Protein AF-A0A1I8QAA4-F1 (afdb_monomer_lite)

Radius of gyration: 36.97 Å; chains: 1; bounding box: 108×102×102 Å

pLDDT: mean 73.15, std 24.83, range [21.0, 98.56]

InterPro domains:
  IPR031934 Protein of unknown function DUF4769 [PF15992] (33-287)

Foldseek 3Di:
DVVVVVVVVVVVQLVVQCVVCVVLLNNVCSVLCVVVVNTPVNLLVDDPVNCVVRPDPVCVVSSVSSRVSSVVVSVVVVVPDDDDDDDDDDDDDDDDDDDDDDDDPDDDDDDDDDDDDDDDDDDDDDDDDDDDDDDDDDDDDDDDDDDDDDDDDDDDDDDDDDDDDDDDDDDDDDDDDDDDDDDDDPDPADADALLNLLVLFLLSVLLVVLCVVPLDDDPVNQLSSLLSVLQVCVVVLEDDDLVNQQVNLVRCCVVRVHDDSQQAWADDDVPGDIDHNNVVNNVVVQVVCVVQQLHDNVPHDHDDHDHDDDDDDDDDDDDDDDDDDDDDDDQDPVDQLLVLLVSGSLSVSLLVSCVVPLDDDLVSQLSSLVSSLRSCLVVVNDDDLVVQLVVLVSVCVSRVPDDSVQAWDDDVPDDIDHSNVCVNVVVLVVCVVSVNVVSSNDDDPPPVPVPPPPPQDPLLVVLQVVQLPDPDDPVSNVVSLVVNLVVLLSVLVPDALVVSCNSRVNCQDQCVLVSLLVSCCVVAVPQSCLLVVCVVLLLVLLVVVLVVQDDPVLVVVVVVVVVDDADPQLSVLNSLLCVCSLQPAAFWDWDADPPPRDTDTHGQDSVNLNVLAEDEDQDPVVQVVVLVVQCVVCVVVVHFFAKYKYFHHPDSRGTDWIWIDGRSHIYTDRGPSSSNSSSLSCCVSSVHQRDNNNNSVSQLCCCPRRVHDDPDDPCDPSNVVSVVSSVVVVD

Structure (mmCIF, N/CA/C/O backbone):
data_AF-A0A1I8QAA4-F1
#
_entry.id   AF-A0A1I8QAA4-F1
#
loop_
_atom_site.group_PDB
_atom_site.id
_atom_site.type_symbol
_atom_site.label_atom_id
_atom_site.label_alt_id
_atom_site.label_comp_id
_atom_site.label_asym_id
_atom_site.label_entity_id
_atom_site.label_seq_id
_atom_site.pdbx_PDB_ins_code
_atom_site.Cartn_x
_atom_site.Cartn_y
_atom_site.Cartn_z
_atom_site.occupancy
_atom_site.B_iso_or_equiv
_atom_site.auth_seq_id
_atom_site.auth_comp_id
_atom_site.auth_asym_id
_atom_site.auth_atom_id
_atom_site.pdbx_PDB_model_num
ATOM 1 N N . MET A 1 1 ? 14.615 62.624 2.596 1.00 41.81 1 MET A N 1
ATOM 2 C CA . MET A 1 1 ? 15.110 62.183 3.927 1.00 41.81 1 MET A CA 1
ATOM 3 C C . MET A 1 1 ? 14.623 60.801 4.403 1.00 41.81 1 MET A C 1
ATOM 5 O O . MET A 1 1 ? 15.292 60.231 5.253 1.00 41.81 1 MET A O 1
ATOM 9 N N . LYS A 1 2 ? 13.528 60.207 3.885 1.00 34.94 2 LYS A N 1
ATOM 10 C CA . LYS A 1 2 ? 13.093 58.848 4.300 1.00 34.94 2 LYS A CA 1
ATOM 11 C C . LYS A 1 2 ? 13.850 57.685 3.627 1.00 34.94 2 LYS A C 1
ATOM 13 O O . LYS A 1 2 ? 14.000 56.646 4.254 1.00 34.94 2 LYS A O 1
ATOM 18 N N . SER A 1 3 ? 14.398 57.876 2.422 1.00 33.72 3 SER A N 1
ATOM 19 C CA . SER A 1 3 ? 15.176 56.831 1.725 1.00 33.72 3 SER A CA 1
ATOM 20 C C . SER A 1 3 ? 16.549 56.583 2.361 1.00 33.72 3 SER A C 1
ATOM 22 O O . SER A 1 3 ? 17.017 55.455 2.411 1.00 33.72 3 SER A O 1
ATOM 24 N N . THR A 1 4 ? 17.175 57.619 2.924 1.00 34.00 4 THR A N 1
ATOM 25 C CA . THR A 1 4 ? 18.506 57.522 3.542 1.00 34.00 4 THR A CA 1
ATOM 26 C C . THR A 1 4 ? 18.458 56.794 4.894 1.00 34.00 4 THR A C 1
ATOM 28 O O . THR A 1 4 ? 19.367 56.042 5.216 1.00 34.00 4 THR A O 1
ATOM 31 N N . ARG A 1 5 ? 17.365 56.919 5.668 1.00 34.84 5 ARG A N 1
ATOM 32 C CA . ARG A 1 5 ? 17.212 56.242 6.976 1.00 34.84 5 ARG A CA 1
ATOM 33 C C . ARG A 1 5 ? 17.034 54.720 6.888 1.00 34.84 5 ARG A C 1
ATOM 35 O O . ARG A 1 5 ? 17.419 54.031 7.825 1.00 34.84 5 ARG A O 1
ATOM 42 N N . LEU A 1 6 ? 16.471 54.194 5.797 1.00 36.34 6 LEU A N 1
ATOM 43 C CA . LEU A 1 6 ? 16.327 52.743 5.586 1.00 36.34 6 LEU A CA 1
ATOM 44 C C . LEU A 1 6 ? 17.646 52.091 5.148 1.00 36.34 6 LEU A C 1
ATOM 46 O O . LEU A 1 6 ? 17.962 50.994 5.598 1.00 36.34 6 LEU A O 1
ATOM 50 N N . VAL A 1 7 ? 18.454 52.798 4.353 1.00 40.09 7 VAL A N 1
ATOM 51 C CA . VAL A 1 7 ? 19.786 52.330 3.935 1.00 40.09 7 VAL A CA 1
ATOM 52 C C . VAL A 1 7 ? 20.753 52.283 5.125 1.00 40.09 7 VAL A C 1
ATOM 54 O O . VAL A 1 7 ? 21.456 51.292 5.296 1.00 40.09 7 VAL A O 1
ATOM 57 N N . TYR A 1 8 ? 20.717 53.287 6.012 1.00 35.84 8 TYR A N 1
ATOM 58 C CA . TYR A 1 8 ? 21.541 53.293 7.229 1.00 35.84 8 TYR A CA 1
ATOM 59 C C . TYR A 1 8 ? 21.157 52.191 8.234 1.00 35.84 8 TYR A C 1
ATOM 61 O O . TYR A 1 8 ? 22.041 51.638 8.877 1.00 35.84 8 TYR A O 1
ATOM 69 N N . LYS A 1 9 ? 19.871 51.814 8.339 1.00 45.38 9 LYS A N 1
ATOM 70 C CA . LYS A 1 9 ? 19.428 50.714 9.222 1.00 45.38 9 LYS A CA 1
ATOM 71 C C . LYS A 1 9 ? 19.833 49.326 8.704 1.00 45.38 9 LYS A C 1
ATOM 73 O O . LYS A 1 9 ? 20.179 48.468 9.506 1.00 45.38 9 LYS A O 1
ATOM 78 N N . ASN A 1 10 ? 19.831 49.119 7.383 1.00 46.62 10 ASN A N 1
ATOM 79 C CA . ASN A 1 10 ? 20.278 47.859 6.771 1.00 46.62 10 ASN A CA 1
ATOM 80 C C . ASN A 1 10 ? 21.806 47.695 6.785 1.00 46.62 10 ASN A C 1
ATOM 82 O O . ASN A 1 10 ? 22.290 46.575 6.930 1.00 46.62 10 ASN A O 1
ATOM 86 N N . MET A 1 11 ? 22.577 48.784 6.678 1.00 42.66 11 MET A N 1
ATOM 87 C CA . MET A 1 11 ? 24.041 48.714 6.800 1.00 42.66 11 MET A CA 1
ATOM 88 C C . MET A 1 11 ? 24.501 48.330 8.214 1.00 42.66 11 MET A C 1
ATOM 90 O O . MET A 1 11 ? 25.479 47.599 8.354 1.00 42.66 11 MET A O 1
ATOM 94 N N . ASP A 1 12 ? 23.778 48.759 9.251 1.00 56.66 12 ASP A N 1
ATOM 95 C CA . ASP A 1 12 ? 24.133 48.484 10.649 1.00 56.66 12 ASP A CA 1
ATOM 96 C C . ASP A 1 12 ? 23.913 47.002 11.022 1.00 56.66 12 ASP A C 1
ATOM 98 O O . ASP A 1 12 ? 24.775 46.361 11.621 1.00 56.66 12 ASP A O 1
ATOM 102 N N . SER A 1 13 ? 22.809 46.393 10.564 1.00 58.88 13 SER A N 1
ATOM 103 C CA . SER A 1 13 ? 22.539 44.957 10.766 1.00 58.88 13 SER A CA 1
ATOM 104 C C . SER A 1 13 ? 23.463 44.040 9.954 1.00 58.88 13 SER A C 1
ATOM 106 O O . SER A 1 13 ? 23.877 42.990 10.447 1.00 58.88 13 SER A O 1
ATOM 108 N N . ASN A 1 14 ? 23.835 44.444 8.735 1.00 60.62 14 ASN A N 1
ATOM 109 C CA . ASN A 1 14 ? 24.753 43.682 7.885 1.00 60.62 14 ASN A CA 1
ATOM 110 C C . ASN A 1 14 ? 26.198 43.707 8.406 1.00 60.62 14 ASN A C 1
ATOM 112 O O . ASN A 1 14 ? 26.906 42.707 8.265 1.00 60.62 14 ASN A O 1
ATOM 116 N N . ASN A 1 15 ? 26.619 44.804 9.045 1.00 70.81 15 ASN A N 1
ATOM 117 C CA . ASN A 1 15 ? 27.918 44.897 9.714 1.00 70.81 15 ASN A CA 1
ATOM 118 C C . ASN A 1 15 ? 27.962 44.073 11.010 1.00 70.81 15 ASN A C 1
ATOM 120 O O . ASN A 1 15 ? 28.966 43.414 11.274 1.00 70.81 15 ASN A O 1
ATOM 124 N N . GLN A 1 16 ? 26.872 44.046 11.783 1.00 78.56 16 GLN A N 1
ATOM 125 C CA . GLN A 1 16 ? 26.769 43.214 12.990 1.00 78.56 16 GLN A CA 1
ATOM 126 C C . GLN A 1 16 ? 26.813 41.714 12.673 1.00 78.56 16 GLN A C 1
ATOM 128 O O . GLN A 1 16 ? 27.474 40.956 13.380 1.00 78.56 16 GLN A O 1
ATOM 133 N N . LEU A 1 17 ? 26.160 41.285 11.587 1.00 83.94 17 LEU A N 1
ATOM 134 C CA . LEU A 1 17 ? 26.222 39.896 11.132 1.00 83.94 17 LEU A CA 1
ATOM 135 C C . LEU A 1 17 ? 27.640 39.502 10.706 1.00 83.94 17 LEU A C 1
ATOM 137 O O . LEU A 1 17 ? 28.133 38.466 11.137 1.00 83.94 17 LEU A O 1
ATOM 141 N N . LEU A 1 18 ? 28.309 40.323 9.889 1.00 84.69 18 LEU A N 1
ATOM 142 C CA . LEU A 1 18 ? 29.665 40.019 9.425 1.00 84.69 18 LEU A CA 1
ATOM 143 C C . LEU A 1 18 ? 30.662 39.941 10.587 1.00 84.69 18 LEU A C 1
ATOM 145 O O . LEU A 1 18 ? 31.536 39.077 10.590 1.00 84.69 18 LEU A O 1
ATOM 149 N N . GLN A 1 19 ? 30.526 40.828 11.575 1.00 85.56 19 GLN A N 1
ATOM 150 C CA . GLN A 1 19 ? 31.376 40.826 12.760 1.00 85.56 19 GLN A CA 1
ATOM 151 C C . GLN A 1 19 ? 31.184 39.547 13.584 1.00 85.56 19 GLN A C 1
ATOM 153 O O . GLN A 1 19 ? 32.166 38.894 13.926 1.00 85.56 19 GLN A O 1
ATOM 158 N N . LEU A 1 20 ? 29.933 39.140 13.817 1.00 87.81 20 LEU A N 1
ATOM 159 C CA . LEU A 1 20 ? 29.636 37.899 14.531 1.00 87.81 20 LEU A CA 1
ATOM 160 C C . LEU A 1 20 ? 30.109 36.664 13.753 1.00 87.81 20 LEU A C 1
ATOM 162 O O . LEU A 1 20 ? 30.655 35.738 14.339 1.00 87.81 20 LEU A O 1
ATOM 166 N N . LEU A 1 21 ? 29.956 36.641 12.428 1.00 88.62 21 LEU A N 1
ATOM 167 C CA . LEU A 1 21 ? 30.446 35.520 11.625 1.00 88.62 21 LEU A CA 1
ATOM 168 C C . LEU A 1 21 ? 31.969 35.390 11.673 1.00 88.62 21 LEU A C 1
ATOM 170 O O . LEU A 1 21 ? 32.452 34.267 11.706 1.00 88.62 21 LEU A O 1
ATOM 174 N N . LYS A 1 22 ? 32.723 36.493 11.750 1.00 88.38 22 LYS A N 1
ATOM 175 C CA . LYS A 1 22 ? 34.179 36.430 11.974 1.00 88.38 22 LYS A CA 1
ATOM 176 C C . LYS A 1 22 ? 34.529 35.828 13.334 1.00 88.38 22 LYS A C 1
ATOM 178 O O . LYS A 1 22 ? 35.477 35.057 13.433 1.00 88.38 22 LYS A O 1
ATOM 183 N N . GLU A 1 23 ? 33.765 36.154 14.375 1.00 87.50 23 GLU A N 1
ATOM 184 C CA . GLU A 1 23 ? 33.948 35.571 15.714 1.00 87.50 23 GLU A CA 1
ATOM 185 C C . GLU A 1 23 ? 33.642 34.065 15.738 1.00 87.50 23 GLU A C 1
ATOM 187 O O . GLU A 1 23 ? 34.276 33.322 16.482 1.00 87.50 23 GLU A O 1
ATOM 192 N N . LEU A 1 24 ? 32.715 33.609 14.890 1.00 90.69 24 LEU A N 1
ATOM 193 C CA . LEU A 1 24 ? 32.315 32.204 14.758 1.00 90.69 24 LEU A CA 1
ATOM 194 C C . LEU A 1 24 ? 33.089 31.429 13.671 1.00 90.69 24 LEU A C 1
ATOM 196 O O . LEU A 1 24 ? 32.723 30.297 13.365 1.00 90.69 24 LEU A O 1
ATOM 200 N N . GLN A 1 25 ? 34.124 32.025 13.066 1.00 89.62 25 GLN A N 1
ATOM 201 C CA . GLN A 1 25 ? 34.879 31.460 11.931 1.00 89.62 25 GLN A CA 1
ATOM 202 C C . GLN A 1 25 ? 34.005 31.056 10.723 1.00 89.62 25 GLN A C 1
ATOM 204 O O . GLN A 1 25 ? 34.245 30.056 10.046 1.00 89.62 25 GLN A O 1
ATOM 209 N N . GLY A 1 26 ? 32.948 31.828 10.475 1.00 88.62 26 GLY A N 1
ATOM 210 C CA . GLY A 1 26 ? 31.957 31.629 9.420 1.00 88.62 26 GLY A CA 1
ATOM 211 C C . GLY A 1 26 ? 31.897 32.761 8.396 1.00 88.62 26 GLY A C 1
ATOM 212 O O . GLY A 1 26 ? 30.896 32.886 7.694 1.00 88.62 26 GLY A O 1
ATOM 213 N N . GLU A 1 27 ? 32.917 33.615 8.292 1.00 89.69 27 GLU A N 1
ATOM 214 C CA . GLU A 1 27 ? 32.931 34.769 7.383 1.00 89.69 27 GLU A CA 1
ATOM 215 C C . GLU A 1 27 ? 32.743 34.380 5.912 1.00 89.69 27 GLU A C 1
ATOM 217 O O . GLU A 1 27 ? 32.134 35.128 5.145 1.00 89.69 27 GLU A O 1
ATOM 222 N N . ILE A 1 28 ? 33.181 33.176 5.531 1.00 89.44 28 ILE A N 1
ATOM 223 C CA . ILE A 1 28 ? 32.988 32.637 4.182 1.00 89.44 28 ILE A CA 1
ATOM 224 C C . ILE A 1 28 ? 31.507 32.393 3.848 1.00 89.44 28 ILE A C 1
ATOM 226 O O . ILE A 1 28 ? 31.141 32.344 2.676 1.00 89.44 28 ILE A O 1
ATOM 230 N N . PHE A 1 29 ? 30.648 32.256 4.865 1.00 90.69 29 PHE A N 1
ATOM 231 C CA . PHE A 1 29 ? 29.208 32.050 4.709 1.00 90.69 29 PHE A CA 1
ATOM 232 C C . PHE A 1 29 ? 28.430 33.361 4.652 1.00 90.69 29 PHE A C 1
ATOM 234 O O . PHE A 1 29 ? 27.225 33.329 4.420 1.00 90.69 29 PHE A O 1
ATOM 241 N N . TYR A 1 30 ? 29.090 34.513 4.818 1.00 88.31 30 TYR A N 1
ATOM 242 C CA . TYR A 1 30 ? 28.411 35.804 4.888 1.00 88.31 30 TYR A CA 1
ATOM 243 C C . TYR A 1 30 ? 27.524 36.074 3.673 1.00 88.31 30 TYR A C 1
ATOM 245 O O . TYR A 1 30 ? 26.367 36.439 3.849 1.00 88.31 30 TYR A O 1
ATOM 253 N N . GLN A 1 31 ? 28.029 35.847 2.455 1.00 84.12 31 GLN A N 1
ATOM 254 C CA . GLN A 1 31 ? 27.240 36.091 1.246 1.00 84.12 31 GLN A CA 1
ATOM 255 C C . GLN A 1 31 ? 26.036 35.143 1.161 1.00 84.12 31 GLN A C 1
ATOM 257 O O . GLN A 1 31 ? 24.928 35.589 0.896 1.00 84.12 31 GLN A O 1
ATOM 262 N N . ILE A 1 32 ? 26.231 33.861 1.488 1.00 88.44 32 ILE A N 1
ATOM 263 C CA . ILE A 1 32 ? 25.166 32.844 1.496 1.00 88.44 32 ILE A CA 1
ATOM 264 C C . ILE A 1 32 ? 24.076 33.217 2.511 1.00 88.44 32 ILE A C 1
ATOM 266 O O . ILE A 1 32 ? 22.883 33.150 2.216 1.00 88.44 32 ILE A O 1
ATOM 270 N N . PHE A 1 33 ? 24.477 33.644 3.707 1.00 90.12 33 PHE A N 1
ATOM 271 C CA . PHE A 1 33 ? 23.566 34.059 4.770 1.00 90.12 33 PHE A CA 1
ATOM 272 C C . PHE A 1 33 ? 22.863 35.378 4.447 1.00 90.12 33 PHE A C 1
ATOM 274 O O . PHE A 1 33 ? 21.663 35.487 4.695 1.00 90.12 33 PHE A O 1
ATOM 281 N N . ALA A 1 34 ? 23.555 36.339 3.835 1.00 82.25 34 ALA A N 1
ATOM 282 C CA . ALA A 1 34 ? 22.960 37.589 3.374 1.00 82.25 34 ALA A CA 1
ATOM 283 C C . ALA A 1 34 ? 21.907 37.346 2.280 1.00 82.25 34 ALA A C 1
ATOM 285 O O . ALA A 1 34 ? 20.796 37.871 2.380 1.00 82.25 34 ALA A O 1
ATOM 286 N N . ASP A 1 35 ? 22.213 36.497 1.295 1.00 82.12 35 ASP A N 1
ATOM 287 C CA . ASP A 1 35 ? 21.296 36.138 0.205 1.00 82.12 35 ASP A CA 1
ATOM 288 C C . ASP A 1 35 ? 20.043 35.420 0.738 1.00 82.12 35 ASP A C 1
ATOM 290 O O . ASP A 1 35 ? 18.929 35.645 0.259 1.00 82.12 35 ASP A O 1
ATOM 294 N N . CYS A 1 36 ? 20.205 34.613 1.791 1.00 84.88 36 CYS A N 1
ATOM 295 C CA . CYS A 1 36 ? 19.115 33.901 2.463 1.00 84.88 36 CYS A CA 1
ATOM 296 C C . CYS A 1 36 ? 18.441 34.709 3.589 1.00 84.88 36 CYS A C 1
ATOM 298 O O . CYS A 1 36 ? 17.615 34.163 4.319 1.00 84.88 36 CYS A O 1
ATOM 300 N N . GLN A 1 37 ? 18.778 35.995 3.747 1.00 85.25 37 GLN A N 1
ATOM 301 C CA . GLN A 1 37 ? 18.244 36.897 4.781 1.00 85.25 37 GLN A CA 1
ATOM 302 C C . GLN A 1 37 ? 18.430 36.396 6.227 1.00 85.25 37 GLN A C 1
ATOM 304 O O . GLN A 1 37 ? 17.667 36.746 7.132 1.00 85.25 37 GLN A O 1
ATOM 309 N N . VAL A 1 38 ? 19.469 35.599 6.468 1.00 85.69 38 VAL A N 1
ATOM 310 C CA . VAL A 1 38 ? 19.862 35.152 7.805 1.00 85.69 38 VAL A CA 1
ATOM 311 C C . VAL A 1 38 ? 20.473 36.335 8.550 1.00 85.69 38 VAL A C 1
ATOM 313 O O . VAL A 1 38 ? 21.460 36.918 8.115 1.00 85.69 38 VAL A O 1
ATOM 316 N N . ASN A 1 39 ? 19.900 36.680 9.701 1.00 85.50 39 ASN A N 1
ATOM 317 C CA . ASN A 1 39 ? 20.403 37.735 10.585 1.00 85.50 39 ASN A CA 1
ATOM 318 C C . ASN A 1 39 ? 20.876 37.162 11.935 1.00 85.50 39 ASN A C 1
ATOM 320 O O . ASN A 1 39 ? 20.666 35.987 12.235 1.00 85.50 39 ASN A O 1
ATOM 324 N N . VAL A 1 40 ? 21.488 37.999 12.781 1.00 85.38 40 VAL A N 1
ATOM 325 C CA . VAL A 1 40 ? 22.014 37.598 14.105 1.00 85.38 40 VAL A CA 1
ATOM 326 C C . VAL A 1 40 ? 20.951 36.916 14.978 1.00 85.38 40 VAL A C 1
ATOM 328 O O . VAL A 1 40 ? 21.249 35.961 15.691 1.00 85.38 40 VAL A O 1
ATOM 331 N N . THR A 1 41 ? 19.693 37.357 14.906 1.00 81.62 41 THR A N 1
ATOM 332 C CA . THR A 1 41 ? 18.585 36.728 15.640 1.00 81.62 41 THR A CA 1
ATOM 333 C C . THR A 1 41 ? 18.284 35.327 15.116 1.00 81.62 41 THR A C 1
ATOM 335 O O . THR A 1 41 ? 18.035 34.422 15.905 1.00 81.62 41 THR A O 1
ATOM 338 N N . SER A 1 42 ? 18.359 35.126 13.801 1.00 85.81 42 SER A N 1
ATOM 339 C CA . SER A 1 42 ? 18.150 33.823 13.162 1.00 85.81 42 SER A CA 1
ATOM 340 C C . SER A 1 42 ? 19.235 32.822 13.569 1.00 85.81 42 SER A C 1
ATOM 342 O O . SER A 1 42 ? 18.930 31.658 13.817 1.00 85.81 42 SER A O 1
ATOM 344 N N . LEU A 1 43 ? 20.481 33.286 13.740 1.00 87.94 43 LEU A N 1
ATOM 345 C CA . LEU A 1 43 ? 21.590 32.460 14.232 1.00 87.94 43 LEU A CA 1
ATOM 346 C C . LEU A 1 43 ? 21.362 31.926 15.653 1.00 87.94 43 LEU A C 1
ATOM 348 O O . LEU A 1 43 ? 21.906 30.881 15.984 1.00 87.94 43 LEU A O 1
ATOM 352 N N . LYS A 1 44 ? 20.525 32.563 16.486 1.00 87.44 44 LYS A N 1
ATOM 353 C CA . LYS A 1 44 ? 20.199 32.053 17.836 1.00 87.44 44 LYS A CA 1
ATOM 354 C C . LYS A 1 44 ? 19.383 30.760 17.818 1.00 87.44 44 LYS A C 1
ATOM 356 O O . LYS A 1 44 ? 19.448 29.995 18.771 1.00 87.44 44 LYS A O 1
ATOM 361 N N . PHE A 1 45 ? 18.619 30.530 16.753 1.00 86.06 45 PHE A N 1
ATOM 362 C CA . PHE A 1 45 ? 17.709 29.387 16.613 1.00 86.06 45 PHE A CA 1
ATOM 363 C C . PHE A 1 45 ? 18.142 28.428 15.495 1.00 86.06 45 PHE A C 1
ATOM 365 O O . PHE A 1 45 ? 17.413 27.507 15.126 1.00 86.06 45 PHE A O 1
ATOM 372 N N . MET A 1 46 ? 19.316 28.666 14.910 1.00 86.56 46 MET A N 1
ATOM 373 C CA . MET A 1 46 ? 19.822 27.906 13.778 1.00 86.56 46 MET A CA 1
ATOM 374 C C . MET A 1 46 ? 20.406 26.567 14.247 1.00 86.56 46 MET A C 1
ATOM 376 O O . MET A 1 46 ? 21.349 26.552 15.033 1.00 86.56 46 MET A O 1
ATOM 380 N N . GLY A 1 47 ? 19.839 25.457 13.759 1.00 86.38 47 GLY A N 1
ATOM 381 C CA . GLY A 1 47 ? 20.335 24.095 13.979 1.00 86.38 47 GLY A CA 1
ATOM 382 C C . GLY A 1 47 ? 21.103 23.538 12.776 1.00 86.38 47 GLY A C 1
ATOM 383 O O . GLY A 1 47 ? 21.096 24.132 11.693 1.00 86.38 47 GLY A O 1
ATOM 384 N N . SER A 1 48 ? 21.726 22.370 12.950 1.00 83.56 48 SER A N 1
ATOM 385 C CA . SER A 1 48 ? 22.540 21.704 11.918 1.00 83.56 48 SER A CA 1
ATOM 386 C C . SER A 1 48 ? 21.753 21.412 10.637 1.00 83.56 48 SER A C 1
ATOM 388 O O . SER A 1 48 ? 22.266 21.625 9.543 1.00 83.56 48 SER A O 1
ATOM 390 N N . GLN A 1 49 ? 20.470 21.058 10.755 1.00 86.00 49 GLN A N 1
ATOM 391 C CA . GLN A 1 49 ? 19.590 20.793 9.614 1.00 86.00 49 GLN A CA 1
ATOM 392 C C . GLN A 1 49 ? 19.353 22.019 8.716 1.00 86.00 49 GLN A C 1
ATOM 394 O O . GLN A 1 49 ? 19.091 21.869 7.525 1.00 86.00 49 GLN A O 1
ATOM 399 N N . HIS A 1 50 ? 19.443 23.239 9.259 1.00 89.62 50 HIS A N 1
ATOM 400 C CA . HIS A 1 50 ? 19.342 24.460 8.454 1.00 89.62 50 HIS A CA 1
ATOM 401 C C . HIS A 1 50 ? 20.653 24.718 7.704 1.00 89.62 50 HIS A C 1
ATOM 403 O O . HIS A 1 50 ? 20.640 25.147 6.553 1.00 89.62 50 HIS A O 1
ATOM 409 N N . LEU A 1 51 ? 21.790 24.398 8.324 1.00 88.00 51 LEU A N 1
ATOM 410 C CA . LEU A 1 51 ? 23.112 24.524 7.711 1.00 88.00 51 LEU A CA 1
ATOM 411 C C . LEU A 1 51 ? 23.338 23.469 6.617 1.00 88.00 51 LEU A C 1
ATOM 413 O O . LEU A 1 51 ? 23.957 23.786 5.605 1.00 88.00 51 LEU A O 1
ATOM 417 N N . ASP A 1 52 ? 22.750 22.274 6.755 1.00 84.69 52 ASP A N 1
ATOM 418 C CA . ASP A 1 52 ? 22.662 21.250 5.697 1.00 84.69 52 ASP A CA 1
ATOM 419 C C . ASP A 1 52 ? 21.984 21.748 4.421 1.00 84.69 52 ASP A C 1
ATOM 421 O O . ASP A 1 52 ? 22.354 21.334 3.322 1.00 84.69 52 ASP A O 1
ATOM 425 N N . GLN A 1 53 ? 20.988 22.621 4.568 1.00 87.62 53 GLN A N 1
ATOM 426 C CA . GLN A 1 53 ? 20.222 23.158 3.447 1.00 87.62 53 GLN A CA 1
ATOM 427 C C . GLN A 1 53 ? 20.859 24.420 2.859 1.00 87.62 53 GLN A C 1
ATOM 429 O O . GLN A 1 53 ? 20.806 24.618 1.648 1.00 87.62 53 GLN A O 1
ATOM 434 N N . LEU A 1 54 ? 21.456 25.268 3.703 1.00 85.31 54 LEU A N 1
ATOM 435 C CA . LEU A 1 54 ? 22.011 26.558 3.291 1.00 85.31 54 LEU A CA 1
ATOM 436 C C . LEU A 1 54 ? 23.429 26.450 2.721 1.00 85.31 54 LEU A C 1
ATOM 438 O O . LEU A 1 54 ? 23.768 27.189 1.800 1.00 85.31 54 LEU A O 1
ATOM 442 N N . ILE A 1 55 ? 24.272 25.565 3.262 1.00 87.62 55 ILE A N 1
ATOM 443 C CA . ILE A 1 55 ? 25.693 25.515 2.905 1.00 87.62 55 ILE A CA 1
ATOM 444 C C . ILE A 1 55 ? 25.950 24.423 1.849 1.00 87.62 55 ILE A C 1
ATOM 446 O O . ILE A 1 55 ? 25.699 23.241 2.100 1.00 87.62 55 ILE A O 1
ATOM 450 N N . PRO A 1 56 ? 26.515 24.779 0.680 1.00 86.44 56 PRO A N 1
ATOM 451 C CA . PRO A 1 56 ? 26.879 23.829 -0.368 1.00 86.44 56 PRO A CA 1
ATOM 452 C C . PRO A 1 56 ? 27.810 22.694 0.096 1.00 86.44 56 PRO A C 1
ATOM 454 O O . PRO A 1 56 ? 28.737 22.900 0.882 1.00 86.44 56 PRO A O 1
ATOM 457 N N . LYS A 1 57 ? 27.631 21.489 -0.468 1.00 83.50 57 LYS A N 1
ATOM 458 C CA . LYS A 1 57 ? 28.380 20.267 -0.088 1.00 83.50 57 LYS A CA 1
ATOM 459 C C . LYS A 1 57 ? 29.903 20.371 -0.254 1.00 83.50 57 LYS A C 1
ATOM 461 O O . LYS A 1 57 ? 30.635 19.643 0.407 1.00 83.50 57 LYS A O 1
ATOM 466 N N . ASN A 1 58 ? 30.393 21.259 -1.115 1.00 84.38 58 ASN A N 1
ATOM 467 C CA . ASN A 1 58 ? 31.823 21.517 -1.304 1.00 84.38 58 ASN A CA 1
ATOM 468 C C . ASN A 1 58 ? 32.456 22.357 -0.174 1.00 84.38 58 ASN A C 1
ATOM 470 O O . ASN A 1 58 ? 33.677 22.457 -0.128 1.00 84.38 58 ASN A O 1
ATOM 474 N N . LEU A 1 59 ? 31.665 22.921 0.749 1.00 86.50 59 LEU A N 1
ATOM 475 C CA . LEU A 1 59 ? 32.127 23.705 1.906 1.00 86.50 59 LEU A CA 1
ATOM 476 C C . LEU A 1 59 ? 31.938 22.960 3.242 1.00 86.50 59 LEU A C 1
ATOM 478 O O . LEU A 1 59 ? 31.769 23.572 4.296 1.00 86.50 59 LEU A O 1
ATOM 482 N N . PHE A 1 60 ? 31.985 21.625 3.207 1.00 83.56 60 PHE A N 1
ATOM 483 C CA . PHE A 1 60 ? 31.692 20.770 4.362 1.00 83.56 60 PHE A CA 1
ATOM 484 C C . PHE A 1 60 ? 32.659 20.965 5.545 1.00 83.56 60 PHE A C 1
ATOM 486 O O . PHE A 1 60 ? 32.224 21.013 6.690 1.00 83.56 60 PHE A O 1
ATOM 493 N N . GLY A 1 61 ? 33.960 21.135 5.286 1.00 87.81 61 GLY A N 1
ATOM 494 C CA . GLY A 1 61 ? 34.965 21.348 6.339 1.00 87.81 61 GLY A CA 1
ATOM 495 C C . GLY A 1 61 ? 34.736 22.639 7.140 1.00 87.81 61 GLY A C 1
ATOM 496 O O . GLY A 1 61 ? 34.534 22.567 8.351 1.00 87.81 61 GLY A O 1
ATOM 497 N N . PRO A 1 62 ? 34.694 23.813 6.483 1.00 88.88 62 PRO A N 1
ATOM 498 C CA . PRO A 1 62 ? 34.383 25.075 7.152 1.00 88.88 62 PRO A CA 1
ATOM 499 C C . PRO A 1 62 ? 33.029 25.084 7.872 1.00 88.88 62 PRO A C 1
ATOM 501 O O . PRO A 1 62 ? 32.879 25.728 8.906 1.00 88.88 62 PRO A O 1
ATOM 504 N N . ARG A 1 63 ? 32.045 24.336 7.356 1.00 92.94 63 ARG A N 1
ATOM 505 C CA . ARG A 1 63 ? 30.729 24.219 7.983 1.00 92.94 63 ARG A CA 1
ATOM 506 C C . ARG A 1 63 ? 30.805 23.546 9.349 1.00 92.94 63 ARG A C 1
ATOM 508 O O . ARG A 1 63 ? 30.183 24.038 10.280 1.00 92.94 63 ARG A O 1
ATOM 515 N N . ILE A 1 64 ? 31.561 22.456 9.472 1.00 89.38 64 ILE A N 1
ATOM 516 C CA . ILE A 1 64 ? 31.725 21.744 10.750 1.00 89.38 64 ILE A CA 1
ATOM 517 C C . ILE A 1 64 ? 32.344 22.669 11.806 1.00 89.38 64 ILE A C 1
ATOM 519 O O . ILE A 1 64 ? 31.906 22.685 12.954 1.00 89.38 64 ILE A O 1
ATOM 523 N N . ILE A 1 65 ? 33.345 23.460 11.408 1.00 89.25 65 ILE A N 1
ATOM 524 C CA . ILE A 1 65 ? 34.029 24.411 12.295 1.00 89.25 65 ILE A CA 1
ATOM 525 C C . ILE A 1 65 ? 33.049 25.491 12.767 1.00 89.25 65 ILE A C 1
ATOM 527 O O . ILE A 1 65 ? 32.932 25.742 13.966 1.00 89.25 65 ILE A O 1
ATOM 531 N N . PHE A 1 66 ? 32.287 26.073 11.840 1.00 94.00 66 PHE A N 1
ATOM 532 C CA . PHE A 1 66 ? 31.260 27.056 12.169 1.00 94.00 66 PHE A CA 1
ATOM 533 C C . PHE A 1 66 ? 30.147 26.478 13.058 1.00 94.00 66 PHE A C 1
ATOM 535 O O . PHE A 1 66 ? 29.745 27.121 14.022 1.00 94.00 66 PHE A O 1
ATOM 542 N N . GLU A 1 67 ? 29.672 25.258 12.784 1.00 92.88 67 GLU A N 1
ATOM 543 C CA . GLU A 1 67 ? 28.654 24.570 13.594 1.00 92.88 67 GLU A CA 1
ATOM 544 C C . GLU A 1 67 ? 29.086 24.403 15.052 1.00 92.88 67 GLU A C 1
ATOM 546 O O . GLU A 1 67 ? 28.286 24.615 15.966 1.00 92.88 67 GLU A O 1
ATOM 551 N N . HIS A 1 68 ? 30.356 24.064 15.273 1.00 92.81 68 HIS A N 1
ATOM 552 C CA . HIS A 1 68 ? 30.922 23.940 16.609 1.00 92.81 68 HIS A CA 1
ATOM 553 C C . HIS A 1 68 ? 30.896 25.278 17.366 1.00 92.81 68 HIS A C 1
ATOM 555 O O . HIS A 1 68 ? 30.314 25.354 18.451 1.00 92.81 68 HIS A O 1
ATOM 561 N N . TYR A 1 69 ? 31.442 26.347 16.777 1.00 90.50 69 TYR A N 1
ATOM 562 C CA . TYR A 1 69 ? 31.484 27.665 17.423 1.00 90.50 69 TYR A CA 1
ATOM 563 C C . TYR A 1 69 ? 30.100 28.303 17.583 1.00 90.50 69 TYR A C 1
ATOM 565 O O . TYR A 1 69 ? 29.837 28.966 18.588 1.00 90.50 69 TYR A O 1
ATOM 573 N N . LEU A 1 70 ? 29.188 28.076 16.633 1.00 92.38 70 LEU A N 1
ATOM 574 C CA . LEU A 1 70 ? 27.806 28.540 16.724 1.00 92.38 70 LEU A CA 1
ATOM 575 C C . LEU A 1 70 ? 27.098 27.921 17.934 1.00 92.38 70 LEU A C 1
ATOM 577 O O . LEU A 1 70 ? 26.411 28.634 18.666 1.00 92.38 70 LEU A O 1
ATOM 581 N N . LYS A 1 71 ? 27.298 26.621 18.176 1.00 91.62 71 LYS A N 1
ATOM 582 C CA . LYS A 1 71 ? 26.706 25.920 19.318 1.00 91.62 71 LYS A CA 1
ATOM 583 C C . LYS A 1 71 ? 27.245 26.448 20.649 1.00 91.62 71 LYS A C 1
ATOM 585 O O . LYS A 1 71 ? 26.455 26.770 21.533 1.00 91.62 71 LYS A O 1
ATOM 590 N N . GLU A 1 72 ? 28.561 26.631 20.770 1.00 88.62 72 GLU A N 1
ATOM 591 C CA . GLU A 1 72 ? 29.158 27.227 21.975 1.00 88.62 72 GLU A CA 1
ATOM 592 C C . GLU A 1 72 ? 28.645 28.652 22.236 1.00 88.62 72 GLU A C 1
ATOM 594 O O . GLU A 1 72 ? 28.408 29.046 23.381 1.00 88.62 72 GLU A O 1
ATOM 599 N N . TRP A 1 73 ? 28.465 29.446 21.177 1.00 92.94 73 TRP A N 1
ATOM 600 C CA . TRP A 1 73 ? 27.910 30.792 21.288 1.00 92.94 73 TRP A CA 1
ATOM 601 C C . TRP A 1 73 ? 26.444 30.769 21.736 1.00 92.94 73 TRP A C 1
ATOM 603 O O . TRP A 1 73 ? 26.083 31.507 22.651 1.00 92.94 73 TRP A O 1
ATOM 613 N N . GLN A 1 74 ? 25.611 29.894 21.167 1.00 91.31 74 GLN A N 1
ATOM 614 C CA . GLN A 1 74 ? 24.209 29.722 21.572 1.00 91.31 74 GLN A CA 1
ATOM 615 C C . GLN A 1 74 ? 24.091 29.276 23.040 1.00 91.31 74 GLN A C 1
ATOM 617 O O . GLN A 1 74 ? 23.287 29.826 23.797 1.00 91.31 74 GLN A O 1
ATOM 622 N N . GLU A 1 75 ? 24.930 28.340 23.484 1.00 86.38 75 GLU A N 1
ATOM 623 C CA . GLU A 1 75 ? 24.957 27.860 24.871 1.00 86.38 75 GLU A CA 1
ATOM 624 C C . GLU A 1 75 ? 25.315 28.987 25.857 1.00 86.38 75 GLU A C 1
ATOM 626 O O . GLU A 1 75 ? 24.630 29.162 26.871 1.00 86.38 75 GLU A O 1
ATOM 631 N N . LYS A 1 76 ? 26.293 29.842 25.516 1.00 83.19 76 LYS A N 1
ATOM 632 C CA . LYS A 1 76 ? 26.656 31.035 26.310 1.00 83.19 76 LYS A CA 1
ATOM 633 C C . LYS A 1 76 ? 25.516 32.053 26.421 1.00 83.19 76 LYS A C 1
ATOM 635 O O . LYS A 1 76 ? 25.388 32.706 27.453 1.00 83.19 76 LYS A O 1
ATOM 640 N N . GLN A 1 77 ? 24.672 32.178 25.396 1.00 74.88 77 GLN A N 1
ATOM 641 C CA . GLN A 1 77 ? 23.502 33.069 25.421 1.00 74.88 77 GLN A CA 1
ATOM 642 C C . GLN A 1 77 ? 22.341 32.501 26.256 1.00 74.88 77 GLN A C 1
ATOM 644 O O . GLN A 1 77 ? 21.546 33.260 26.805 1.00 74.88 77 GLN A O 1
ATOM 649 N N . THR A 1 78 ? 22.247 31.174 26.381 1.00 61.50 78 THR A N 1
ATOM 650 C CA . THR A 1 78 ? 21.145 30.493 27.087 1.00 61.50 78 THR A CA 1
ATOM 651 C C . THR A 1 78 ? 21.389 30.405 28.600 1.00 61.50 78 THR A C 1
ATOM 653 O O . THR A 1 78 ? 20.441 30.391 29.384 1.00 61.50 78 THR A O 1
ATOM 656 N N . ALA A 1 79 ? 22.653 30.426 29.036 1.00 51.75 79 ALA A N 1
ATOM 657 C CA . ALA A 1 79 ? 23.042 30.390 30.450 1.00 51.75 79 ALA A CA 1
ATOM 658 C C . ALA A 1 79 ? 22.690 31.666 31.250 1.00 51.75 79 ALA A C 1
ATOM 660 O O . ALA A 1 79 ? 22.783 31.664 32.474 1.00 51.75 79 ALA A O 1
ATOM 661 N N . VAL A 1 80 ? 22.267 32.750 30.586 1.00 50.50 80 VAL A N 1
ATOM 662 C CA . VAL A 1 80 ? 21.972 34.044 31.231 1.00 50.50 80 VAL A CA 1
ATOM 663 C C . VAL A 1 80 ? 20.522 34.147 31.741 1.00 50.50 80 VAL A C 1
ATOM 665 O O . VAL A 1 80 ? 20.209 35.069 32.490 1.00 50.50 80 VAL A O 1
ATOM 668 N N . VAL A 1 81 ? 19.616 33.213 31.410 1.00 50.50 81 VAL A N 1
ATOM 669 C CA . VAL A 1 81 ? 18.188 33.351 31.771 1.00 50.50 81 VAL A CA 1
ATOM 670 C C . VAL A 1 81 ? 17.573 32.048 32.295 1.00 50.50 81 VAL A C 1
ATOM 672 O O . VAL A 1 81 ? 17.167 31.188 31.517 1.00 50.50 81 VAL A O 1
ATOM 675 N N . LYS A 1 82 ? 17.443 31.941 33.627 1.00 31.14 82 LYS A N 1
ATOM 676 C CA . LYS A 1 82 ? 16.437 31.145 34.374 1.00 31.14 82 LYS A CA 1
ATOM 677 C C . LYS A 1 82 ? 16.485 31.524 35.877 1.00 31.14 82 LYS A C 1
ATOM 679 O O . LYS A 1 82 ? 17.570 31.811 36.369 1.00 31.14 82 LYS A O 1
ATOM 684 N N . PRO A 1 83 ? 15.382 31.451 36.647 1.00 40.72 83 PRO A N 1
ATOM 685 C CA . PRO A 1 83 ? 14.199 32.320 36.588 1.00 40.72 83 PRO A CA 1
ATOM 686 C C . PRO A 1 83 ? 13.857 32.950 37.969 1.00 40.72 83 PRO A C 1
ATOM 688 O O . PRO A 1 83 ? 14.296 32.459 39.008 1.00 40.72 83 PRO A O 1
ATOM 691 N N . LYS A 1 84 ? 13.015 33.995 38.006 1.00 28.19 84 LYS A N 1
ATOM 692 C CA . LYS A 1 84 ? 12.257 34.387 39.211 1.00 28.19 84 LYS A CA 1
ATOM 693 C C . LYS A 1 84 ? 10.773 34.536 38.874 1.00 28.19 84 LYS A C 1
ATOM 695 O O . LYS A 1 84 ? 10.441 35.248 37.938 1.00 28.19 84 LYS A O 1
ATOM 700 N N . ASP A 1 85 ? 9.998 33.808 39.672 1.00 30.20 85 ASP A N 1
ATOM 701 C CA . ASP A 1 85 ? 8.559 33.750 39.951 1.00 30.20 85 ASP A CA 1
ATOM 702 C C . ASP A 1 85 ? 7.469 33.945 38.872 1.00 30.20 85 ASP A C 1
ATOM 704 O O . ASP A 1 85 ? 7.580 34.792 37.988 1.00 30.20 85 ASP A O 1
ATOM 708 N N . PRO A 1 86 ? 6.360 33.176 38.979 1.00 39.19 86 PRO A N 1
ATOM 709 C CA . PRO A 1 86 ? 5.278 33.133 38.010 1.00 39.19 86 PRO A CA 1
ATOM 710 C C . PRO A 1 86 ? 4.100 34.005 38.457 1.00 39.19 86 PRO A C 1
ATOM 712 O O . PRO A 1 86 ? 3.176 33.497 39.075 1.00 39.19 86 PRO A O 1
ATOM 715 N N . LEU A 1 87 ? 4.093 35.301 38.152 1.00 34.75 87 LEU A N 1
ATOM 716 C CA . LEU A 1 87 ? 2.864 36.106 38.200 1.00 34.75 87 LEU A CA 1
ATOM 717 C C . LEU A 1 87 ? 3.121 37.480 37.566 1.00 34.75 87 LEU A C 1
ATOM 719 O O . LEU A 1 87 ? 3.434 38.420 38.276 1.00 34.75 87 LEU A O 1
ATOM 723 N N . GLU A 1 88 ? 3.029 37.603 36.239 1.00 27.47 88 GLU A N 1
ATOM 724 C CA . GLU A 1 88 ? 2.742 38.881 35.567 1.00 27.47 88 GLU A CA 1
ATOM 725 C C . GLU A 1 88 ? 2.627 38.702 34.047 1.00 27.47 88 GLU A C 1
ATOM 727 O O . GLU A 1 88 ? 3.288 37.859 33.446 1.00 27.47 88 GLU A O 1
ATOM 732 N N . ALA A 1 89 ? 1.801 39.555 33.444 1.00 27.25 89 ALA A N 1
ATOM 733 C CA . ALA A 1 89 ? 1.639 39.784 32.009 1.00 27.25 89 ALA A CA 1
ATOM 734 C C . ALA A 1 89 ? 0.759 38.791 31.220 1.00 27.25 89 ALA A C 1
ATOM 736 O O . ALA A 1 89 ? 1.165 38.164 30.242 1.00 27.25 89 ALA A O 1
ATOM 737 N N . ALA A 1 90 ? -0.528 38.777 31.578 1.00 31.19 90 ALA A N 1
ATOM 738 C CA . ALA A 1 90 ? -1.561 38.962 30.559 1.00 31.19 90 ALA A CA 1
ATOM 739 C C . ALA A 1 90 ? -1.530 40.424 30.051 1.00 31.19 90 ALA A C 1
ATOM 741 O O . ALA A 1 90 ? -1.117 41.302 30.806 1.00 31.19 90 ALA A O 1
ATOM 742 N N . VAL A 1 91 ? -2.066 40.668 28.840 1.00 27.17 91 VAL A N 1
ATOM 743 C CA . VAL A 1 91 ? -2.178 41.966 28.114 1.00 27.17 91 VAL A CA 1
ATOM 744 C C . VAL A 1 91 ? -0.882 42.271 27.322 1.00 27.17 91 VAL A C 1
ATOM 746 O O . VAL A 1 91 ? 0.191 42.307 27.897 1.00 27.17 91 VAL A O 1
ATOM 749 N N . GLU A 1 92 ? -0.826 42.386 25.987 1.00 25.95 92 GLU A N 1
ATOM 750 C CA . GLU A 1 92 ? -1.642 43.216 25.096 1.00 25.95 92 GLU A CA 1
ATOM 751 C C . GLU A 1 92 ? -1.425 42.849 23.597 1.00 25.95 92 GLU A C 1
ATOM 753 O O . GLU A 1 92 ? -0.319 42.570 23.147 1.00 25.95 92 GLU A O 1
ATOM 758 N N . THR A 1 93 ? -2.541 42.859 22.869 1.00 27.25 93 THR A N 1
ATOM 759 C CA . THR A 1 93 ? -2.874 43.088 21.444 1.00 27.25 93 THR A CA 1
ATOM 760 C C . THR A 1 93 ? -1.892 43.015 20.246 1.00 27.25 93 THR A C 1
ATOM 762 O O . THR A 1 93 ? -0.755 43.468 20.236 1.00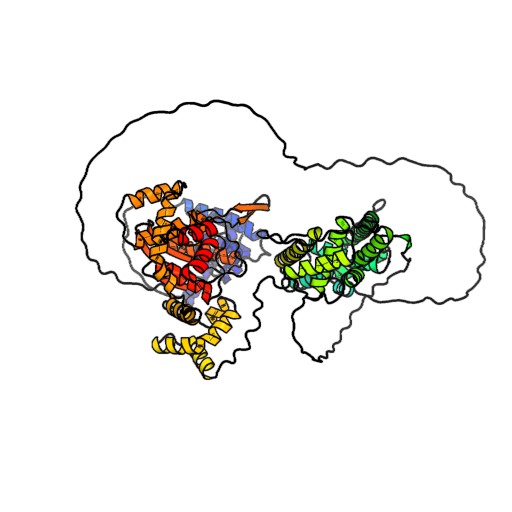 27.25 93 THR A O 1
ATOM 765 N N . GLN A 1 94 ? -2.500 42.518 19.158 1.00 26.95 94 GLN A N 1
ATOM 766 C CA . GLN A 1 94 ? -2.122 42.379 17.741 1.00 26.95 94 GLN A CA 1
ATOM 767 C C . GLN A 1 94 ? -1.677 43.674 17.021 1.00 26.95 94 GLN A C 1
ATOM 769 O O . GLN A 1 94 ? -2.155 44.732 17.401 1.00 26.95 94 GLN A O 1
ATOM 774 N N . VAL A 1 95 ? -0.908 43.559 15.911 1.00 26.48 95 VAL A N 1
ATOM 775 C CA . VAL A 1 95 ? -1.193 44.097 14.539 1.00 26.48 95 VAL A CA 1
ATOM 776 C C . VAL A 1 95 ? -0.202 43.513 13.487 1.00 26.48 95 VAL A C 1
ATOM 778 O O . VAL A 1 95 ? 0.981 43.827 13.474 1.00 26.48 95 VAL A O 1
ATOM 781 N N . GLU A 1 96 ? -0.739 42.656 12.604 1.00 24.41 96 GLU A N 1
ATOM 782 C CA . GLU A 1 96 ? -0.657 42.611 11.118 1.00 24.41 96 GLU A CA 1
ATOM 783 C C . GLU A 1 96 ? 0.668 42.784 10.303 1.00 24.41 96 GLU A C 1
ATOM 785 O O . GLU A 1 96 ? 1.215 43.881 10.210 1.00 24.41 96 GLU A O 1
ATOM 790 N N . ARG A 1 97 ? 1.065 41.751 9.512 1.00 25.47 97 ARG A N 1
ATOM 791 C CA . ARG A 1 97 ? 1.009 41.686 8.011 1.00 25.47 97 ARG A CA 1
ATOM 792 C C . ARG A 1 97 ? 1.678 40.420 7.397 1.00 25.47 97 ARG A C 1
ATOM 794 O O . ARG A 1 97 ? 2.680 39.922 7.888 1.00 25.47 97 ARG A O 1
ATOM 801 N N . LYS A 1 98 ? 1.064 39.926 6.304 1.00 29.86 98 LYS A N 1
ATOM 802 C CA . LYS A 1 98 ? 1.257 38.665 5.524 1.00 29.86 98 LYS A CA 1
ATOM 803 C C . LYS A 1 98 ? 2.645 38.447 4.872 1.00 29.86 98 LYS A C 1
ATOM 805 O O . LYS A 1 98 ? 3.285 39.426 4.493 1.00 29.86 98 LYS A O 1
ATOM 810 N N . PRO A 1 99 ? 3.000 37.179 4.547 1.00 25.33 99 PRO A N 1
ATOM 811 C CA . PRO A 1 99 ? 2.979 36.719 3.141 1.00 25.33 99 PRO A CA 1
ATOM 812 C C . PRO A 1 99 ? 2.302 35.343 2.893 1.00 25.33 99 PRO A C 1
ATOM 814 O O . PRO A 1 99 ? 1.802 34.695 3.805 1.00 25.33 99 PRO A O 1
ATOM 817 N N . ARG A 1 100 ? 2.195 34.993 1.599 1.00 26.84 100 ARG A N 1
ATOM 818 C CA . ARG A 1 100 ? 1.307 34.022 0.918 1.00 26.84 100 ARG A CA 1
ATOM 819 C C . ARG A 1 100 ? 1.493 32.529 1.245 1.00 26.84 100 ARG A C 1
ATOM 821 O O . ARG A 1 100 ? 2.525 32.093 1.730 1.00 26.84 100 ARG A O 1
ATOM 828 N N . ALA A 1 101 ? 0.424 31.804 0.903 1.00 24.97 101 ALA A N 1
ATOM 829 C CA . ALA A 1 101 ? 0.023 30.450 1.266 1.00 24.97 101 ALA A CA 1
ATOM 830 C C . ALA A 1 101 ? 0.902 29.295 0.754 1.00 24.97 101 ALA A C 1
ATOM 832 O O . ALA A 1 101 ? 1.185 29.187 -0.435 1.00 24.97 101 ALA A O 1
ATOM 833 N N . ILE A 1 102 ? 1.170 28.375 1.678 1.00 28.58 102 ILE A N 1
ATOM 834 C CA . ILE A 1 102 ? 1.299 26.931 1.454 1.00 28.58 102 ILE A CA 1
ATOM 835 C C . ILE A 1 102 ? -0.108 26.347 1.714 1.00 28.58 102 ILE A C 1
ATOM 837 O O . ILE A 1 102 ? -0.756 26.827 2.656 1.00 28.58 102 ILE A O 1
ATOM 841 N N . PRO A 1 103 ? -0.635 25.380 0.938 1.00 28.92 103 PRO A N 1
ATOM 842 C CA . PRO A 1 103 ? -1.942 24.791 1.227 1.00 28.92 103 PRO A CA 1
ATOM 843 C C . PRO A 1 103 ? -1.907 24.105 2.601 1.00 28.92 103 PRO A C 1
ATOM 845 O O . PRO A 1 103 ? -1.155 23.160 2.815 1.00 28.92 103 PRO A O 1
ATOM 848 N N . LYS A 1 104 ? -2.683 24.618 3.560 1.00 31.42 104 LYS A N 1
ATOM 849 C CA . LYS A 1 104 ? -2.959 23.940 4.833 1.00 31.42 104 LYS A CA 1
ATOM 850 C C . LYS A 1 104 ? -4.176 23.041 4.637 1.00 31.42 104 LYS A C 1
ATOM 852 O O . LYS A 1 104 ? -5.140 23.489 4.018 1.00 31.42 104 LYS A O 1
ATOM 857 N N . LEU A 1 105 ? -4.159 21.840 5.222 1.00 30.20 105 LEU A N 1
ATOM 858 C CA . LEU A 1 105 ? -5.384 21.096 5.521 1.00 30.20 105 LEU A CA 1
ATOM 859 C C . LEU A 1 105 ? -6.335 22.037 6.279 1.00 30.20 105 LEU A C 1
ATOM 861 O O . LEU A 1 105 ? -6.018 22.491 7.380 1.00 30.20 105 LEU A O 1
ATOM 865 N N . ILE A 1 106 ? -7.471 22.371 5.670 1.00 32.66 106 ILE A N 1
ATOM 866 C CA . ILE A 1 106 ? -8.560 23.098 6.322 1.00 32.66 106 ILE A CA 1
ATOM 867 C C . ILE A 1 106 ? -9.625 22.057 6.656 1.00 32.66 106 ILE A C 1
ATOM 869 O O . ILE A 1 106 ? -10.326 21.585 5.766 1.00 32.66 106 ILE A O 1
ATOM 873 N N . LEU A 1 107 ? -9.729 21.709 7.937 1.00 36.56 107 LEU A N 1
ATOM 874 C CA . LEU A 1 107 ? -10.902 21.033 8.486 1.00 36.56 107 LEU A CA 1
ATOM 875 C C . LEU A 1 107 ? -12.036 22.058 8.690 1.00 36.56 107 LEU A C 1
ATOM 877 O O . LEU A 1 107 ? -11.755 23.202 9.079 1.00 36.56 107 LEU A O 1
ATOM 881 N N . PRO A 1 108 ? -13.300 21.694 8.417 1.00 33.47 108 PRO A N 1
ATOM 882 C CA . PRO A 1 108 ? -14.450 22.535 8.728 1.00 33.47 108 PRO A CA 1
ATOM 883 C C . PRO A 1 108 ? -14.625 22.687 10.252 1.00 33.47 108 PRO A C 1
ATOM 885 O O . PRO A 1 108 ? -14.263 21.816 11.029 1.00 33.47 108 PRO A O 1
ATOM 888 N N . LYS A 1 109 ? -15.141 23.842 10.692 1.00 27.67 109 LYS A N 1
ATOM 889 C CA . LYS A 1 109 ? -15.503 24.102 12.096 1.00 27.67 109 LYS A CA 1
ATOM 890 C C . LYS A 1 109 ? -16.997 23.847 12.279 1.00 27.67 109 LYS A C 1
ATOM 892 O O . LYS A 1 109 ? -17.772 24.447 11.531 1.00 27.67 109 LYS A O 1
ATOM 897 N N . LEU A 1 110 ? -17.395 23.085 13.301 1.00 27.58 110 LEU A N 1
ATOM 898 C CA . LEU A 1 110 ? -18.792 23.005 13.741 1.00 27.58 110 LEU A CA 1
ATOM 899 C C . LEU A 1 110 ? -19.028 23.628 15.125 1.00 27.58 110 LEU A C 1
ATOM 901 O O . LEU A 1 110 ? -18.130 23.777 15.947 1.00 27.58 110 LEU A O 1
ATOM 905 N N . THR A 1 111 ? -20.270 24.069 15.305 1.00 24.30 111 THR A N 1
ATOM 906 C CA . THR A 1 111 ? -20.819 24.888 16.388 1.00 24.30 111 THR A CA 1
ATOM 907 C C . THR A 1 111 ? -21.510 23.986 17.412 1.00 24.30 111 THR A C 1
ATOM 909 O O . THR A 1 111 ? -22.382 23.205 17.047 1.00 24.30 111 THR A O 1
ATOM 912 N N . THR A 1 112 ? -21.155 24.106 18.690 1.00 22.97 112 THR A N 1
ATOM 913 C CA . THR A 1 112 ? -21.781 23.378 19.804 1.00 22.97 112 THR A CA 1
ATOM 914 C C . THR A 1 112 ? -22.991 24.134 20.353 1.00 22.97 112 THR A C 1
ATOM 916 O O . THR A 1 112 ? -22.920 25.331 20.632 1.00 22.97 112 THR A O 1
ATOM 919 N N . THR A 1 113 ? -24.100 23.420 20.558 1.00 21.94 113 THR A N 1
ATOM 920 C CA . THR A 1 113 ? -25.178 23.823 21.472 1.00 21.94 113 THR A CA 1
ATOM 921 C C . THR A 1 113 ? -25.241 22.805 22.603 1.00 21.94 113 THR A C 1
ATOM 923 O O . THR A 1 113 ? -25.358 21.606 22.381 1.00 21.94 113 THR A O 1
ATOM 926 N N . THR A 1 114 ? -25.066 23.305 23.820 1.00 21.39 114 THR A N 1
ATOM 927 C CA . THR A 1 114 ? -25.049 22.578 25.088 1.00 21.39 114 THR A CA 1
ATOM 928 C C . THR A 1 114 ? -26.468 22.308 25.573 1.00 21.39 114 THR A C 1
ATOM 930 O O . THR A 1 114 ? -27.323 23.194 25.534 1.00 21.39 114 THR A O 1
ATOM 933 N N . THR A 1 115 ? -26.713 21.132 26.147 1.00 22.39 115 THR A N 1
ATOM 934 C CA . THR A 1 115 ? -27.721 21.001 27.207 1.00 22.39 115 THR A CA 1
ATOM 935 C C . THR A 1 115 ? -27.301 19.920 28.197 1.00 22.39 115 THR A C 1
ATOM 937 O O . THR A 1 115 ? -26.925 18.815 27.828 1.00 22.39 115 THR A O 1
ATOM 940 N N . THR A 1 116 ? -27.293 20.331 29.456 1.00 21.67 116 THR A N 1
ATOM 941 C CA . THR A 1 116 ? -26.892 19.640 30.680 1.00 21.67 116 THR A CA 1
ATOM 942 C C . THR A 1 116 ? -27.940 18.627 31.137 1.00 21.67 116 THR A C 1
ATOM 944 O O . THR A 1 116 ? -29.128 18.883 30.948 1.00 21.67 116 THR A O 1
ATOM 947 N N . ASN A 1 117 ? -27.520 17.544 31.804 1.00 25.08 117 ASN A N 1
ATOM 948 C CA . ASN A 1 117 ? -27.940 17.188 33.173 1.00 25.08 117 ASN A CA 1
ATOM 949 C C . ASN A 1 117 ? -27.368 15.821 33.610 1.00 25.08 117 ASN A C 1
ATOM 951 O O . ASN A 1 117 ? -27.455 14.831 32.895 1.00 25.08 117 ASN A O 1
ATOM 955 N N . GLU A 1 118 ? -26.848 15.809 34.832 1.00 21.00 118 GLU A N 1
ATOM 956 C CA . GLU A 1 118 ? -26.529 14.681 35.724 1.00 21.00 118 GLU A CA 1
ATOM 957 C C . GLU A 1 118 ? -27.296 14.966 37.047 1.00 21.00 118 GLU A C 1
ATOM 959 O O . GLU A 1 118 ? -27.864 16.065 37.151 1.00 21.00 118 GLU A O 1
ATOM 964 N N . PRO A 1 119 ? -27.249 14.145 38.119 1.00 44.44 119 PRO A N 1
ATOM 965 C CA . PRO A 1 119 ? -26.794 12.750 38.285 1.00 44.44 119 PRO A CA 1
ATOM 966 C C . PRO A 1 119 ? -27.760 11.925 39.186 1.00 44.44 119 PRO A C 1
ATOM 968 O O . PRO A 1 119 ? -28.784 12.443 39.616 1.00 44.44 119 PRO A O 1
ATOM 971 N N . GLU A 1 120 ? -27.422 10.672 39.535 1.00 23.97 120 GLU A N 1
ATOM 972 C CA . GLU A 1 120 ? -27.478 10.196 40.938 1.00 23.97 120 GLU A CA 1
ATOM 973 C C . GLU A 1 120 ? -26.799 8.822 41.156 1.00 23.97 120 GLU A C 1
ATOM 975 O O . GLU A 1 120 ? -26.907 7.894 40.358 1.00 23.97 120 GLU A O 1
ATOM 980 N N . SER A 1 121 ? -26.068 8.748 42.270 1.00 23.38 121 SER A N 1
ATOM 981 C CA . SER A 1 121 ? -25.191 7.689 42.801 1.00 23.38 121 SER A CA 1
ATOM 982 C C . SER A 1 121 ? -25.914 6.598 43.605 1.00 23.38 121 SER A C 1
ATOM 984 O O . SER A 1 121 ? -26.964 6.901 44.154 1.00 23.38 121 SER A O 1
ATOM 986 N N . ILE A 1 122 ? -25.270 5.441 43.860 1.00 25.72 122 ILE A N 1
ATOM 987 C CA . ILE A 1 122 ? -25.286 4.711 45.158 1.00 25.72 122 ILE A CA 1
ATOM 988 C C . ILE A 1 122 ? -24.033 3.808 45.292 1.00 25.72 122 ILE A C 1
ATOM 990 O O . ILE A 1 122 ? -23.445 3.368 44.311 1.00 25.72 122 ILE A O 1
ATOM 994 N N . VAL A 1 123 ? -23.640 3.612 46.554 1.00 23.86 123 VAL A N 1
ATOM 995 C CA . VAL A 1 123 ? -22.371 3.152 47.152 1.00 23.86 123 VAL A CA 1
ATOM 996 C C . VAL A 1 123 ? -22.446 1.685 47.631 1.00 23.86 123 VAL A C 1
ATOM 998 O O . VAL A 1 123 ? -23.550 1.161 47.755 1.00 23.86 123 VAL A O 1
ATOM 1001 N N . THR A 1 124 ? -21.279 1.123 48.019 1.00 24.42 124 THR A N 1
ATOM 1002 C CA . THR A 1 124 ? -20.963 -0.019 48.944 1.00 24.42 124 THR A CA 1
ATOM 1003 C C . THR A 1 124 ? -20.557 -1.325 48.231 1.00 24.42 124 THR A C 1
ATOM 1005 O O . THR A 1 124 ? -21.115 -1.637 47.191 1.00 24.42 124 THR A O 1
ATOM 1008 N N . ASP A 1 125 ? -19.616 -2.170 48.673 1.00 25.02 125 ASP A N 1
ATOM 1009 C CA . ASP A 1 125 ? -18.624 -2.161 49.757 1.00 25.02 125 ASP A CA 1
ATOM 1010 C C . ASP A 1 125 ? -17.565 -3.271 49.500 1.00 25.02 125 ASP A C 1
ATOM 1012 O O . ASP A 1 125 ? -17.844 -4.285 48.865 1.00 25.02 125 ASP A O 1
ATOM 1016 N N . SER A 1 126 ? -16.363 -3.028 50.028 1.00 23.97 126 SER A N 1
ATOM 1017 C CA . SER A 1 126 ? -15.188 -3.860 50.377 1.00 23.97 126 SER A CA 1
ATOM 1018 C C . SER A 1 126 ? -15.263 -5.407 50.423 1.00 23.97 126 SER A C 1
ATOM 1020 O O . SER A 1 126 ? -16.252 -5.960 50.885 1.00 23.97 126 SER A O 1
ATOM 1022 N N . ILE A 1 127 ? -14.128 -6.084 50.125 1.00 26.98 127 ILE A N 1
ATOM 1023 C CA . ILE A 1 127 ? -13.441 -7.112 50.965 1.00 26.98 127 ILE A CA 1
ATOM 1024 C C . ILE A 1 127 ? -12.030 -7.428 50.395 1.00 26.98 127 ILE A C 1
ATOM 1026 O O . ILE A 1 127 ? -11.881 -7.842 49.247 1.00 26.98 127 ILE A O 1
ATOM 1030 N N . GLU A 1 128 ? -11.000 -7.267 51.236 1.00 23.73 128 GLU A N 1
ATOM 1031 C CA . GLU A 1 128 ? -9.630 -7.799 51.101 1.00 23.73 128 GLU A CA 1
ATOM 1032 C C . GLU A 1 128 ? -9.558 -9.246 51.620 1.00 23.73 128 GLU A C 1
ATOM 1034 O O . GLU A 1 128 ? -10.121 -9.473 52.684 1.00 23.73 128 GLU A O 1
ATOM 1039 N N . ILE A 1 129 ? -8.778 -10.158 51.002 1.00 25.30 129 ILE A N 1
ATOM 1040 C CA . ILE A 1 129 ? -7.982 -11.194 51.715 1.00 25.30 129 ILE A CA 1
ATOM 1041 C C . ILE A 1 129 ? -6.691 -11.543 50.934 1.00 25.30 129 ILE A C 1
ATOM 1043 O O . ILE A 1 129 ? -6.684 -11.728 49.720 1.00 25.30 129 ILE A O 1
ATOM 1047 N N . PHE A 1 130 ? -5.613 -11.634 51.715 1.00 22.42 130 PHE A N 1
ATOM 1048 C CA . PHE A 1 130 ? -4.195 -11.929 51.474 1.00 22.42 130 PHE A CA 1
ATOM 1049 C C . PHE A 1 130 ? -3.832 -13.400 51.133 1.00 22.42 130 PHE A C 1
ATOM 1051 O O . PHE A 1 130 ? -4.604 -14.315 51.412 1.00 22.42 130 PHE A O 1
ATOM 1058 N N . ASN A 1 131 ? -2.547 -13.585 50.760 1.00 23.72 131 ASN A N 1
ATOM 1059 C CA . ASN A 1 131 ? -1.689 -14.802 50.800 1.00 23.72 131 ASN A CA 1
ATOM 1060 C C . ASN A 1 131 ? -1.696 -15.704 49.546 1.00 23.72 131 ASN A C 1
ATOM 1062 O O . ASN A 1 131 ? -2.743 -15.979 48.986 1.00 23.72 131 ASN A O 1
ATOM 1066 N N . SER A 1 132 ? -0.605 -16.306 49.057 1.00 23.64 132 SER A N 1
ATOM 1067 C CA . SER A 1 132 ? 0.841 -16.306 49.351 1.00 23.64 132 SER A CA 1
ATOM 1068 C C . SER A 1 132 ? 1.503 -17.307 48.374 1.00 23.64 132 SER A C 1
ATOM 1070 O O . SER A 1 132 ? 0.955 -18.387 48.166 1.00 23.64 132 SER A O 1
ATOM 1072 N N . MET A 1 133 ? 2.687 -16.994 47.825 1.00 24.33 133 MET A N 1
ATOM 1073 C CA . MET A 1 133 ? 3.640 -17.964 47.219 1.00 24.33 133 MET A CA 1
ATOM 1074 C C . MET A 1 133 ? 4.018 -19.071 48.228 1.00 24.33 133 MET A C 1
ATOM 1076 O O . MET A 1 133 ? 4.003 -18.765 49.424 1.00 24.33 133 MET A O 1
ATOM 1080 N N . PRO A 1 134 ? 4.404 -20.312 47.825 1.00 31.16 134 PRO A N 1
ATOM 1081 C CA . PRO A 1 134 ? 5.758 -20.623 47.286 1.00 31.16 134 PRO A CA 1
ATOM 1082 C C . PRO A 1 134 ? 5.799 -21.928 46.414 1.00 31.16 134 PRO A C 1
ATOM 1084 O O . PRO A 1 134 ? 4.745 -22.362 45.964 1.00 31.16 134 PRO A O 1
ATOM 1087 N N . PRO A 1 135 ? 6.924 -22.669 46.242 1.00 29.17 135 PRO A N 1
ATOM 1088 C CA . PRO A 1 135 ? 8.269 -22.335 45.752 1.00 29.17 135 PRO A CA 1
ATOM 1089 C C . PRO A 1 135 ? 8.709 -23.177 44.518 1.00 29.17 135 PRO A C 1
ATOM 1091 O O . PRO A 1 135 ? 8.028 -24.081 44.047 1.00 29.17 135 PRO A O 1
ATOM 1094 N N . LYS A 1 136 ? 9.922 -22.859 44.042 1.00 23.11 136 LYS A N 1
ATOM 1095 C CA . LYS A 1 136 ? 10.751 -23.533 43.026 1.00 23.11 136 LYS A CA 1
ATOM 1096 C C . LYS A 1 136 ? 10.930 -25.046 43.239 1.00 23.11 136 LYS A C 1
ATOM 1098 O O . LYS A 1 136 ? 11.135 -25.495 44.365 1.00 23.11 136 LYS A O 1
ATOM 1103 N N . THR A 1 137 ? 11.058 -25.790 42.139 1.00 25.67 137 THR A N 1
ATOM 1104 C CA . THR A 1 137 ? 11.824 -27.047 42.103 1.00 25.67 137 THR A CA 1
ATOM 1105 C C . THR A 1 137 ? 12.558 -27.170 40.767 1.00 25.67 137 THR A C 1
ATOM 1107 O O . THR A 1 137 ? 11.978 -26.955 39.706 1.00 25.67 137 THR A O 1
ATOM 1110 N N . GLU A 1 138 ? 13.856 -27.445 40.864 1.00 21.33 138 GLU A N 1
ATOM 1111 C CA . GLU A 1 138 ? 14.799 -27.743 39.784 1.00 21.33 138 GLU A CA 1
ATOM 1112 C C . GLU A 1 138 ? 14.500 -29.111 39.162 1.00 21.33 138 GLU A C 1
ATOM 1114 O O . GLU A 1 138 ? 14.306 -30.070 39.906 1.00 21.33 138 GLU A O 1
ATOM 1119 N N . ILE A 1 139 ? 14.561 -29.229 37.830 1.00 26.17 139 ILE A N 1
ATOM 1120 C CA . ILE A 1 139 ? 14.916 -30.482 37.146 1.00 26.17 139 ILE A CA 1
ATOM 1121 C C . ILE A 1 139 ? 15.853 -30.162 35.973 1.00 26.17 139 ILE A C 1
ATOM 1123 O O . ILE A 1 139 ? 15.729 -29.144 35.293 1.00 26.17 139 ILE A O 1
ATOM 1127 N N . ILE A 1 140 ? 16.824 -31.057 35.843 1.00 23.83 140 ILE A N 1
ATOM 1128 C CA . ILE A 1 140 ? 18.063 -31.055 35.077 1.00 23.83 140 ILE A CA 1
ATOM 1129 C C . ILE A 1 140 ? 17.844 -31.368 33.583 1.00 23.83 140 ILE A C 1
ATOM 1131 O O . ILE A 1 140 ? 16.882 -32.022 33.195 1.00 23.83 140 ILE A O 1
ATOM 1135 N N . MET A 1 141 ? 18.806 -30.858 32.812 1.00 22.61 141 MET A N 1
ATOM 1136 C CA . MET A 1 141 ? 19.205 -31.056 31.412 1.00 22.61 141 MET A CA 1
ATOM 1137 C C . MET A 1 141 ? 18.854 -32.394 30.734 1.00 22.61 141 MET A C 1
ATOM 1139 O O . MET A 1 141 ? 19.075 -33.451 31.315 1.00 22.61 141 MET A O 1
ATOM 1143 N N . GLU A 1 142 ? 18.522 -32.320 29.439 1.00 24.56 142 GLU A N 1
ATOM 1144 C CA . GLU A 1 142 ? 19.204 -33.113 28.402 1.00 24.56 142 GLU A CA 1
ATOM 1145 C C . GLU A 1 142 ? 19.089 -32.444 27.015 1.00 24.56 142 GLU A C 1
ATOM 1147 O O . GLU A 1 142 ? 18.052 -31.891 26.643 1.00 24.56 142 GLU A O 1
ATOM 1152 N N . ASP A 1 143 ? 20.219 -32.450 26.306 1.00 23.34 143 ASP A N 1
ATOM 1153 C CA . ASP A 1 143 ? 20.544 -31.742 25.066 1.00 23.34 143 ASP A CA 1
ATOM 1154 C C . ASP A 1 143 ? 19.957 -32.381 23.793 1.00 23.34 143 ASP A C 1
ATOM 1156 O O . ASP A 1 143 ? 19.640 -33.566 23.760 1.00 23.34 143 ASP A O 1
ATOM 1160 N N . THR A 1 144 ? 19.902 -31.613 22.694 1.00 26.81 144 THR A N 1
ATOM 1161 C CA . THR A 1 144 ? 20.336 -32.072 21.351 1.00 26.81 144 THR A CA 1
ATOM 1162 C C . THR A 1 144 ? 20.480 -30.896 20.367 1.00 26.81 144 THR A C 1
ATOM 1164 O O . THR A 1 144 ? 19.527 -30.406 19.768 1.00 26.81 144 THR A O 1
ATOM 1167 N N . GLU A 1 145 ? 21.731 -30.446 20.255 1.00 25.16 145 GLU A N 1
ATOM 1168 C CA . GLU A 1 145 ? 22.490 -30.085 19.045 1.00 25.16 145 GLU A CA 1
ATOM 1169 C C . GLU A 1 145 ? 21.852 -29.227 17.932 1.00 25.16 145 GLU A C 1
ATOM 1171 O O . GLU A 1 145 ? 21.222 -29.695 16.982 1.00 25.16 145 GLU A O 1
ATOM 1176 N N . THR A 1 146 ? 22.217 -27.942 17.959 1.00 24.47 146 THR A N 1
ATOM 1177 C CA . THR A 1 146 ? 22.279 -27.038 16.804 1.00 24.47 146 THR A CA 1
ATOM 1178 C C . THR A 1 146 ? 23.697 -27.024 16.221 1.00 24.47 146 THR A C 1
ATOM 1180 O O . THR A 1 146 ? 24.633 -26.603 16.898 1.00 24.47 146 THR A O 1
ATOM 1183 N N . MET A 1 147 ? 23.864 -27.428 14.958 1.00 25.98 147 MET A N 1
ATOM 1184 C CA . MET A 1 147 ? 25.122 -27.277 14.212 1.00 25.98 147 MET A CA 1
ATOM 1185 C C . MET A 1 147 ? 25.169 -25.907 13.525 1.00 25.98 147 MET A C 1
ATOM 1187 O O . MET A 1 147 ? 24.548 -25.682 12.483 1.00 25.98 147 MET A O 1
ATOM 1191 N N . ASP A 1 148 ? 25.910 -24.998 14.156 1.00 23.94 148 ASP A N 1
ATOM 1192 C CA . ASP A 1 148 ? 26.447 -23.770 13.579 1.00 23.94 148 ASP A CA 1
ATOM 1193 C C . ASP A 1 148 ? 27.699 -24.105 12.746 1.00 23.94 148 ASP A C 1
ATOM 1195 O O . ASP A 1 148 ? 28.504 -24.959 13.112 1.00 23.94 148 ASP A O 1
ATOM 1199 N N . SER A 1 149 ? 27.857 -23.448 11.601 1.00 26.44 149 SER A N 1
ATOM 1200 C CA . SER A 1 149 ? 28.982 -23.636 10.680 1.00 26.44 149 SER A CA 1
ATOM 1201 C C . SER A 1 149 ? 29.521 -22.266 10.283 1.00 26.44 149 SER A C 1
ATOM 1203 O O . SER A 1 149 ? 29.386 -21.808 9.143 1.00 26.44 149 SER A O 1
ATOM 1205 N N . SER A 1 150 ? 30.180 -21.628 11.238 1.00 25.17 150 SER A N 1
ATOM 1206 C CA . SER A 1 150 ? 31.286 -20.720 10.973 1.00 25.17 150 SER A CA 1
ATOM 1207 C C . SER A 1 150 ? 32.580 -21.527 11.101 1.00 25.17 150 SER A C 1
ATOM 1209 O O . SER A 1 150 ? 32.810 -22.145 12.130 1.00 25.17 150 SER A O 1
ATOM 1211 N N . TYR A 1 151 ? 33.425 -21.558 10.064 1.00 28.27 151 TYR A N 1
ATOM 1212 C CA . TYR A 1 151 ? 34.829 -21.944 10.237 1.00 28.27 151 TYR A CA 1
ATOM 1213 C C . TYR A 1 151 ? 35.768 -21.028 9.429 1.00 28.27 151 TYR A C 1
ATOM 1215 O O . TYR A 1 151 ? 35.359 -20.463 8.408 1.00 28.27 151 TYR A O 1
ATOM 1223 N N . PRO A 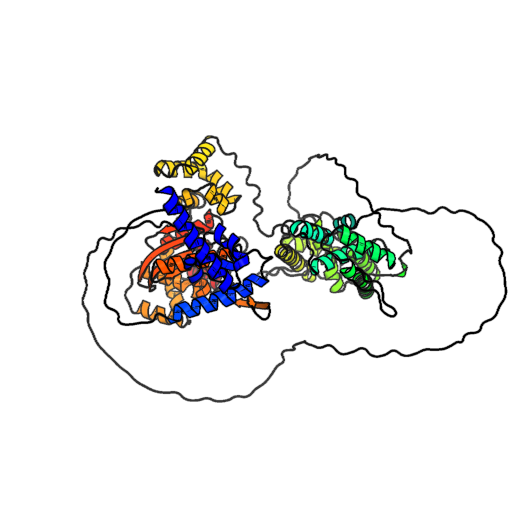1 152 ? 37.001 -20.841 9.933 1.00 27.80 152 PRO A N 1
ATOM 1224 C CA . PRO A 1 152 ? 37.857 -19.685 9.750 1.00 27.80 152 PRO A CA 1
ATOM 1225 C C . PRO A 1 152 ? 39.003 -19.928 8.756 1.00 27.80 152 PRO A C 1
ATOM 1227 O O . PRO A 1 152 ? 39.209 -21.019 8.228 1.00 27.80 152 PRO A O 1
ATOM 1230 N N . SER A 1 153 ? 39.750 -18.855 8.513 1.00 33.06 153 SER A N 1
ATOM 1231 C CA . SER A 1 153 ? 40.978 -18.802 7.725 1.00 33.06 153 SER A CA 1
ATOM 1232 C C . SER A 1 153 ? 42.144 -19.500 8.429 1.00 33.06 153 SER A C 1
ATOM 1234 O O . SER A 1 153 ? 42.472 -19.113 9.544 1.00 33.06 153 SER A O 1
ATOM 1236 N N . GLU A 1 154 ? 42.838 -20.409 7.738 1.00 27.28 154 GLU A N 1
ATOM 1237 C CA . GLU A 1 154 ? 44.192 -20.873 8.087 1.00 27.28 154 GLU A CA 1
ATOM 1238 C C . GLU A 1 154 ? 45.026 -21.212 6.821 1.00 27.28 154 GLU A C 1
ATOM 1240 O O . GLU A 1 154 ? 44.455 -21.325 5.729 1.00 27.28 154 GLU A O 1
ATOM 1245 N N . PRO A 1 155 ? 46.375 -21.247 6.920 1.00 28.61 155 PRO A N 1
ATOM 1246 C CA . PRO A 1 155 ? 47.311 -20.902 5.846 1.00 28.61 155 PRO A CA 1
ATOM 1247 C C . PRO A 1 155 ? 47.778 -22.070 4.958 1.00 28.61 155 PRO A C 1
ATOM 1249 O O . PRO A 1 155 ? 47.595 -23.247 5.248 1.00 28.61 155 PRO A O 1
ATOM 1252 N N . TRP A 1 156 ? 48.415 -21.692 3.845 1.00 26.31 156 TRP A N 1
ATOM 1253 C CA . TRP A 1 156 ? 48.958 -22.556 2.792 1.00 26.31 156 TRP A CA 1
ATOM 1254 C C . TRP A 1 156 ? 50.096 -23.479 3.268 1.00 26.31 156 TRP A C 1
ATOM 1256 O O . TRP A 1 156 ? 51.002 -22.992 3.944 1.00 26.31 156 TRP A O 1
ATOM 1266 N N . PRO A 1 157 ? 50.150 -24.746 2.808 1.00 28.20 157 PRO A N 1
ATOM 1267 C CA . PRO A 1 157 ? 51.352 -25.568 2.874 1.00 28.20 157 PRO A CA 1
ATOM 1268 C C . PRO A 1 157 ? 52.262 -25.368 1.651 1.00 28.20 157 PRO A C 1
ATOM 1270 O O . PRO A 1 157 ? 51.801 -25.172 0.522 1.00 28.20 157 PRO A O 1
ATOM 1273 N N . SER A 1 158 ? 53.560 -25.452 1.929 1.00 30.03 158 SER A N 1
ATOM 1274 C CA . SER A 1 158 ? 54.719 -25.341 1.041 1.00 30.03 158 SER A CA 1
ATOM 1275 C C . SER A 1 158 ? 54.825 -26.447 -0.024 1.00 30.03 158 SER A C 1
ATOM 1277 O O . SER A 1 158 ? 54.243 -27.523 0.104 1.00 30.03 158 SER A O 1
ATOM 1279 N N . GLN A 1 159 ? 55.597 -26.142 -1.073 1.00 28.55 159 GLN A N 1
ATOM 1280 C CA . GLN A 1 159 ? 55.994 -27.009 -2.193 1.00 28.55 159 GLN A CA 1
ATOM 1281 C C . GLN A 1 159 ? 56.761 -28.272 -1.756 1.00 28.55 159 GLN A C 1
ATOM 1283 O O . GLN A 1 159 ? 57.377 -28.264 -0.691 1.00 28.55 159 GLN A O 1
ATOM 1288 N N . PRO A 1 160 ? 56.861 -29.278 -2.644 1.00 30.81 160 PRO A N 1
ATOM 1289 C CA . PRO A 1 160 ? 58.061 -30.082 -2.800 1.00 30.81 160 PRO A CA 1
ATOM 1290 C C . PRO A 1 160 ? 58.837 -29.709 -4.074 1.00 30.81 160 PRO A C 1
ATOM 1292 O O . PRO A 1 160 ? 58.253 -29.379 -5.113 1.00 30.81 160 PRO A O 1
ATOM 1295 N N . ASP A 1 161 ? 60.154 -29.758 -3.915 1.00 28.50 161 ASP A N 1
ATOM 1296 C CA . ASP A 1 161 ? 61.211 -29.622 -4.910 1.00 28.50 161 ASP A CA 1
ATOM 1297 C C . ASP A 1 161 ? 61.242 -30.807 -5.887 1.00 28.50 161 ASP A C 1
ATOM 1299 O O . ASP A 1 161 ? 60.898 -31.923 -5.508 1.00 28.50 161 ASP A O 1
ATOM 1303 N N . ASP A 1 162 ? 61.703 -30.552 -7.111 1.00 28.22 162 ASP A N 1
ATOM 1304 C CA . ASP A 1 162 ? 62.383 -31.528 -7.971 1.00 28.22 162 ASP A CA 1
ATOM 1305 C C . ASP A 1 162 ? 63.333 -30.733 -8.889 1.00 28.22 162 ASP A C 1
ATOM 1307 O O . ASP A 1 162 ? 62.921 -30.143 -9.892 1.00 28.22 162 ASP A O 1
ATOM 1311 N N . ASP A 1 163 ? 64.603 -30.679 -8.486 1.00 28.91 163 ASP A N 1
ATOM 1312 C CA . ASP A 1 163 ? 65.752 -30.345 -9.328 1.00 28.91 163 ASP A CA 1
ATOM 1313 C C . ASP A 1 163 ? 66.264 -31.645 -9.971 1.00 28.91 163 ASP A C 1
ATOM 1315 O O . ASP A 1 163 ? 66.491 -32.606 -9.242 1.00 28.91 163 ASP A O 1
ATOM 1319 N N . ASP A 1 164 ? 66.518 -31.666 -11.288 1.00 27.56 164 ASP A N 1
ATOM 1320 C CA . ASP A 1 164 ? 67.816 -32.127 -11.817 1.00 27.56 164 ASP A CA 1
ATOM 1321 C C . ASP A 1 164 ? 68.026 -31.778 -13.312 1.00 27.56 164 ASP A C 1
ATOM 1323 O O . ASP A 1 164 ? 67.089 -31.714 -14.110 1.00 27.56 164 ASP A O 1
ATOM 1327 N N . TYR A 1 165 ? 69.312 -31.652 -13.654 1.00 27.72 165 TYR A N 1
ATOM 1328 C CA . TYR A 1 165 ? 69.990 -31.559 -14.954 1.00 27.72 165 TYR A CA 1
ATOM 1329 C C . TYR A 1 165 ? 70.302 -30.177 -15.561 1.00 27.72 165 TYR A C 1
ATOM 1331 O O . TYR A 1 165 ? 69.719 -29.708 -16.534 1.00 27.72 165 TYR A O 1
ATOM 1339 N N . THR A 1 166 ? 71.342 -29.584 -14.961 1.00 28.70 166 THR A N 1
ATOM 1340 C CA . THR A 1 166 ? 72.650 -29.203 -15.551 1.00 28.70 166 THR A CA 1
ATOM 1341 C C . THR A 1 166 ? 72.738 -28.478 -16.901 1.00 28.70 166 THR A C 1
ATOM 1343 O O . THR A 1 166 ? 72.334 -28.956 -17.957 1.00 28.70 166 THR A O 1
ATOM 1346 N N . ASN A 1 167 ? 73.460 -27.363 -16.819 1.00 29.30 167 ASN A N 1
ATOM 1347 C CA . ASN A 1 167 ? 73.945 -26.454 -17.850 1.00 29.30 167 ASN A CA 1
ATOM 1348 C C . ASN A 1 167 ? 75.231 -26.984 -18.524 1.00 29.30 167 ASN A C 1
ATOM 1350 O O . ASN A 1 167 ? 76.133 -27.414 -17.807 1.00 29.30 167 ASN A O 1
ATOM 1354 N N . ASP A 1 168 ? 75.368 -26.853 -19.848 1.00 24.61 168 ASP A N 1
ATOM 1355 C CA . ASP A 1 168 ? 76.683 -26.738 -20.496 1.00 24.61 168 ASP A CA 1
ATOM 1356 C C . ASP A 1 168 ? 76.611 -25.862 -21.760 1.00 24.61 168 ASP A C 1
ATOM 1358 O O . ASP A 1 168 ? 75.598 -25.801 -22.458 1.00 24.61 168 ASP A O 1
ATOM 1362 N N . SER A 1 169 ? 77.697 -25.137 -22.010 1.00 28.41 169 SER A N 1
ATOM 1363 C CA . SER A 1 169 ? 77.815 -23.998 -22.915 1.00 28.41 169 SER A CA 1
ATOM 1364 C C . SER A 1 169 ? 78.971 -24.237 -23.887 1.00 28.41 169 SER A C 1
ATOM 1366 O O . SER A 1 169 ? 80.098 -24.416 -23.438 1.00 28.41 169 SER A O 1
ATOM 1368 N N . SER A 1 170 ? 78.745 -24.212 -25.209 1.00 27.61 170 SER A N 1
ATOM 1369 C CA . SER A 1 170 ? 79.785 -23.875 -26.210 1.00 27.61 170 SER A CA 1
ATOM 1370 C C . SER A 1 170 ? 79.274 -23.786 -27.668 1.00 27.61 170 SER A C 1
ATOM 1372 O O . SER A 1 170 ? 78.772 -24.746 -28.234 1.00 27.61 170 SER A O 1
ATOM 1374 N N . LEU A 1 171 ? 79.440 -22.583 -28.242 1.00 26.48 171 LEU A N 1
ATOM 1375 C CA . LEU A 1 171 ? 80.106 -22.219 -29.516 1.00 26.48 171 LEU A CA 1
ATOM 1376 C C . LEU A 1 171 ? 79.779 -22.889 -30.889 1.00 26.48 171 LEU A C 1
ATOM 1378 O O . LEU A 1 171 ? 79.980 -24.082 -31.075 1.00 26.48 171 LEU A O 1
ATOM 1382 N N . LEU A 1 172 ? 79.536 -21.987 -31.872 1.00 26.94 172 LEU A N 1
ATOM 1383 C CA . LEU A 1 172 ? 79.807 -21.991 -33.343 1.00 26.94 172 LEU A CA 1
ATOM 1384 C C . LEU A 1 172 ? 78.636 -22.150 -34.362 1.00 26.94 172 LEU A C 1
ATOM 1386 O O . LEU A 1 172 ? 78.167 -23.251 -34.604 1.00 26.94 172 LEU A O 1
ATOM 1390 N N . GLU A 1 173 ? 78.263 -20.995 -34.966 1.00 24.42 173 GLU A N 1
ATOM 1391 C CA . GLU A 1 173 ? 78.040 -20.617 -36.404 1.00 24.42 173 GLU A CA 1
ATOM 1392 C C . GLU A 1 173 ? 77.267 -21.522 -37.424 1.00 24.42 173 GLU A C 1
ATOM 1394 O O . GLU A 1 173 ? 77.132 -22.719 -37.222 1.00 24.42 173 GLU A O 1
ATOM 1399 N N . PRO A 1 174 ? 76.894 -21.037 -38.644 1.00 32.16 174 PRO A N 1
ATOM 1400 C CA . PRO A 1 174 ? 76.009 -19.921 -39.022 1.00 32.16 174 PRO A CA 1
ATOM 1401 C C . PRO A 1 174 ? 74.896 -20.337 -40.051 1.00 32.16 174 PRO A C 1
ATOM 1403 O O . PRO A 1 174 ? 74.793 -21.484 -40.468 1.00 32.16 174 PRO A O 1
ATOM 1406 N N . LEU A 1 175 ? 74.056 -19.368 -40.455 1.00 26.55 175 LEU A N 1
ATOM 1407 C CA . LEU A 1 175 ? 72.930 -19.378 -41.436 1.00 26.55 175 LEU A CA 1
ATOM 1408 C C . LEU A 1 175 ? 73.111 -20.226 -42.736 1.00 26.55 175 LEU A C 1
ATOM 1410 O O . LEU A 1 175 ? 74.236 -20.404 -43.195 1.00 26.55 175 LEU A O 1
ATOM 1414 N N . PRO A 1 176 ? 72.014 -20.624 -43.437 1.00 28.92 176 PRO A N 1
ATOM 1415 C CA . PRO A 1 176 ? 71.503 -19.752 -44.508 1.00 28.92 176 PRO A CA 1
ATOM 1416 C C . PRO A 1 176 ? 69.970 -19.667 -44.641 1.00 28.92 176 PRO A C 1
ATOM 1418 O O . PRO A 1 176 ? 69.209 -20.619 -44.475 1.00 28.92 176 PRO A O 1
ATOM 1421 N N . SER A 1 177 ? 69.551 -18.473 -45.046 1.00 24.94 177 SER A N 1
ATOM 1422 C CA . SER A 1 177 ? 68.235 -18.092 -45.543 1.00 24.94 177 SER A CA 1
ATOM 1423 C C . SER A 1 177 ? 67.822 -18.902 -46.777 1.00 24.94 177 SER A C 1
ATOM 1425 O O . SER A 1 177 ? 68.587 -18.987 -47.734 1.00 24.94 177 SER A O 1
ATOM 1427 N N . THR A 1 178 ? 66.572 -19.371 -46.837 1.00 24.16 178 THR A N 1
ATOM 1428 C CA . THR A 1 178 ? 65.878 -19.584 -48.118 1.00 24.16 178 THR A CA 1
ATOM 1429 C C . THR A 1 178 ? 64.433 -19.101 -48.059 1.00 24.16 178 THR A C 1
ATOM 1431 O O . THR A 1 178 ? 63.746 -19.143 -47.042 1.00 24.16 178 THR A O 1
ATOM 1434 N N . SER A 1 179 ? 64.042 -18.541 -49.193 1.00 23.48 179 SER A N 1
ATOM 1435 C CA . SER A 1 179 ? 62.878 -17.727 -49.489 1.00 23.48 179 SER A CA 1
ATOM 1436 C C . SER A 1 179 ? 61.558 -18.499 -49.581 1.00 23.48 179 SER A C 1
ATOM 1438 O O . SER A 1 179 ? 61.485 -19.539 -50.227 1.00 23.48 179 SER A O 1
ATOM 1440 N N . THR A 1 180 ? 60.508 -17.865 -49.061 1.00 25.59 180 THR A N 1
ATOM 1441 C CA . THR A 1 180 ? 59.206 -17.631 -49.712 1.00 25.59 180 THR A CA 1
ATOM 1442 C C . THR A 1 180 ? 58.530 -18.799 -50.443 1.00 25.59 180 THR A C 1
ATOM 1444 O O . THR A 1 180 ? 58.858 -19.095 -51.588 1.00 25.59 180 THR A O 1
ATOM 1447 N N . LYS A 1 181 ? 57.412 -19.288 -49.885 1.00 25.83 181 LYS A N 1
ATOM 1448 C CA . LYS A 1 181 ? 56.181 -19.543 -50.655 1.00 25.83 181 LYS A CA 1
ATOM 1449 C C . LYS A 1 181 ? 54.941 -19.350 -49.773 1.00 25.83 181 LYS A C 1
ATOM 1451 O O . LYS A 1 181 ? 54.817 -19.935 -48.706 1.00 25.83 181 LYS A O 1
ATOM 1456 N N . ARG A 1 182 ? 54.072 -18.458 -50.256 1.00 27.30 182 ARG A N 1
ATOM 1457 C CA . ARG A 1 182 ? 52.733 -18.103 -49.767 1.00 27.30 182 ARG A CA 1
ATOM 1458 C C . ARG A 1 182 ? 51.860 -19.330 -49.489 1.00 27.30 182 ARG A C 1
ATOM 1460 O O . ARG A 1 182 ? 51.719 -20.179 -50.362 1.00 27.30 182 ARG A O 1
ATOM 1467 N N . SER A 1 183 ? 51.120 -19.270 -48.389 1.00 25.67 183 SER A N 1
ATOM 1468 C CA . SER A 1 183 ? 49.705 -19.645 -48.360 1.00 25.67 183 SER A CA 1
ATOM 1469 C C . SER A 1 183 ? 48.963 -18.610 -47.513 1.00 25.67 183 SER A C 1
ATOM 1471 O O . SER A 1 183 ? 49.424 -18.240 -46.435 1.00 25.67 183 SER A O 1
ATOM 1473 N N . GLU A 1 184 ? 47.888 -18.080 -48.079 1.00 24.58 184 GLU A N 1
ATOM 1474 C CA . GLU A 1 184 ? 47.128 -16.908 -47.643 1.00 24.58 184 GLU A CA 1
ATOM 1475 C C . GLU A 1 184 ? 46.539 -17.038 -46.224 1.00 24.58 184 GLU A C 1
ATOM 1477 O O . GLU A 1 184 ? 46.147 -18.135 -45.818 1.00 24.58 184 GLU A O 1
ATOM 1482 N N . PRO A 1 185 ? 46.448 -15.935 -45.458 1.00 27.83 185 PRO A N 1
ATOM 1483 C CA . PRO A 1 185 ? 45.745 -15.923 -44.187 1.00 27.83 185 PRO A CA 1
ATOM 1484 C C . PRO A 1 185 ? 44.238 -15.795 -44.437 1.00 27.83 185 PRO A C 1
ATOM 1486 O O . PRO A 1 185 ? 43.781 -14.825 -45.039 1.00 27.83 185 PRO A O 1
ATOM 1489 N N . TYR A 1 186 ? 43.458 -16.745 -43.924 1.00 28.06 186 TYR A N 1
ATOM 1490 C CA . TYR A 1 186 ? 42.024 -16.549 -43.730 1.00 28.06 186 TYR A CA 1
ATOM 1491 C C . TYR A 1 186 ? 41.837 -15.488 -42.639 1.00 28.06 186 TYR A C 1
ATOM 1493 O O . TYR A 1 186 ? 41.884 -15.770 -41.441 1.00 28.06 186 TYR A O 1
ATOM 1501 N N . ASP A 1 187 ? 41.710 -14.243 -43.084 1.00 36.00 187 ASP A N 1
ATOM 1502 C CA . ASP A 1 187 ? 41.279 -13.097 -42.302 1.00 36.00 187 ASP A CA 1
ATOM 1503 C C . ASP A 1 187 ? 39.789 -13.256 -41.965 1.00 36.00 187 ASP A C 1
ATOM 1505 O O . ASP A 1 187 ? 38.916 -13.080 -42.811 1.00 36.00 187 ASP A O 1
ATOM 1509 N N . THR A 1 188 ? 39.487 -13.623 -40.720 1.00 31.84 188 THR A N 1
ATOM 1510 C CA . THR A 1 188 ? 38.142 -13.483 -40.144 1.00 31.84 188 THR A CA 1
ATOM 1511 C C . THR A 1 188 ? 38.158 -12.381 -39.087 1.00 31.84 188 THR A C 1
ATOM 1513 O O . THR A 1 188 ? 37.846 -12.610 -37.916 1.00 31.84 188 THR A O 1
ATOM 1516 N N . GLY A 1 189 ? 38.593 -11.181 -39.473 1.00 37.62 189 GLY A N 1
ATOM 1517 C CA . GLY A 1 189 ? 38.540 -9.977 -38.654 1.00 37.62 189 GLY A CA 1
ATOM 1518 C C . GLY A 1 189 ? 37.115 -9.446 -38.485 1.00 37.62 189 GLY A C 1
ATOM 1519 O O . GLY A 1 189 ? 36.719 -8.495 -39.152 1.00 37.62 189 GLY A O 1
ATOM 1520 N N . VAL A 1 190 ? 36.344 -10.011 -37.554 1.00 38.81 190 VAL A N 1
ATOM 1521 C CA . VAL A 1 190 ? 35.114 -9.361 -37.075 1.00 38.81 190 VAL A CA 1
ATOM 1522 C C . VAL A 1 190 ? 35.496 -8.337 -35.998 1.00 38.81 190 VAL A C 1
ATOM 1524 O O . VAL A 1 190 ? 35.921 -8.710 -34.904 1.00 38.81 190 VAL A O 1
ATOM 1527 N N . LYS A 1 191 ? 35.353 -7.041 -36.303 1.00 52.53 191 LYS A N 1
ATOM 1528 C CA . LYS A 1 191 ? 35.451 -5.945 -35.323 1.00 52.53 191 LYS A CA 1
ATOM 1529 C C . LYS A 1 191 ? 34.195 -5.971 -34.436 1.00 52.53 191 LYS A C 1
ATOM 1531 O O . LYS A 1 191 ? 33.103 -5.743 -34.941 1.00 52.53 191 LYS A O 1
ATOM 1536 N N . LEU A 1 192 ? 34.331 -6.270 -33.141 1.00 61.09 192 LEU A N 1
ATOM 1537 C CA . LEU A 1 192 ? 33.224 -6.266 -32.167 1.00 61.09 192 LEU A CA 1
ATOM 1538 C C . LEU A 1 192 ? 33.567 -5.366 -30.974 1.00 61.09 192 LEU A C 1
ATOM 1540 O O . LEU A 1 192 ? 34.669 -5.475 -30.429 1.00 61.09 192 LEU A O 1
ATOM 1544 N N . THR A 1 193 ? 32.631 -4.522 -30.533 1.00 75.81 193 THR A N 1
ATOM 1545 C CA . THR A 1 193 ? 32.818 -3.669 -29.346 1.00 75.81 193 THR A CA 1
ATOM 1546 C C . THR A 1 193 ? 32.355 -4.359 -28.056 1.00 75.81 193 THR A C 1
ATOM 1548 O O . THR A 1 193 ? 31.579 -5.316 -28.077 1.00 75.81 193 THR A O 1
ATOM 1551 N N . VAL A 1 194 ? 32.796 -3.853 -26.895 1.00 81.56 194 VAL A N 1
ATOM 1552 C CA . VAL A 1 194 ? 32.319 -4.313 -25.572 1.00 81.56 194 VAL A CA 1
ATOM 1553 C C . VAL A 1 194 ? 30.798 -4.163 -25.454 1.00 81.56 194 VAL A C 1
ATOM 1555 O O . VAL A 1 194 ? 30.136 -5.049 -24.918 1.00 81.56 194 VAL A O 1
ATOM 1558 N N . ILE A 1 195 ? 30.228 -3.086 -26.000 1.00 78.94 195 ILE A N 1
ATOM 1559 C CA . ILE A 1 195 ? 28.779 -2.848 -25.993 1.00 78.94 195 ILE A CA 1
ATOM 1560 C C . ILE A 1 195 ? 28.053 -3.903 -26.836 1.00 78.94 195 ILE A C 1
ATOM 1562 O O . ILE A 1 195 ? 27.035 -4.434 -26.387 1.00 78.94 195 ILE A O 1
ATOM 1566 N N . ASP A 1 196 ? 28.584 -4.265 -28.006 1.00 80.31 196 ASP A N 1
ATOM 1567 C CA . ASP A 1 196 ? 27.979 -5.287 -28.872 1.00 80.31 196 ASP A CA 1
ATOM 1568 C C . ASP A 1 196 ? 27.965 -6.662 -28.211 1.00 80.31 196 ASP A C 1
ATOM 1570 O O . ASP A 1 196 ? 26.991 -7.403 -28.343 1.00 80.31 196 ASP A O 1
ATOM 1574 N N . ILE A 1 197 ? 29.018 -6.995 -27.458 1.00 81.94 197 ILE A N 1
ATOM 1575 C CA . ILE A 1 197 ? 29.072 -8.233 -26.672 1.00 81.94 197 ILE A CA 1
ATOM 1576 C C . ILE A 1 197 ? 28.025 -8.193 -25.551 1.00 81.94 197 ILE A C 1
ATOM 1578 O O . ILE A 1 197 ? 27.288 -9.157 -25.350 1.00 81.94 197 ILE A O 1
ATOM 1582 N N . LEU A 1 198 ? 27.902 -7.071 -24.835 1.00 82.94 198 LEU A N 1
ATOM 1583 C CA . LEU A 1 198 ? 26.934 -6.939 -23.742 1.00 82.94 198 LEU A CA 1
ATOM 1584 C C . LEU A 1 198 ? 25.477 -6.972 -24.231 1.00 82.94 198 LEU A C 1
ATOM 1586 O O . LEU A 1 198 ? 24.611 -7.489 -23.529 1.00 82.94 198 LEU A O 1
ATOM 1590 N N . LYS A 1 199 ? 25.189 -6.487 -25.443 1.00 82.44 199 LYS A N 1
ATOM 1591 C CA . LYS A 1 199 ? 23.847 -6.575 -26.044 1.00 82.44 199 LYS A CA 1
ATOM 1592 C C . LYS A 1 199 ? 23.414 -8.015 -26.352 1.00 82.44 199 LYS A C 1
ATOM 1594 O O . LYS A 1 199 ? 22.212 -8.262 -26.454 1.00 82.44 199 LYS A O 1
ATOM 1599 N N . GLN A 1 200 ? 24.350 -8.958 -26.475 1.00 77.56 200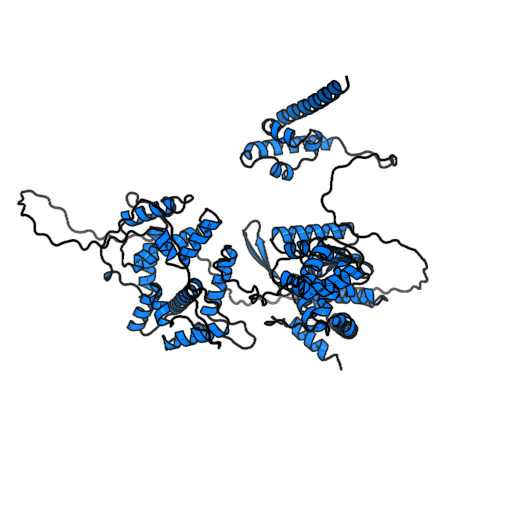 GLN A N 1
ATOM 1600 C CA . GLN A 1 200 ? 24.060 -10.351 -26.838 1.00 77.56 200 GLN A CA 1
ATOM 1601 C C . GLN A 1 200 ? 23.559 -11.210 -25.672 1.00 77.56 200 GLN A C 1
ATOM 1603 O O . GLN A 1 200 ? 22.958 -12.249 -25.923 1.00 77.56 200 GLN A O 1
ATOM 1608 N N . SER A 1 201 ? 23.757 -10.795 -24.415 1.00 79.00 201 SER A N 1
ATOM 1609 C CA . SER A 1 201 ? 23.356 -11.588 -23.247 1.00 79.00 201 SER A CA 1
ATOM 1610 C C . SER A 1 201 ? 22.398 -10.839 -22.327 1.00 79.00 201 SER A C 1
ATOM 1612 O O . SER A 1 201 ? 22.482 -9.622 -22.151 1.00 79.00 201 SER A O 1
ATOM 1614 N N . PHE A 1 202 ? 21.503 -11.575 -21.665 1.00 78.56 202 PHE A N 1
ATOM 1615 C CA . PHE A 1 202 ? 20.638 -11.022 -20.622 1.00 78.56 202 PHE A CA 1
ATOM 1616 C C . PHE A 1 202 ? 21.404 -10.251 -19.535 1.00 78.56 202 PHE A C 1
ATOM 1618 O O . PHE A 1 202 ? 20.998 -9.168 -19.107 1.00 78.56 202 PHE A O 1
ATOM 1625 N N . ASN A 1 203 ? 22.523 -10.812 -19.073 1.00 83.88 203 ASN A N 1
ATOM 1626 C CA . ASN A 1 203 ? 23.353 -10.203 -18.037 1.00 83.88 203 ASN A CA 1
ATOM 1627 C C . ASN A 1 203 ? 24.036 -8.923 -18.535 1.00 83.88 203 ASN A C 1
ATOM 1629 O O . ASN A 1 203 ? 24.136 -7.961 -17.776 1.00 83.88 203 ASN A O 1
ATOM 1633 N N . GLY A 1 204 ? 24.457 -8.883 -19.801 1.00 84.50 204 GLY A N 1
ATOM 1634 C CA . GLY A 1 204 ? 25.048 -7.695 -20.402 1.00 84.50 204 GLY A CA 1
ATOM 1635 C C . GLY A 1 204 ? 24.025 -6.575 -20.606 1.00 84.50 204 GLY A C 1
ATOM 1636 O O . GLY A 1 204 ? 24.295 -5.436 -20.226 1.00 84.50 204 GLY A O 1
ATOM 1637 N N . LYS A 1 205 ? 22.805 -6.896 -21.058 1.00 81.94 205 LYS A N 1
ATOM 1638 C CA . LYS A 1 205 ? 21.688 -5.934 -21.135 1.00 81.94 205 LYS A CA 1
ATOM 1639 C C . LYS A 1 205 ? 21.371 -5.311 -19.771 1.00 81.94 205 LYS A C 1
ATOM 1641 O O . LYS A 1 205 ? 21.211 -4.099 -19.681 1.00 81.94 205 LYS A O 1
ATOM 1646 N N . GLN A 1 206 ? 21.369 -6.103 -18.692 1.00 82.88 206 GLN A N 1
ATOM 1647 C CA . GLN A 1 206 ? 21.196 -5.574 -17.329 1.00 82.88 206 GLN A CA 1
ATOM 1648 C C . GLN A 1 206 ? 22.267 -4.545 -16.943 1.00 82.88 206 GLN A C 1
ATOM 1650 O O . GLN A 1 206 ? 21.950 -3.563 -16.273 1.00 82.88 206 GLN A O 1
ATOM 1655 N N . VAL A 1 207 ? 23.526 -4.778 -17.321 1.00 85.12 207 VAL A N 1
ATOM 1656 C CA . VAL A 1 207 ? 24.636 -3.855 -17.040 1.00 85.12 207 VAL A CA 1
ATOM 1657 C C . VAL A 1 207 ? 24.449 -2.548 -17.804 1.00 85.12 207 VAL A C 1
ATOM 1659 O O . VAL A 1 207 ? 24.574 -1.485 -17.201 1.00 85.12 207 VAL A O 1
ATOM 1662 N N . LEU A 1 208 ? 24.100 -2.628 -19.092 1.00 85.56 208 LEU A N 1
ATOM 1663 C CA . LEU A 1 208 ? 23.869 -1.457 -19.942 1.00 85.56 208 LEU A CA 1
ATOM 1664 C C . LEU A 1 208 ? 22.725 -0.591 -19.401 1.00 85.56 208 LEU A C 1
ATOM 1666 O O . LEU A 1 208 ? 22.933 0.587 -19.130 1.00 85.56 208 LEU A O 1
ATOM 1670 N N . THR A 1 209 ? 21.559 -1.185 -19.128 1.00 81.56 209 THR A N 1
ATOM 1671 C CA . THR A 1 209 ? 20.398 -0.454 -18.592 1.00 81.56 209 THR A CA 1
ATOM 1672 C C . THR A 1 209 ? 20.661 0.128 -17.202 1.00 81.56 209 THR A C 1
ATOM 1674 O O . THR A 1 209 ? 20.191 1.215 -16.873 1.00 81.56 209 THR A O 1
ATOM 1677 N N . TYR A 1 210 ? 21.424 -0.570 -16.353 1.00 80.56 210 TYR A N 1
ATOM 1678 C CA . TYR A 1 210 ? 21.792 -0.024 -15.046 1.00 80.56 210 TYR A CA 1
ATOM 1679 C C . TYR A 1 210 ? 22.709 1.191 -15.178 1.00 80.56 210 TYR A C 1
ATOM 1681 O O . TYR A 1 210 ? 22.524 2.175 -14.461 1.00 80.56 210 TYR A O 1
ATOM 1689 N N . TYR A 1 211 ? 23.697 1.113 -16.069 1.00 83.88 211 TYR A N 1
ATOM 1690 C CA . TYR A 1 211 ? 24.639 2.199 -16.292 1.00 83.88 211 TYR A CA 1
ATOM 1691 C C . TYR A 1 211 ? 23.966 3.423 -16.909 1.00 83.88 211 TYR A C 1
ATOM 1693 O O . TYR A 1 211 ? 24.189 4.524 -16.426 1.00 83.88 211 TYR A O 1
ATOM 1701 N N . GLU A 1 212 ? 23.082 3.233 -17.888 1.00 81.88 212 GLU A N 1
ATOM 1702 C CA . GLU A 1 212 ? 22.289 4.308 -18.498 1.00 81.88 212 GLU A CA 1
ATOM 1703 C C . GLU A 1 212 ? 21.496 5.111 -17.453 1.00 81.88 212 GLU A C 1
ATOM 1705 O O . GLU A 1 212 ? 21.431 6.334 -17.516 1.00 81.88 212 GLU A O 1
ATOM 1710 N N . LYS A 1 213 ? 20.949 4.430 -16.438 1.00 77.75 213 LYS A N 1
ATOM 1711 C CA . LYS A 1 213 ? 20.161 5.064 -15.373 1.00 77.75 213 LYS A CA 1
ATOM 1712 C C . LYS A 1 213 ? 20.998 5.748 -14.288 1.00 77.75 213 LYS A C 1
ATOM 1714 O O . LYS A 1 213 ? 20.544 6.726 -13.704 1.00 77.75 213 LYS A O 1
ATOM 1719 N N . ASN A 1 214 ? 22.163 5.198 -13.944 1.00 78.31 214 ASN A N 1
ATOM 1720 C CA . ASN A 1 214 ? 22.914 5.609 -12.747 1.00 78.31 214 ASN A CA 1
ATOM 1721 C C . ASN A 1 214 ? 24.270 6.259 -13.057 1.00 78.31 214 ASN A C 1
ATOM 1723 O O . ASN A 1 214 ? 24.913 6.773 -12.146 1.00 78.31 214 ASN A O 1
ATOM 1727 N N . SER A 1 215 ? 24.746 6.180 -14.302 1.00 82.56 215 SER A N 1
ATOM 1728 C CA . SER A 1 215 ? 26.064 6.638 -14.775 1.00 82.56 215 SER A CA 1
ATOM 1729 C C . SER A 1 215 ? 27.277 6.070 -14.012 1.00 82.56 215 SER A C 1
ATOM 1731 O O . SER A 1 215 ? 28.415 6.494 -14.221 1.00 82.56 215 SER A O 1
ATOM 1733 N N . ILE A 1 216 ? 27.067 5.075 -13.144 1.00 85.81 216 ILE A N 1
ATOM 1734 C CA . ILE A 1 216 ? 28.091 4.395 -12.342 1.00 85.81 216 ILE A CA 1
ATOM 1735 C C . ILE A 1 216 ? 27.795 2.899 -12.239 1.00 85.81 216 ILE A C 1
ATOM 1737 O O . ILE A 1 216 ? 26.633 2.497 -12.161 1.00 85.81 216 ILE A O 1
ATOM 1741 N N . LEU A 1 217 ? 28.833 2.055 -12.205 1.00 86.25 217 LEU A N 1
ATOM 1742 C CA . LEU A 1 217 ? 28.683 0.622 -11.943 1.00 86.25 217 LEU A CA 1
ATOM 1743 C C . LEU A 1 217 ? 28.977 0.291 -10.477 1.00 86.25 217 LEU A C 1
ATOM 1745 O O . LEU A 1 217 ? 29.974 0.701 -9.892 1.00 86.25 217 LEU A O 1
ATOM 1749 N N . THR A 1 218 ? 28.116 -0.524 -9.869 1.00 86.44 218 THR A N 1
ATOM 1750 C CA . THR A 1 218 ? 28.382 -1.097 -8.539 1.00 86.44 218 THR A CA 1
ATOM 1751 C C . THR A 1 218 ? 29.281 -2.328 -8.656 1.00 86.44 218 THR A C 1
ATOM 1753 O O . THR A 1 218 ? 29.253 -2.986 -9.698 1.00 86.44 218 THR A O 1
ATOM 1756 N N . PRO A 1 219 ? 29.987 -2.759 -7.588 1.00 86.00 219 PRO A N 1
ATOM 1757 C CA . PRO A 1 219 ? 30.818 -3.969 -7.625 1.00 86.00 219 PRO A CA 1
ATOM 1758 C C . PRO A 1 219 ? 30.094 -5.205 -8.186 1.00 86.00 219 PRO A C 1
ATOM 1760 O O . PRO A 1 219 ? 30.663 -5.977 -8.951 1.00 86.00 219 PRO A O 1
ATOM 1763 N N . LYS A 1 220 ? 28.797 -5.364 -7.886 1.00 83.88 220 LYS A N 1
ATOM 1764 C CA . LYS A 1 220 ? 27.968 -6.450 -8.437 1.00 83.88 220 LYS A CA 1
ATOM 1765 C C . LYS A 1 220 ? 27.754 -6.330 -9.950 1.00 83.88 220 LYS A C 1
ATOM 1767 O O . LYS A 1 220 ? 27.769 -7.352 -10.633 1.00 83.88 220 LYS A O 1
ATOM 1772 N N . MET A 1 221 ? 27.558 -5.117 -10.472 1.00 86.31 221 MET A N 1
ATOM 1773 C CA . MET A 1 221 ? 27.414 -4.887 -11.914 1.00 86.31 221 MET A CA 1
ATOM 1774 C C . MET A 1 221 ? 28.738 -5.056 -12.657 1.00 86.31 221 MET A C 1
ATOM 1776 O O . MET A 1 221 ? 28.740 -5.667 -13.719 1.00 86.31 221 MET A O 1
ATOM 1780 N N . ARG A 1 222 ? 29.868 -4.659 -12.060 1.00 90.31 222 ARG A N 1
ATOM 1781 C CA . ARG A 1 222 ? 31.213 -4.927 -12.607 1.00 90.31 222 ARG A CA 1
ATOM 1782 C C . ARG A 1 222 ? 31.483 -6.422 -12.758 1.00 90.31 222 ARG A C 1
ATOM 1784 O O . ARG A 1 222 ? 31.990 -6.887 -13.774 1.00 90.31 222 ARG A O 1
ATOM 1791 N N . VAL A 1 223 ? 31.064 -7.205 -11.762 1.00 86.81 223 VAL A N 1
ATOM 1792 C CA . VAL A 1 223 ? 31.153 -8.668 -11.800 1.00 86.81 223 VAL A CA 1
ATOM 1793 C C . VAL A 1 223 ? 30.258 -9.259 -12.897 1.00 86.81 223 VAL A C 1
ATOM 1795 O O . VAL A 1 223 ? 30.692 -10.199 -13.560 1.00 86.81 223 VAL A O 1
ATOM 1798 N N . LEU A 1 224 ? 29.040 -8.747 -13.109 1.00 85.19 224 LEU A N 1
ATOM 1799 C CA . LEU A 1 224 ? 28.134 -9.179 -14.191 1.00 85.19 224 LEU A CA 1
ATOM 1800 C C . LEU A 1 224 ? 28.673 -8.825 -15.583 1.00 85.19 224 LEU A C 1
ATOM 1802 O O . LEU A 1 224 ? 28.653 -9.674 -16.475 1.00 85.19 224 LEU A O 1
ATOM 1806 N N . LEU A 1 225 ? 29.219 -7.618 -15.731 1.00 89.56 225 LEU A N 1
ATOM 1807 C CA . LEU A 1 225 ? 29.893 -7.144 -16.937 1.00 89.56 225 LEU A CA 1
ATOM 1808 C C . LEU A 1 225 ? 31.026 -8.103 -17.304 1.00 89.56 225 LEU A C 1
ATOM 1810 O O . LEU A 1 225 ? 31.015 -8.698 -18.379 1.00 89.56 225 LEU A O 1
ATOM 1814 N N . ALA A 1 226 ? 31.947 -8.337 -16.366 1.00 88.31 226 ALA A N 1
ATOM 1815 C CA . ALA A 1 226 ? 33.072 -9.239 -16.579 1.00 88.31 226 ALA A CA 1
ATOM 1816 C C . ALA A 1 226 ? 32.627 -10.680 -16.877 1.00 88.31 226 ALA A C 1
ATOM 1818 O O . ALA A 1 226 ? 33.279 -11.369 -17.652 1.00 88.31 226 ALA A O 1
ATOM 1819 N N . THR A 1 227 ? 31.509 -11.137 -16.296 1.00 86.19 227 THR A N 1
ATOM 1820 C CA . THR A 1 227 ? 30.949 -12.469 -16.604 1.00 86.19 227 THR A CA 1
ATOM 1821 C C . THR A 1 227 ? 30.533 -12.555 -18.061 1.00 86.19 227 THR A C 1
ATOM 1823 O O . THR A 1 227 ? 30.938 -13.485 -18.740 1.00 86.19 227 THR A O 1
ATOM 1826 N N . SER A 1 228 ? 29.785 -11.562 -18.539 1.00 85.81 228 SER A N 1
ATOM 1827 C CA . SER A 1 228 ? 29.235 -11.548 -19.896 1.00 85.81 228 SER A CA 1
ATOM 1828 C C . SER A 1 228 ? 30.344 -11.535 -20.954 1.00 85.81 228 SER A C 1
ATOM 1830 O O . SER A 1 228 ? 30.261 -12.230 -21.961 1.00 85.81 228 SER A O 1
ATOM 1832 N N . LEU A 1 229 ? 31.423 -10.789 -20.697 1.00 86.12 229 LEU A N 1
ATOM 1833 C CA . LEU A 1 229 ? 32.587 -10.747 -21.584 1.00 86.12 229 LEU A CA 1
ATOM 1834 C C . LEU A 1 229 ? 33.376 -12.061 -21.577 1.00 86.12 229 LEU A C 1
ATOM 1836 O O . LEU A 1 229 ? 33.800 -12.543 -22.625 1.00 86.12 229 LEU A O 1
ATOM 1840 N N . VAL A 1 230 ? 33.557 -12.667 -20.403 1.00 84.44 230 VAL A N 1
ATOM 1841 C CA . VAL A 1 230 ? 34.228 -13.968 -20.272 1.00 84.44 230 VAL A CA 1
ATOM 1842 C C . VAL A 1 230 ? 33.419 -15.084 -20.935 1.00 84.44 230 VAL A C 1
ATOM 1844 O O . VAL A 1 230 ? 34.004 -15.913 -21.628 1.00 84.44 230 VAL A O 1
ATOM 1847 N N . GLU A 1 231 ? 32.097 -15.094 -20.757 1.00 80.94 231 GLU A N 1
ATOM 1848 C CA . GLU A 1 231 ? 31.180 -16.036 -21.411 1.00 80.94 231 GLU A CA 1
ATOM 1849 C C . GLU A 1 231 ? 31.329 -15.969 -22.935 1.00 80.94 231 GLU A C 1
ATOM 1851 O O . GLU A 1 231 ? 31.491 -17.006 -23.574 1.00 80.94 231 GLU A O 1
ATOM 1856 N N . TYR A 1 232 ? 31.395 -14.760 -23.503 1.00 82.56 232 TYR A N 1
ATOM 1857 C CA . TYR A 1 232 ? 31.627 -14.560 -24.934 1.00 82.56 232 TYR A CA 1
ATOM 1858 C C . TYR A 1 232 ? 32.972 -15.133 -25.412 1.00 82.56 232 TYR A C 1
ATOM 1860 O O . TYR A 1 232 ? 33.030 -15.830 -26.426 1.00 82.56 232 TYR A O 1
ATOM 1868 N N . LEU A 1 233 ? 34.066 -14.878 -24.684 1.00 77.81 233 LEU A N 1
ATOM 1869 C CA . LEU A 1 233 ? 35.391 -15.401 -25.047 1.00 77.81 233 LEU A CA 1
ATOM 1870 C C . LEU A 1 233 ? 35.421 -16.931 -25.054 1.00 77.81 233 LEU A C 1
ATOM 1872 O O . LEU A 1 233 ? 35.968 -17.550 -25.969 1.00 77.81 233 LEU A O 1
ATOM 1876 N N . VAL A 1 234 ? 34.802 -17.534 -24.042 1.00 75.00 234 VAL A N 1
ATOM 1877 C CA . VAL A 1 234 ? 34.683 -18.986 -23.914 1.00 75.00 234 VAL A CA 1
ATOM 1878 C C . VAL A 1 234 ? 33.808 -19.559 -25.030 1.00 75.00 234 VAL A C 1
ATOM 1880 O O . VAL A 1 234 ? 34.200 -20.552 -25.643 1.00 75.00 234 VAL A O 1
ATOM 1883 N N . GLU A 1 235 ? 32.683 -18.913 -25.349 1.00 72.06 235 GLU A N 1
ATOM 1884 C CA . GLU A 1 235 ? 31.779 -19.303 -26.435 1.00 72.06 235 GLU A CA 1
ATOM 1885 C C . GLU A 1 235 ? 32.462 -19.293 -27.803 1.00 72.06 235 GLU A C 1
ATOM 1887 O O . GLU A 1 235 ? 32.280 -20.220 -28.594 1.00 72.06 235 GLU A O 1
ATOM 1892 N N . LYS A 1 236 ? 33.282 -18.277 -28.078 1.00 73.69 236 LYS A N 1
ATOM 1893 C CA . LYS A 1 236 ? 34.038 -18.178 -29.331 1.00 73.69 236 LYS A CA 1
ATOM 1894 C C . LYS A 1 236 ? 35.291 -19.056 -29.359 1.00 73.69 236 LYS A C 1
ATOM 1896 O O . LYS A 1 236 ? 36.054 -18.982 -30.319 1.00 73.69 236 LYS A O 1
ATOM 1901 N N . LYS A 1 237 ? 35.498 -19.892 -28.335 1.00 69.56 237 LYS A N 1
ATOM 1902 C CA . LYS A 1 237 ? 36.671 -20.761 -28.176 1.00 69.56 237 LYS A CA 1
ATOM 1903 C C . LYS A 1 237 ? 37.991 -19.987 -28.240 1.00 69.56 237 LYS A C 1
ATOM 1905 O O . LYS A 1 237 ? 38.972 -20.450 -28.822 1.00 69.56 237 LYS A O 1
ATOM 1910 N N . ILE A 1 238 ? 38.022 -18.802 -27.628 1.00 70.56 238 ILE A N 1
ATOM 1911 C CA . ILE A 1 238 ? 39.189 -17.921 -27.645 1.00 70.56 238 ILE A CA 1
ATOM 1912 C C . ILE A 1 238 ? 39.899 -17.990 -26.302 1.00 70.56 238 ILE A C 1
ATOM 1914 O O . ILE A 1 238 ? 39.316 -17.682 -25.265 1.00 70.56 238 ILE A O 1
ATOM 1918 N N . ILE A 1 239 ? 41.184 -18.348 -26.331 1.00 69.69 239 ILE A N 1
ATOM 1919 C CA . ILE A 1 239 ? 42.064 -18.233 -25.168 1.00 69.69 239 ILE A CA 1
ATOM 1920 C C . ILE A 1 239 ? 42.602 -16.796 -25.133 1.00 69.69 239 ILE A C 1
ATOM 1922 O O . ILE A 1 239 ? 43.405 -16.425 -25.996 1.00 69.69 239 ILE A O 1
ATOM 1926 N N . PRO A 1 240 ? 42.187 -15.961 -24.168 1.00 68.31 240 PRO A N 1
ATOM 1927 C CA . PRO A 1 240 ? 42.640 -14.590 -24.100 1.00 68.31 240 PRO A CA 1
ATOM 1928 C C . PRO A 1 240 ? 44.095 -14.558 -23.625 1.00 68.31 240 PRO A C 1
ATOM 1930 O O . PRO A 1 240 ? 44.430 -15.029 -22.535 1.00 68.31 240 PRO A O 1
ATOM 1933 N N . LYS A 1 241 ? 44.972 -13.981 -24.452 1.00 76.62 241 LYS A N 1
ATOM 1934 C CA . LYS A 1 241 ? 46.315 -13.587 -24.014 1.00 76.62 241 LYS A CA 1
ATOM 1935 C C . LYS A 1 241 ? 46.225 -12.364 -23.097 1.00 76.62 241 LYS A C 1
ATOM 1937 O O . LYS A 1 241 ? 45.192 -11.692 -23.060 1.00 76.62 241 LYS A O 1
ATOM 1942 N N . ARG A 1 242 ? 47.298 -12.069 -22.358 1.00 75.88 242 ARG A N 1
ATOM 1943 C CA . ARG A 1 242 ? 47.349 -10.927 -21.425 1.00 75.88 242 ARG A CA 1
ATOM 1944 C C . ARG A 1 242 ? 47.021 -9.614 -22.131 1.00 75.88 242 ARG A C 1
ATOM 1946 O O . ARG A 1 242 ? 46.202 -8.850 -21.638 1.00 75.88 242 ARG A O 1
ATOM 1953 N N . GLU A 1 243 ? 47.561 -9.446 -23.331 1.00 74.81 243 GLU A N 1
ATOM 1954 C CA . GLU A 1 243 ? 47.359 -8.277 -24.185 1.00 74.81 243 GLU A CA 1
ATOM 1955 C C . GLU A 1 243 ? 45.876 -8.112 -24.570 1.00 74.81 243 GLU A C 1
ATOM 1957 O O . GLU A 1 243 ? 45.360 -7.000 -24.630 1.00 74.81 243 GLU A O 1
ATOM 1962 N N . ASN A 1 244 ? 45.147 -9.219 -24.753 1.00 75.00 244 ASN A N 1
ATOM 1963 C CA . ASN A 1 244 ? 43.725 -9.191 -25.106 1.00 75.00 244 ASN A CA 1
ATOM 1964 C C . ASN A 1 244 ? 42.839 -8.825 -23.902 1.00 75.00 244 ASN A C 1
ATOM 1966 O O . ASN A 1 244 ? 41.810 -8.175 -24.076 1.00 75.00 244 ASN A O 1
ATOM 1970 N N . ILE A 1 245 ? 43.206 -9.263 -22.691 1.00 79.62 245 ILE A N 1
ATOM 1971 C CA . ILE A 1 245 ? 42.477 -8.921 -21.456 1.00 79.62 245 ILE A CA 1
ATOM 1972 C C . ILE A 1 245 ? 42.705 -7.451 -21.110 1.00 79.62 245 ILE A C 1
ATOM 1974 O O . ILE A 1 245 ? 41.761 -6.763 -20.727 1.00 79.62 245 ILE A O 1
ATOM 1978 N N . GLU A 1 246 ? 43.931 -6.967 -21.298 1.00 82.44 246 GLU A N 1
ATOM 1979 C CA . GLU A 1 246 ? 44.281 -5.563 -21.117 1.00 82.44 246 GLU A CA 1
ATOM 1980 C C . GLU A 1 246 ? 43.523 -4.658 -22.092 1.00 82.44 246 GLU A C 1
ATOM 1982 O O . GLU A 1 246 ? 42.831 -3.741 -21.655 1.00 82.44 246 GLU A O 1
ATOM 1987 N N . ALA A 1 247 ? 43.528 -4.982 -23.390 1.00 79.19 247 ALA A N 1
ATOM 1988 C CA . ALA A 1 247 ? 42.757 -4.243 -24.391 1.00 79.19 247 ALA A CA 1
ATOM 1989 C C . ALA A 1 247 ? 41.246 -4.236 -24.082 1.00 79.19 247 ALA A C 1
ATOM 1991 O O . ALA A 1 247 ? 40.550 -3.245 -24.303 1.00 79.19 247 ALA A O 1
ATOM 1992 N N . MET A 1 248 ? 40.714 -5.334 -23.539 1.00 81.50 248 MET A N 1
ATOM 1993 C CA . MET A 1 248 ? 39.316 -5.408 -23.119 1.00 81.50 248 MET A CA 1
ATOM 1994 C C . MET A 1 248 ? 39.032 -4.529 -21.892 1.00 81.50 248 MET A C 1
ATOM 1996 O O . MET A 1 248 ? 37.998 -3.866 -21.865 1.00 81.50 248 MET A O 1
ATOM 2000 N N . ALA A 1 249 ? 39.945 -4.464 -20.918 1.00 85.44 249 ALA A N 1
ATOM 2001 C CA . ALA A 1 249 ? 39.840 -3.546 -19.783 1.00 85.44 249 ALA A CA 1
ATOM 2002 C C . ALA A 1 249 ? 39.860 -2.075 -20.236 1.00 85.44 249 ALA A C 1
ATOM 2004 O O . ALA A 1 249 ? 39.040 -1.282 -19.780 1.00 85.44 249 ALA A O 1
ATOM 2005 N N . GLU A 1 250 ? 40.713 -1.723 -21.200 1.00 82.75 250 GLU A N 1
ATOM 2006 C CA . GLU A 1 250 ? 40.755 -0.374 -21.780 1.00 82.75 250 GLU A CA 1
ATOM 2007 C C . GLU A 1 250 ? 39.457 -0.001 -22.504 1.00 82.75 250 GLU A C 1
ATOM 2009 O O . GLU A 1 250 ? 38.971 1.125 -22.385 1.00 82.75 250 GLU A O 1
ATOM 2014 N N . ASN A 1 251 ? 38.851 -0.945 -23.225 1.00 81.56 251 ASN A N 1
ATOM 2015 C CA . ASN A 1 251 ? 37.568 -0.711 -23.887 1.00 81.56 251 ASN A CA 1
ATOM 2016 C C . ASN A 1 251 ? 36.403 -0.575 -22.900 1.00 81.56 251 ASN A C 1
ATOM 2018 O O . ASN A 1 251 ? 35.460 0.162 -23.180 1.00 81.56 251 ASN A O 1
ATOM 2022 N N . ILE A 1 252 ? 36.466 -1.227 -21.733 1.00 85.81 252 ILE A N 1
ATOM 2023 C CA . ILE A 1 252 ? 35.480 -1.022 -20.663 1.00 85.81 252 ILE A CA 1
ATOM 2024 C C . ILE A 1 252 ? 35.546 0.418 -20.159 1.00 85.81 252 ILE A C 1
ATOM 2026 O O . ILE A 1 252 ? 34.512 1.071 -20.111 1.00 85.81 252 ILE A O 1
ATOM 2030 N N . VAL A 1 253 ? 36.736 0.941 -19.855 1.00 86.19 253 VAL A N 1
ATOM 2031 C CA . VAL A 1 253 ? 36.899 2.330 -19.381 1.00 86.19 253 VAL A CA 1
ATOM 2032 C C . VAL A 1 253 ? 36.375 3.340 -20.411 1.00 86.19 253 VAL A C 1
ATOM 2034 O O . VAL A 1 253 ? 35.771 4.347 -20.049 1.00 86.19 253 VAL A O 1
ATOM 2037 N N . LYS A 1 254 ? 36.520 3.042 -21.708 1.00 82.25 254 LYS A N 1
ATOM 2038 C CA . LYS A 1 254 ? 35.961 3.871 -22.792 1.00 82.25 254 LYS A CA 1
ATOM 2039 C C . LYS A 1 254 ? 34.433 3.844 -22.839 1.00 82.25 254 LYS A C 1
ATOM 2041 O O . LYS A 1 254 ? 33.814 4.887 -23.017 1.00 82.25 254 LYS A O 1
ATOM 2046 N N . CYS A 1 255 ? 33.823 2.672 -22.659 1.00 80.19 255 CYS A N 1
ATOM 2047 C CA . CYS A 1 255 ? 32.364 2.525 -22.669 1.00 80.19 255 CYS A CA 1
ATOM 2048 C C . CYS A 1 255 ? 31.709 3.009 -21.360 1.00 80.19 255 CYS A C 1
ATOM 2050 O O . CYS A 1 255 ? 30.548 3.411 -21.361 1.00 80.19 255 CYS A O 1
ATOM 2052 N N . PHE A 1 256 ? 32.443 2.966 -20.244 1.00 86.44 256 PHE A N 1
ATOM 2053 C CA . PHE A 1 256 ? 31.958 3.254 -18.897 1.00 86.44 256 PHE A CA 1
ATOM 2054 C C . PHE A 1 256 ? 32.885 4.272 -18.213 1.00 86.44 256 PHE A C 1
ATOM 2056 O O . PHE A 1 256 ? 33.812 3.909 -17.497 1.00 86.44 256 PHE A O 1
ATOM 2063 N N . LYS A 1 257 ? 32.603 5.568 -18.400 1.00 81.44 257 LYS A N 1
ATOM 2064 C CA . LYS A 1 257 ? 33.461 6.708 -18.006 1.00 81.44 257 LYS A CA 1
ATOM 2065 C C . LYS A 1 257 ? 33.830 6.793 -16.515 1.00 81.44 257 LYS A C 1
ATOM 2067 O O . LYS A 1 257 ? 34.730 7.542 -16.159 1.00 81.44 257 LYS A O 1
ATOM 2072 N N . THR A 1 258 ? 33.113 6.090 -15.641 1.00 84.12 258 THR A N 1
ATOM 2073 C CA . THR A 1 258 ? 33.336 6.076 -14.182 1.00 84.12 258 THR A CA 1
ATOM 2074 C C . THR A 1 258 ? 34.185 4.894 -13.710 1.00 84.12 258 THR A C 1
ATOM 2076 O O . THR A 1 258 ? 34.370 4.710 -12.508 1.00 84.12 258 THR A O 1
ATOM 2079 N N . GLU A 1 259 ? 34.682 4.082 -14.640 1.00 89.00 259 GLU A N 1
ATOM 2080 C CA . GLU A 1 259 ? 35.420 2.861 -14.355 1.00 89.00 259 GLU A CA 1
ATOM 2081 C C . GLU A 1 259 ? 36.930 3.043 -14.518 1.00 89.00 259 GLU A C 1
ATOM 2083 O O . GLU A 1 259 ? 37.395 3.831 -15.336 1.00 89.00 259 GLU A O 1
ATOM 2088 N N . ASP A 1 260 ? 37.691 2.274 -13.743 1.00 85.56 260 ASP A N 1
ATOM 2089 C CA . ASP A 1 260 ? 39.153 2.291 -13.737 1.00 85.56 260 ASP A CA 1
ATOM 2090 C C . ASP A 1 260 ? 39.699 0.976 -14.317 1.00 85.56 260 ASP A C 1
ATOM 2092 O O . ASP A 1 260 ? 39.150 -0.100 -14.044 1.00 85.56 260 ASP A O 1
ATOM 2096 N N . LYS A 1 261 ? 40.775 1.051 -15.116 1.00 86.56 261 LYS A N 1
ATOM 2097 C CA . LYS A 1 261 ? 41.397 -0.112 -15.771 1.00 86.56 261 LYS A CA 1
ATOM 2098 C C . LYS A 1 261 ? 41.812 -1.172 -14.748 1.00 86.56 261 LYS A C 1
ATOM 2100 O O . LYS A 1 261 ? 41.557 -2.360 -14.970 1.00 86.56 261 LYS A O 1
ATOM 2105 N N . ASP A 1 262 ? 42.357 -0.748 -13.611 1.00 85.50 262 ASP A N 1
ATOM 2106 C CA . ASP A 1 262 ? 42.954 -1.627 -12.602 1.00 85.50 262 ASP A CA 1
ATOM 2107 C C . ASP A 1 262 ? 41.901 -2.462 -11.857 1.00 85.50 262 ASP A C 1
ATOM 2109 O O . ASP A 1 262 ? 42.194 -3.525 -11.305 1.00 85.50 262 ASP A O 1
ATOM 2113 N N . ILE A 1 263 ? 40.626 -2.061 -11.912 1.00 87.00 263 ILE A N 1
ATOM 2114 C CA . ILE A 1 263 ? 39.516 -2.885 -11.415 1.00 87.00 263 ILE A CA 1
ATOM 2115 C C . ILE A 1 263 ? 39.373 -4.163 -12.258 1.00 87.00 263 ILE A C 1
ATOM 2117 O O . ILE A 1 263 ? 39.043 -5.242 -11.748 1.00 87.00 263 ILE A O 1
ATOM 2121 N N . TYR A 1 264 ? 39.612 -4.067 -13.564 1.00 87.25 264 TYR A N 1
ATOM 2122 C CA . TYR A 1 264 ? 39.332 -5.133 -14.520 1.00 87.25 264 TYR A CA 1
ATOM 2123 C C . TYR A 1 264 ? 40.563 -5.958 -14.864 1.00 87.25 264 TYR A C 1
ATOM 2125 O O . TYR A 1 264 ? 40.437 -7.179 -15.009 1.00 87.25 264 TYR A O 1
ATOM 2133 N N . TYR A 1 265 ? 41.732 -5.328 -14.944 1.00 88.88 265 TYR A N 1
ATOM 2134 C CA . TYR A 1 265 ? 42.990 -6.002 -15.221 1.00 88.88 265 TYR A CA 1
ATOM 2135 C C . TYR A 1 265 ? 44.173 -5.247 -14.615 1.00 88.88 265 TYR A C 1
ATOM 2137 O O . TYR A 1 265 ? 44.353 -4.067 -14.891 1.00 88.88 265 TYR A O 1
ATOM 2145 N N . VAL A 1 266 ? 45.003 -5.964 -13.855 1.00 85.44 266 VAL A N 1
ATOM 2146 C CA . VAL A 1 266 ? 46.277 -5.452 -13.331 1.00 85.44 266 VAL A CA 1
ATOM 2147 C C . VAL A 1 266 ? 47.409 -6.311 -13.897 1.00 85.44 266 VAL A C 1
ATOM 2149 O O . VAL A 1 266 ? 47.379 -7.538 -13.712 1.00 85.44 266 VAL A O 1
ATOM 2152 N N . PRO A 1 267 ? 48.401 -5.720 -14.588 1.00 80.69 267 PRO A N 1
ATOM 2153 C CA . PRO A 1 267 ? 49.531 -6.469 -15.118 1.00 80.69 267 PRO A CA 1
ATOM 2154 C C . PRO A 1 267 ? 50.354 -7.112 -13.985 1.00 80.69 267 PRO A C 1
ATOM 2156 O O . PRO A 1 267 ? 50.379 -6.616 -12.859 1.00 80.69 267 PRO A O 1
ATOM 2159 N N . PRO A 1 268 ? 51.018 -8.250 -14.245 1.00 80.19 268 PRO A N 1
ATOM 2160 C CA . PRO A 1 268 ? 51.769 -8.965 -13.220 1.00 80.19 268 PRO A CA 1
ATOM 2161 C C . PRO A 1 268 ? 53.039 -8.211 -12.804 1.00 80.19 268 PRO A C 1
ATOM 2163 O O . PRO A 1 268 ? 53.866 -7.860 -13.643 1.00 80.19 268 PRO A O 1
ATOM 2166 N N . GLU A 1 269 ? 53.240 -8.052 -11.497 1.00 76.25 269 GLU A N 1
ATOM 2167 C CA . GLU A 1 269 ? 54.540 -7.688 -10.918 1.00 76.25 269 GLU A CA 1
ATOM 2168 C C . GLU A 1 269 ? 55.492 -8.900 -10.924 1.00 76.25 269 GLU A C 1
ATOM 2170 O O . GLU A 1 269 ? 55.042 -10.050 -10.990 1.00 76.25 269 GLU A O 1
ATOM 2175 N N . ARG A 1 270 ? 56.815 -8.676 -10.834 1.00 65.50 270 ARG A N 1
ATOM 2176 C CA . ARG A 1 270 ? 57.818 -9.764 -10.795 1.00 65.50 270 ARG A CA 1
ATOM 2177 C C . ARG A 1 270 ? 57.426 -10.830 -9.758 1.00 65.50 270 ARG A C 1
ATOM 2179 O O . ARG A 1 270 ? 57.312 -10.533 -8.574 1.00 65.50 270 ARG A O 1
ATOM 2186 N N . GLY A 1 271 ? 57.218 -12.066 -10.219 1.00 60.44 271 GLY A N 1
ATOM 2187 C CA . GLY A 1 271 ? 56.865 -13.218 -9.379 1.00 60.44 271 GLY A CA 1
ATOM 2188 C C . GLY A 1 271 ? 55.383 -13.351 -8.990 1.00 60.44 271 GLY A C 1
ATOM 2189 O O . GLY A 1 271 ? 55.025 -14.335 -8.349 1.00 60.44 271 GLY A O 1
ATOM 2190 N N . LYS A 1 272 ? 54.495 -12.424 -9.386 1.00 73.38 272 LYS A N 1
ATOM 2191 C CA . LYS A 1 272 ? 53.053 -12.472 -9.072 1.00 73.38 272 LYS A CA 1
ATOM 2192 C C . LYS A 1 272 ? 52.198 -12.778 -10.307 1.00 73.38 272 LYS A C 1
ATOM 2194 O O . LYS A 1 272 ? 52.570 -12.501 -11.446 1.00 73.38 272 LYS A O 1
ATOM 2199 N N . LYS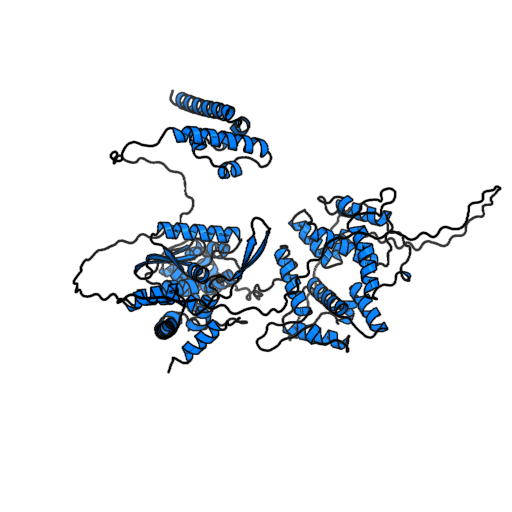 A 1 273 ? 51.018 -13.370 -10.087 1.00 71.88 273 LYS A N 1
ATOM 2200 C CA . LYS A 1 273 ? 50.014 -13.593 -11.145 1.00 71.88 273 LYS A CA 1
ATOM 2201 C C . LYS A 1 273 ? 49.304 -12.269 -11.493 1.00 71.88 273 LYS A C 1
ATOM 2203 O O . LYS A 1 273 ? 49.156 -11.440 -10.598 1.00 71.88 273 LYS A O 1
ATOM 2208 N N . PRO A 1 274 ? 48.833 -12.084 -12.743 1.00 77.94 274 PRO A N 1
ATOM 2209 C CA . PRO A 1 274 ? 48.005 -10.934 -13.112 1.00 77.94 274 PRO A CA 1
ATOM 2210 C C . PRO A 1 274 ? 46.741 -10.829 -12.244 1.00 77.94 274 PRO A C 1
ATOM 2212 O O . PRO A 1 274 ? 46.167 -11.849 -11.848 1.00 77.94 274 PRO A O 1
ATOM 2215 N N . GLY A 1 275 ? 46.322 -9.597 -11.955 1.00 78.19 275 GLY A N 1
ATOM 2216 C CA . GLY A 1 275 ? 45.154 -9.274 -11.132 1.00 78.19 275 GLY A CA 1
ATOM 2217 C C . GLY A 1 275 ? 43.954 -8.778 -11.947 1.00 78.19 275 GLY A C 1
ATOM 2218 O O . GLY A 1 275 ? 43.981 -8.744 -13.177 1.00 78.19 275 GLY A O 1
ATOM 2219 N N . GLY A 1 276 ? 42.891 -8.374 -11.249 1.00 84.69 276 GLY A N 1
ATOM 2220 C CA . GLY A 1 276 ? 41.685 -7.792 -11.850 1.00 84.69 276 GLY A CA 1
ATOM 2221 C C . GLY A 1 276 ? 40.556 -8.792 -12.134 1.00 84.69 276 GLY A C 1
ATOM 2222 O O . GLY A 1 276 ? 40.759 -10.007 -12.257 1.00 84.69 276 GLY A O 1
ATOM 2223 N N . ILE A 1 277 ? 39.323 -8.274 -12.199 1.00 85.50 277 ILE A N 1
ATOM 2224 C CA . ILE A 1 277 ? 38.100 -9.090 -12.268 1.00 85.50 277 ILE A CA 1
ATOM 2225 C C . ILE A 1 277 ? 38.041 -9.933 -13.552 1.00 85.50 277 ILE A C 1
ATOM 2227 O O . ILE A 1 277 ? 37.633 -11.093 -13.477 1.00 85.50 277 ILE A O 1
ATOM 2231 N N . LEU A 1 278 ? 38.445 -9.403 -14.715 1.00 84.12 278 LEU A N 1
ATOM 2232 C CA . LEU A 1 278 ? 38.367 -10.132 -15.992 1.00 84.12 278 LEU A CA 1
ATOM 2233 C C . LEU A 1 278 ? 39.284 -11.354 -15.997 1.00 84.12 278 LEU A C 1
ATOM 2235 O O . LEU A 1 278 ? 38.844 -12.458 -16.325 1.00 84.12 278 LEU A O 1
ATOM 2239 N N . TYR A 1 279 ? 40.540 -11.157 -15.586 1.00 81.81 279 TYR A N 1
ATOM 2240 C CA . TYR A 1 279 ? 41.534 -12.222 -15.531 1.00 81.81 279 TYR A CA 1
ATOM 2241 C C . TYR A 1 279 ? 41.081 -13.329 -14.576 1.00 81.81 279 TYR A C 1
ATOM 2243 O O . TYR A 1 279 ? 40.900 -14.474 -14.988 1.00 81.81 279 TYR A O 1
ATOM 2251 N N . LEU A 1 280 ? 40.798 -12.989 -13.314 1.00 82.38 280 LEU A N 1
ATOM 2252 C CA . LEU A 1 280 ? 40.379 -13.969 -12.308 1.00 82.38 280 LEU A CA 1
ATOM 2253 C C . LEU A 1 280 ? 39.113 -14.721 -12.730 1.00 82.38 280 LEU A C 1
ATOM 2255 O O . LEU A 1 280 ? 39.004 -15.933 -12.520 1.00 82.38 280 LEU A O 1
ATOM 2259 N N . LYS A 1 281 ? 38.150 -14.020 -13.333 1.00 82.50 281 LYS A N 1
ATOM 2260 C CA . LYS A 1 281 ? 36.871 -14.614 -13.711 1.00 82.50 281 LYS A CA 1
ATOM 2261 C C . LYS A 1 281 ? 36.996 -15.577 -14.882 1.00 82.50 281 LYS A C 1
ATOM 2263 O O . LYS A 1 281 ? 36.391 -16.641 -14.804 1.00 82.50 281 LYS A O 1
ATOM 2268 N N . TYR A 1 282 ? 37.813 -15.272 -15.890 1.00 82.12 282 TYR A N 1
ATOM 2269 C CA . TYR A 1 282 ? 38.074 -16.187 -17.002 1.00 82.12 282 TYR A CA 1
ATOM 2270 C C . TYR A 1 282 ? 38.597 -17.547 -16.517 1.00 82.12 282 TYR A C 1
ATOM 2272 O O . TYR A 1 282 ? 37.981 -18.584 -16.770 1.00 82.12 282 TYR A O 1
ATOM 2280 N N . TYR A 1 283 ? 39.678 -17.549 -15.732 1.00 75.56 283 TYR A N 1
ATOM 2281 C CA . TYR A 1 283 ? 40.298 -18.793 -15.266 1.00 75.56 283 TYR A CA 1
ATOM 2282 C C . TYR A 1 283 ? 39.416 -19.562 -14.273 1.00 75.56 283 TYR A C 1
ATOM 2284 O O . TYR A 1 283 ? 39.343 -20.792 -14.333 1.00 75.56 283 TYR A O 1
ATOM 2292 N N . ASN A 1 284 ? 38.698 -18.861 -13.388 1.00 78.88 284 ASN A N 1
ATOM 2293 C CA . ASN A 1 284 ? 37.760 -19.500 -12.464 1.00 78.88 284 ASN A CA 1
ATOM 2294 C C . ASN A 1 284 ? 36.539 -20.085 -13.184 1.00 78.88 284 ASN A C 1
ATOM 2296 O O . ASN A 1 284 ? 36.059 -21.151 -12.799 1.00 78.88 284 ASN A O 1
ATOM 2300 N N . TYR A 1 285 ? 36.043 -19.417 -14.226 1.00 72.19 285 TYR A N 1
ATOM 2301 C CA . TYR A 1 285 ? 34.905 -19.881 -15.015 1.00 72.19 285 TYR A CA 1
ATOM 2302 C C . TYR A 1 285 ? 35.273 -21.116 -15.850 1.00 72.19 285 TYR A C 1
ATOM 2304 O O . TYR A 1 285 ? 34.586 -22.131 -15.754 1.00 72.19 285 TYR A O 1
ATOM 2312 N N . ALA A 1 286 ? 36.427 -21.110 -16.523 1.00 67.75 286 ALA A N 1
ATOM 2313 C CA . ALA A 1 286 ? 36.963 -22.292 -17.205 1.00 67.75 286 ALA A CA 1
ATOM 2314 C C . ALA A 1 286 ? 37.170 -23.481 -16.240 1.00 67.75 286 ALA A C 1
ATOM 2316 O O . ALA A 1 286 ? 36.758 -24.609 -16.514 1.00 67.75 286 ALA A O 1
ATOM 2317 N N . LYS A 1 287 ? 37.736 -23.235 -15.047 1.00 69.31 287 LYS A N 1
ATOM 2318 C CA . LYS A 1 287 ? 37.912 -24.267 -14.008 1.00 69.31 287 LYS A CA 1
ATOM 2319 C C . LYS A 1 287 ? 36.575 -24.800 -13.481 1.00 69.31 287 LYS A C 1
ATOM 2321 O O . LYS A 1 287 ? 36.457 -25.998 -13.223 1.00 69.31 287 LYS A O 1
ATOM 2326 N N . LYS A 1 288 ? 35.567 -23.933 -13.325 1.00 69.12 288 LYS A N 1
ATOM 2327 C CA . LYS A 1 288 ? 34.204 -24.320 -12.928 1.00 69.12 288 LYS A CA 1
ATOM 2328 C C . LYS A 1 288 ? 33.599 -25.269 -13.957 1.00 69.12 288 LYS A C 1
ATOM 2330 O O . LYS A 1 288 ? 33.110 -26.321 -13.558 1.00 69.12 288 LYS A O 1
ATOM 2335 N N . LEU A 1 289 ? 33.666 -24.919 -15.239 1.00 66.69 289 LEU A N 1
ATOM 2336 C CA . LEU A 1 289 ? 33.124 -25.728 -16.329 1.00 66.69 289 LEU A CA 1
ATOM 2337 C C . LEU A 1 289 ? 33.846 -27.087 -16.434 1.00 66.69 289 LEU A C 1
ATOM 2339 O O . LEU A 1 289 ? 33.195 -28.113 -16.617 1.00 66.69 289 LEU A O 1
ATOM 2343 N N . LYS A 1 290 ? 35.164 -27.129 -16.181 1.00 69.75 290 LYS A N 1
ATOM 2344 C CA . LYS A 1 290 ? 35.934 -28.385 -16.079 1.00 69.75 290 LYS A CA 1
ATOM 2345 C C . LYS A 1 290 ? 35.462 -29.263 -14.918 1.00 69.75 290 LYS A C 1
ATOM 2347 O O . LYS A 1 290 ? 35.320 -30.470 -15.073 1.00 69.75 290 LYS A O 1
ATOM 2352 N N . LYS A 1 291 ? 35.176 -28.665 -13.756 1.00 69.38 291 LYS A N 1
ATOM 2353 C CA . LYS A 1 291 ? 34.714 -29.389 -12.558 1.00 69.38 291 LYS A CA 1
ATOM 2354 C C . LYS A 1 291 ? 33.320 -30.008 -12.723 1.00 69.38 291 LYS A C 1
ATOM 2356 O O . LYS A 1 291 ? 33.024 -30.983 -12.043 1.00 69.38 291 LYS A O 1
ATOM 2361 N N . VAL A 1 292 ? 32.468 -29.441 -13.577 1.00 59.12 292 VAL A N 1
ATOM 2362 C CA . VAL A 1 292 ? 31.131 -29.987 -13.881 1.00 59.12 292 VAL A CA 1
ATOM 2363 C C . VAL A 1 292 ? 31.125 -30.893 -15.124 1.00 59.12 292 VAL A C 1
ATOM 2365 O O . VAL A 1 292 ? 30.064 -31.246 -15.612 1.00 59.12 292 VAL A O 1
ATOM 2368 N N . GLY A 1 293 ? 32.294 -31.268 -15.661 1.00 64.38 293 GLY A N 1
ATOM 2369 C CA . GLY A 1 293 ? 32.385 -32.162 -16.826 1.00 64.38 293 GLY A CA 1
ATOM 2370 C C . GLY A 1 293 ? 31.864 -31.549 -18.132 1.00 64.38 293 GLY A C 1
ATOM 2371 O O . GLY A 1 293 ? 31.542 -32.274 -19.064 1.00 64.38 293 GLY A O 1
ATOM 2372 N N . CYS A 1 294 ? 31.776 -30.218 -18.189 1.00 63.34 294 CYS A N 1
ATOM 2373 C CA . CYS A 1 294 ? 31.193 -2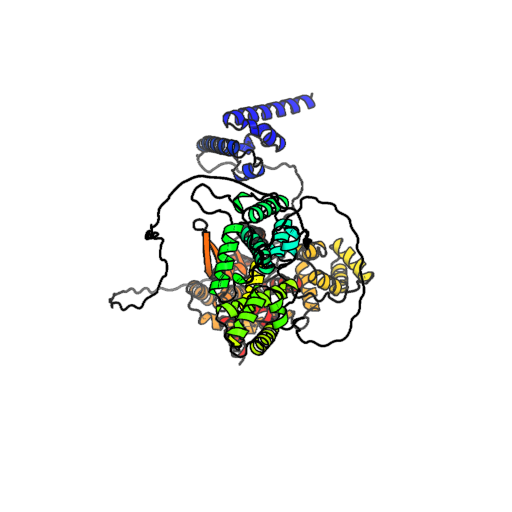9.432 -19.275 1.00 63.34 294 CYS A CA 1
ATOM 2374 C C . CYS A 1 294 ? 32.265 -28.545 -19.946 1.00 63.34 294 CYS A C 1
ATOM 2376 O O . CYS A 1 294 ? 31.960 -27.437 -20.378 1.00 63.34 294 CYS A O 1
ATOM 2378 N N . TYR A 1 295 ? 33.542 -28.952 -19.978 1.00 65.94 295 TYR A N 1
ATOM 2379 C CA . TYR A 1 295 ? 34.646 -28.155 -20.546 1.00 65.94 295 TYR A CA 1
ATOM 2380 C C . TYR A 1 295 ? 35.832 -29.016 -20.968 1.00 65.94 295 TYR A C 1
ATOM 2382 O O . TYR A 1 295 ? 36.405 -29.714 -20.128 1.00 65.94 295 TYR A O 1
ATOM 2390 N N . ASP A 1 296 ? 36.256 -28.876 -22.225 1.00 64.50 296 ASP A N 1
ATOM 2391 C CA . ASP A 1 296 ? 37.505 -29.438 -22.738 1.00 64.50 296 ASP A CA 1
ATOM 2392 C C . ASP A 1 296 ? 38.392 -28.322 -23.311 1.00 64.50 296 ASP A C 1
ATOM 2394 O O . ASP A 1 296 ? 37.991 -27.568 -24.196 1.00 64.50 296 ASP A O 1
ATOM 2398 N N . MET A 1 297 ? 39.609 -28.199 -22.777 1.00 56.38 297 MET A N 1
ATOM 2399 C CA . MET A 1 297 ? 40.579 -27.178 -23.183 1.00 56.38 297 MET A CA 1
ATOM 2400 C C . MET A 1 297 ? 41.256 -27.519 -24.522 1.00 56.38 297 MET A C 1
ATOM 2402 O O . MET A 1 297 ? 41.784 -26.619 -25.170 1.00 56.38 297 MET A O 1
ATOM 2406 N N . MET A 1 298 ? 41.219 -28.787 -24.950 1.00 55.22 298 MET A N 1
ATOM 2407 C CA . MET A 1 298 ? 41.834 -29.254 -26.199 1.00 55.22 298 MET A CA 1
ATOM 2408 C C . MET A 1 298 ? 41.098 -28.758 -27.457 1.00 55.22 298 MET A C 1
ATOM 2410 O O . MET A 1 298 ? 41.670 -28.765 -28.541 1.00 55.22 298 MET A O 1
ATOM 2414 N N . GLU A 1 299 ? 39.853 -28.281 -27.327 1.00 55.03 299 GLU A N 1
ATOM 2415 C CA . GLU A 1 299 ? 39.036 -27.798 -28.451 1.00 55.03 299 GLU A CA 1
ATOM 2416 C C . GLU A 1 299 ? 39.288 -26.326 -28.853 1.00 55.03 299 GLU A C 1
ATOM 2418 O O . GLU A 1 299 ? 38.642 -25.823 -29.777 1.00 55.03 299 GLU A O 1
ATOM 2423 N N . TYR A 1 300 ? 40.173 -25.603 -28.158 1.00 53.88 300 TYR A N 1
ATOM 2424 C CA . TYR A 1 300 ? 40.398 -24.167 -28.363 1.00 53.88 300 TYR A CA 1
ATOM 2425 C C . TYR A 1 300 ? 41.479 -23.895 -29.417 1.00 53.88 300 TYR A C 1
ATOM 2427 O O . TYR A 1 300 ? 42.592 -24.416 -29.342 1.00 53.88 300 TYR A O 1
ATOM 2435 N N . ALA A 1 301 ? 41.192 -23.000 -30.364 1.00 53.47 301 ALA A N 1
ATOM 2436 C CA . ALA A 1 301 ? 42.206 -22.495 -31.283 1.00 53.47 301 ALA A CA 1
ATOM 2437 C C . ALA A 1 301 ? 43.106 -21.447 -30.580 1.00 53.47 301 ALA A C 1
ATOM 2439 O O . ALA A 1 301 ? 42.707 -20.816 -29.597 1.00 53.47 301 ALA A O 1
ATOM 2440 N N . LYS A 1 302 ? 44.283 -21.149 -31.155 1.00 46.53 302 LYS A N 1
ATOM 2441 C CA . LYS A 1 302 ? 45.139 -19.999 -30.778 1.00 46.53 302 LYS A CA 1
ATOM 2442 C C . LYS A 1 302 ? 44.926 -18.735 -31.666 1.00 46.53 302 LYS A C 1
ATOM 2444 O O . LYS A 1 302 ? 45.934 -18.216 -32.147 1.00 46.53 302 LYS A O 1
ATOM 2449 N N . PRO A 1 303 ? 43.716 -18.198 -31.959 1.00 46.81 303 PRO A N 1
ATOM 2450 C CA . PRO A 1 303 ? 43.615 -16.963 -32.733 1.00 46.81 303 PRO A CA 1
ATOM 2451 C C . PRO A 1 303 ? 43.879 -15.720 -31.872 1.00 46.81 303 PRO A C 1
ATOM 2453 O O . PRO A 1 303 ? 43.645 -15.695 -30.663 1.00 46.81 303 PRO A O 1
ATOM 2456 N N . SER A 1 304 ? 44.343 -14.657 -32.525 1.00 45.16 304 SER A N 1
ATOM 2457 C CA . SER A 1 304 ? 44.519 -13.310 -31.970 1.00 45.16 304 SER A CA 1
ATOM 2458 C C . SER A 1 304 ? 43.326 -12.411 -32.323 1.00 45.16 304 SER A C 1
ATOM 2460 O O . SER A 1 304 ? 42.977 -12.312 -33.495 1.00 45.16 304 SER A O 1
ATOM 2462 N N . ILE A 1 305 ? 42.735 -11.730 -31.332 1.00 46.62 305 ILE A N 1
ATOM 2463 C CA . ILE A 1 305 ? 41.659 -10.736 -31.515 1.00 46.62 305 ILE A CA 1
ATOM 2464 C C . ILE A 1 305 ? 42.274 -9.330 -31.551 1.00 46.62 305 ILE A C 1
ATOM 2466 O O . ILE A 1 305 ? 43.127 -9.027 -30.718 1.00 46.62 305 ILE A O 1
ATOM 2470 N N . LYS A 1 306 ? 41.811 -8.454 -32.453 1.00 45.56 306 LYS A N 1
ATOM 2471 C CA . LYS A 1 306 ? 42.075 -7.004 -32.408 1.00 45.56 306 LYS A CA 1
ATOM 2472 C C . LYS A 1 306 ? 40.776 -6.254 -32.100 1.00 45.56 306 LYS A C 1
ATOM 2474 O O . LYS A 1 306 ? 39.812 -6.386 -32.847 1.00 45.56 306 LYS A O 1
ATOM 2479 N N . PHE A 1 307 ? 40.758 -5.461 -31.032 1.00 44.84 307 PHE A N 1
ATOM 2480 C CA . PHE A 1 307 ? 39.662 -4.532 -30.741 1.00 44.84 307 PHE A CA 1
ATOM 2481 C C . PHE A 1 307 ? 39.975 -3.180 -31.398 1.00 44.84 307 PHE A C 1
ATOM 2483 O O . PHE A 1 307 ? 41.047 -2.630 -31.148 1.00 44.84 307 PHE A O 1
ATOM 2490 N N . SER A 1 308 ? 39.101 -2.668 -32.270 1.00 43.47 308 SER A N 1
ATOM 2491 C CA . SER A 1 308 ? 39.328 -1.382 -32.944 1.00 43.47 308 SER A CA 1
ATOM 2492 C C . SER A 1 308 ? 38.857 -0.199 -32.105 1.00 43.47 308 SER A C 1
ATOM 2494 O O . SER A 1 308 ? 37.832 -0.267 -31.431 1.00 43.47 308 SER A O 1
ATOM 2496 N N . LEU A 1 309 ? 39.613 0.887 -32.215 1.00 38.34 309 LEU A N 1
ATOM 2497 C CA . LEU A 1 309 ? 39.232 2.251 -31.871 1.00 38.34 309 LEU A CA 1
ATOM 2498 C C . LEU A 1 309 ? 38.538 2.836 -33.110 1.00 38.34 309 LEU A C 1
ATOM 2500 O O . LEU A 1 309 ? 38.947 2.465 -34.207 1.00 38.34 309 LEU A O 1
ATOM 2504 N N . ASP A 1 310 ? 37.501 3.652 -32.920 1.00 34.34 310 ASP A N 1
ATOM 2505 C CA . ASP A 1 310 ? 36.889 4.618 -33.862 1.00 34.34 310 ASP A CA 1
ATOM 2506 C C . ASP A 1 310 ? 35.355 4.468 -33.957 1.00 34.34 310 ASP A C 1
ATOM 2508 O O . ASP A 1 310 ? 34.822 3.399 -34.263 1.00 34.34 310 ASP A O 1
ATOM 2512 N N . GLU A 1 311 ? 34.661 5.570 -33.649 1.00 32.78 311 GLU A N 1
ATOM 2513 C CA . GLU A 1 311 ? 33.223 5.808 -33.831 1.00 32.78 311 GLU A CA 1
ATOM 2514 C C . GLU A 1 311 ? 32.983 6.485 -35.185 1.00 32.78 311 GLU A C 1
ATOM 2516 O O . GLU A 1 311 ? 33.685 7.440 -35.489 1.00 32.78 311 GLU A O 1
ATOM 2521 N N . GLU A 1 312 ? 31.930 6.100 -35.913 1.00 30.95 312 GLU A N 1
ATOM 2522 C CA . GLU A 1 312 ? 31.142 7.031 -36.736 1.00 30.95 312 GLU A CA 1
ATOM 2523 C C . GLU A 1 312 ? 29.668 6.587 -36.745 1.00 30.95 312 GLU A C 1
ATOM 2525 O O . GLU A 1 312 ? 29.346 5.407 -36.893 1.00 30.95 312 GLU A O 1
ATOM 2530 N N . ALA A 1 313 ? 28.773 7.552 -36.530 1.00 34.19 313 ALA A N 1
ATOM 2531 C CA . ALA A 1 313 ? 27.327 7.390 -36.487 1.00 34.19 313 ALA A CA 1
ATOM 2532 C C . ALA A 1 313 ? 26.701 7.627 -37.871 1.00 34.19 313 ALA A C 1
ATOM 2534 O O . ALA A 1 313 ? 27.040 8.617 -38.514 1.00 34.19 313 ALA A O 1
ATOM 2535 N N . ASN A 1 314 ? 25.717 6.810 -38.275 1.00 27.16 314 ASN A N 1
ATOM 2536 C CA . ASN A 1 314 ? 24.551 7.318 -39.007 1.00 27.16 314 ASN A CA 1
ATOM 2537 C C . ASN A 1 314 ? 23.332 6.373 -38.973 1.00 27.16 314 ASN A C 1
ATOM 2539 O O . ASN A 1 314 ? 23.461 5.159 -38.832 1.00 27.16 314 ASN A O 1
ATOM 2543 N N . SER A 1 315 ? 22.159 6.998 -39.063 1.00 32.69 315 SER A N 1
ATOM 2544 C CA . SER A 1 315 ? 20.777 6.506 -38.952 1.00 32.69 315 SER A CA 1
ATOM 2545 C C . SER A 1 315 ? 20.254 5.688 -40.140 1.00 32.69 315 SER A C 1
ATOM 2547 O O . SER A 1 315 ? 20.685 5.949 -41.255 1.00 32.69 315 SER A O 1
ATOM 2549 N N . GLU A 1 316 ? 19.228 4.847 -39.914 1.00 25.33 316 GLU A N 1
ATOM 2550 C CA . GLU A 1 316 ? 17.956 4.808 -40.682 1.00 25.33 316 GLU A CA 1
ATOM 2551 C C . GLU A 1 316 ? 16.974 3.751 -40.111 1.00 25.33 316 GLU A C 1
ATOM 2553 O O . GLU A 1 316 ? 17.357 2.616 -39.827 1.00 25.33 316 GLU A O 1
ATOM 2558 N N . GLU A 1 317 ? 15.700 4.128 -39.924 1.00 29.00 317 GLU A N 1
ATOM 2559 C CA . GLU A 1 317 ? 14.566 3.191 -39.781 1.00 29.00 317 GLU A CA 1
ATOM 2560 C C . GLU A 1 317 ? 14.181 2.608 -41.159 1.00 29.00 317 GLU A C 1
ATOM 2562 O O . GLU A 1 317 ? 14.467 3.233 -42.181 1.00 29.00 317 GLU A O 1
ATOM 2567 N N . PRO A 1 318 ? 13.485 1.451 -41.225 1.00 26.16 318 PRO A N 1
ATOM 2568 C CA . PRO A 1 318 ? 12.020 1.511 -41.360 1.00 26.16 318 PRO A CA 1
ATOM 2569 C C . PRO A 1 318 ? 11.243 0.371 -40.656 1.00 26.16 318 PRO A C 1
ATOM 2571 O O . PRO A 1 318 ? 11.672 -0.779 -40.589 1.00 26.16 318 PRO A O 1
ATOM 2574 N N . ASN A 1 319 ? 10.031 0.692 -40.197 1.00 26.75 319 ASN A N 1
ATOM 2575 C CA . ASN A 1 319 ? 8.910 -0.228 -39.904 1.00 26.75 319 ASN A CA 1
ATOM 2576 C C . ASN A 1 319 ? 7.950 -0.263 -41.127 1.00 26.75 319 ASN A C 1
ATOM 2578 O O . ASN A 1 319 ? 8.124 0.583 -42.006 1.00 26.75 319 ASN A O 1
ATOM 2582 N N . PRO A 1 320 ? 6.836 -1.041 -41.190 1.00 38.41 320 PRO A N 1
ATOM 2583 C CA . PRO A 1 320 ? 6.393 -2.273 -40.497 1.00 38.41 320 PRO A CA 1
ATOM 2584 C C . PRO A 1 320 ? 5.793 -3.338 -41.472 1.00 38.41 320 PRO A C 1
ATOM 2586 O O . PRO A 1 320 ? 5.465 -3.006 -42.604 1.00 38.41 320 PRO A O 1
ATOM 2589 N N . ILE A 1 321 ? 5.487 -4.574 -41.027 1.00 23.62 321 ILE A N 1
ATOM 2590 C CA . ILE A 1 321 ? 4.360 -5.370 -41.589 1.00 23.62 321 ILE A CA 1
ATOM 2591 C C . ILE A 1 321 ? 3.636 -6.144 -40.470 1.00 23.62 321 ILE A C 1
ATOM 2593 O O . ILE A 1 321 ? 4.236 -6.920 -39.728 1.00 23.62 321 ILE A O 1
ATOM 2597 N N . LEU A 1 322 ? 2.324 -5.911 -40.380 1.00 25.42 322 LEU A N 1
ATOM 2598 C CA . LEU A 1 322 ? 1.324 -6.630 -39.584 1.00 25.42 322 LEU A CA 1
ATOM 2599 C C . LEU A 1 322 ? 0.954 -7.965 -40.239 1.00 25.42 322 LEU A C 1
ATOM 2601 O O . LEU A 1 322 ? 0.809 -7.991 -41.450 1.00 25.42 322 LEU A O 1
ATOM 2605 N N . PHE A 1 323 ? 0.656 -8.998 -39.443 1.00 24.05 323 PHE A N 1
ATOM 2606 C CA . PHE A 1 323 ? -0.577 -9.795 -39.571 1.00 24.05 323 PHE A CA 1
ATOM 2607 C C . PHE A 1 323 ? -0.830 -10.602 -38.281 1.00 24.05 323 PHE A C 1
ATOM 2609 O O . PHE A 1 323 ? -0.007 -11.396 -37.835 1.00 24.05 323 PHE A O 1
ATOM 2616 N N . THR A 1 324 ? -2.011 -10.408 -37.704 1.00 23.92 324 THR A N 1
ATOM 2617 C CA . THR A 1 324 ? -2.800 -11.409 -36.958 1.00 23.92 324 THR A CA 1
ATOM 2618 C C . THR A 1 324 ? -4.099 -11.616 -37.778 1.00 23.92 324 THR A C 1
ATOM 2620 O O . THR A 1 324 ? -4.316 -10.806 -38.685 1.00 23.92 324 THR A O 1
ATOM 2623 N N . PRO A 1 325 ? -4.982 -12.622 -37.544 1.00 36.56 325 PRO A N 1
ATOM 2624 C CA . PRO A 1 325 ? -5.179 -13.380 -36.298 1.00 36.56 325 PRO A CA 1
ATOM 2625 C C . PRO A 1 325 ? -5.522 -14.884 -36.440 1.00 36.56 325 PRO A C 1
ATOM 2627 O O . PRO A 1 325 ? -5.931 -15.351 -37.495 1.00 36.56 325 PRO A O 1
ATOM 2630 N N . LEU A 1 326 ? -5.459 -15.629 -35.326 1.00 23.50 326 LEU A N 1
ATOM 2631 C CA . LEU A 1 326 ? -6.608 -16.379 -34.786 1.00 23.50 326 LEU A CA 1
ATOM 2632 C C . LEU A 1 326 ? -6.301 -16.998 -33.411 1.00 23.50 326 LEU A C 1
ATOM 2634 O O . LEU A 1 326 ? -5.180 -17.358 -33.074 1.00 23.50 326 LEU A O 1
ATOM 2638 N N . CYS A 1 327 ? -7.357 -17.040 -32.610 1.00 25.45 327 CYS A N 1
ATOM 2639 C CA . CYS A 1 327 ? -7.445 -17.362 -31.193 1.00 25.45 327 CYS A CA 1
ATOM 2640 C C . CYS A 1 327 ? -7.190 -18.849 -30.861 1.00 25.45 327 CYS A C 1
ATOM 2642 O O . CYS A 1 327 ? -7.746 -19.717 -31.530 1.00 25.45 327 CYS A O 1
ATOM 2644 N N . LYS A 1 328 ? -6.449 -19.123 -29.771 1.00 26.06 328 LYS A N 1
ATOM 2645 C CA . LYS A 1 328 ? -6.802 -19.985 -28.609 1.00 26.06 328 LYS A CA 1
ATOM 2646 C C . LYS A 1 328 ? -5.568 -20.153 -27.706 1.00 26.06 328 LYS A C 1
ATOM 2648 O O . LYS A 1 328 ? -4.456 -20.310 -28.191 1.00 26.06 328 LYS A O 1
ATOM 2653 N N . SER A 1 329 ? -5.753 -20.080 -26.390 1.00 42.62 329 SER A N 1
ATOM 2654 C CA . SER A 1 329 ? -4.671 -20.159 -25.401 1.00 42.62 329 SER A CA 1
ATOM 2655 C C . SER A 1 329 ? -3.979 -21.524 -25.372 1.00 42.62 329 SER A C 1
ATOM 2657 O O . SER A 1 329 ? -4.618 -22.513 -25.019 1.00 42.62 329 SER A O 1
ATOM 2659 N N . VAL A 1 330 ? -2.666 -21.533 -25.605 1.00 42.88 330 VAL A N 1
ATOM 2660 C CA . VAL A 1 330 ? -1.701 -22.515 -25.088 1.00 42.88 330 VAL A CA 1
ATOM 2661 C C . VAL A 1 330 ? -0.409 -21.731 -24.835 1.00 42.88 330 VAL A C 1
ATOM 2663 O O . VAL A 1 330 ? 0.027 -20.980 -25.706 1.00 42.88 330 VAL A O 1
ATOM 2666 N N . PHE A 1 331 ? 0.160 -21.805 -23.632 1.00 52.59 331 PHE A N 1
ATOM 2667 C CA . PHE A 1 331 ? 1.478 -21.229 -23.362 1.00 52.59 331 PHE A CA 1
ATOM 2668 C C . PHE A 1 331 ? 2.513 -21.933 -24.244 1.00 52.59 331 PHE A C 1
ATOM 2670 O O . PHE A 1 331 ? 2.651 -23.151 -24.163 1.00 52.59 331 PHE A O 1
ATOM 2677 N N . ASP A 1 332 ? 3.219 -21.175 -25.083 1.00 60.28 332 ASP A N 1
ATOM 2678 C CA . ASP A 1 332 ? 4.263 -21.708 -25.954 1.00 60.28 332 ASP A CA 1
ATOM 2679 C C . ASP A 1 332 ? 5.610 -21.077 -25.589 1.00 60.28 332 ASP A C 1
ATOM 2681 O O . ASP A 1 332 ? 5.829 -19.866 -25.733 1.00 60.28 332 ASP A O 1
ATOM 2685 N N . LEU A 1 333 ? 6.538 -21.908 -25.107 1.00 62.28 333 LEU A N 1
ATOM 2686 C CA . LEU A 1 333 ? 7.949 -21.566 -25.184 1.00 62.28 333 LEU A CA 1
ATOM 2687 C C . LEU A 1 333 ? 8.251 -21.476 -26.680 1.00 62.28 333 LEU A C 1
ATOM 2689 O O . LEU A 1 333 ? 8.383 -22.507 -27.325 1.00 62.28 333 LEU A O 1
ATOM 2693 N N . LYS A 1 334 ? 8.406 -20.255 -27.214 1.00 65.12 334 LYS A N 1
ATOM 2694 C CA . LYS A 1 334 ? 8.680 -19.962 -28.641 1.00 65.12 334 LYS A CA 1
ATOM 2695 C C . LYS A 1 334 ? 9.756 -20.863 -29.291 1.00 65.12 334 LYS A C 1
ATOM 2697 O O . LYS A 1 334 ? 9.898 -20.868 -30.511 1.00 65.12 334 LYS A O 1
ATOM 2702 N N . LEU A 1 335 ? 10.562 -21.571 -28.493 1.00 73.44 335 LEU A N 1
ATOM 2703 C CA . LEU A 1 335 ? 11.459 -22.642 -28.906 1.00 73.44 335 LEU A CA 1
ATOM 2704 C C . LEU A 1 335 ? 11.394 -23.848 -27.940 1.00 73.44 335 LEU A C 1
ATOM 2706 O O . LEU A 1 335 ? 11.306 -23.651 -26.730 1.00 73.44 335 LEU A O 1
ATOM 2710 N N . PRO A 1 336 ? 11.579 -25.087 -28.436 1.00 82.56 336 PRO A N 1
ATOM 2711 C CA . PRO A 1 336 ? 11.791 -26.270 -27.599 1.00 82.56 336 PRO A CA 1
ATOM 2712 C C . PRO A 1 336 ? 12.966 -26.114 -26.623 1.00 82.56 336 PRO A C 1
ATOM 2714 O O . PRO A 1 336 ? 13.972 -25.485 -26.963 1.00 82.56 336 PRO A O 1
ATOM 2717 N N . VAL A 1 337 ? 12.896 -26.767 -25.455 1.00 84.94 337 VAL A N 1
ATOM 2718 C CA . VAL A 1 337 ? 13.927 -26.688 -24.395 1.00 84.94 337 VAL A CA 1
ATOM 2719 C C . VAL A 1 337 ? 15.327 -27.005 -24.927 1.00 84.94 337 VAL A C 1
ATOM 2721 O O . VAL A 1 337 ? 16.256 -26.250 -24.655 1.00 84.94 337 VAL A O 1
ATOM 2724 N N . ALA A 1 338 ? 15.485 -28.029 -25.770 1.00 84.06 338 ALA A N 1
ATOM 2725 C CA . ALA A 1 338 ? 16.774 -28.356 -26.389 1.00 84.06 338 ALA A CA 1
ATOM 2726 C C . ALA A 1 338 ? 17.351 -27.189 -27.214 1.00 84.06 338 ALA A C 1
ATOM 2728 O O . ALA A 1 338 ? 18.531 -26.859 -27.098 1.00 84.06 338 ALA A O 1
ATOM 2729 N N . LYS A 1 339 ? 16.502 -26.503 -27.997 1.00 85.38 339 LYS A N 1
ATOM 2730 C CA . LYS A 1 339 ? 16.904 -25.327 -28.786 1.00 85.38 339 LYS A CA 1
ATOM 2731 C C . LYS A 1 339 ? 17.207 -24.119 -27.899 1.00 85.38 339 LYS A C 1
ATOM 2733 O O . LYS A 1 339 ? 18.082 -23.324 -28.235 1.00 85.38 339 LYS A O 1
ATOM 2738 N N . ILE A 1 340 ? 16.512 -23.975 -26.770 1.00 85.94 340 ILE A N 1
ATOM 2739 C CA . ILE A 1 340 ? 16.811 -22.938 -25.773 1.00 85.94 340 ILE A CA 1
ATOM 2740 C C . ILE A 1 340 ? 18.188 -23.189 -25.155 1.00 85.94 340 ILE A C 1
ATOM 2742 O O . ILE A 1 340 ? 19.012 -22.279 -25.113 1.00 85.94 340 ILE A O 1
ATOM 2746 N N . LEU A 1 341 ? 18.469 -24.424 -24.735 1.00 86.25 341 LEU A N 1
ATOM 2747 C CA . LEU A 1 341 ? 19.764 -24.803 -24.171 1.00 86.25 341 LEU A CA 1
ATOM 2748 C C . LEU A 1 341 ? 20.897 -24.626 -25.187 1.00 86.25 341 LEU A C 1
ATOM 2750 O O . LEU A 1 341 ? 21.962 -24.139 -24.823 1.00 86.25 341 LEU A O 1
ATOM 2754 N N . SER A 1 342 ? 20.668 -24.904 -26.474 1.00 84.44 342 SER A N 1
ATOM 2755 C CA . SER A 1 342 ? 21.705 -24.711 -27.495 1.00 84.44 342 SER A CA 1
ATOM 2756 C C . SER A 1 342 ? 22.116 -23.247 -27.718 1.00 84.44 342 SER A C 1
ATOM 2758 O O . SER A 1 342 ? 23.163 -22.995 -28.319 1.00 84.44 342 SER A O 1
ATOM 2760 N N . LYS A 1 343 ? 21.324 -22.272 -27.244 1.00 78.56 343 LYS A N 1
ATOM 2761 C CA . LYS A 1 343 ? 21.640 -20.842 -27.393 1.00 78.56 343 LYS A CA 1
ATOM 2762 C C . LYS A 1 343 ? 22.749 -20.374 -26.463 1.00 78.56 343 LYS A C 1
ATOM 2764 O O . LYS A 1 343 ? 23.532 -19.523 -26.865 1.00 78.56 343 LYS A O 1
ATOM 2769 N N . SER A 1 344 ? 22.838 -20.922 -25.255 1.00 79.12 344 SER A N 1
ATOM 2770 C CA . SER A 1 344 ? 23.898 -20.567 -24.314 1.00 79.12 344 SER A CA 1
ATOM 2771 C C . SER A 1 344 ? 25.039 -21.575 -24.387 1.00 79.12 344 SER A C 1
ATOM 2773 O O . SER A 1 344 ? 24.837 -22.764 -24.636 1.00 79.12 344 SER A O 1
ATOM 2775 N N . TYR A 1 345 ? 26.259 -21.108 -24.131 1.00 74.19 345 TYR A N 1
ATOM 2776 C CA . TYR A 1 345 ? 27.405 -22.002 -23.999 1.00 74.19 345 TYR A CA 1
ATOM 2777 C C . TYR A 1 345 ? 27.183 -23.034 -22.882 1.00 74.19 345 TYR A C 1
ATOM 2779 O O . TYR A 1 345 ? 27.324 -24.232 -23.117 1.00 74.19 345 TYR A O 1
ATOM 2787 N N . ASP A 1 346 ? 26.741 -22.578 -21.704 1.00 77.06 346 ASP A N 1
ATOM 2788 C CA . ASP A 1 346 ? 26.408 -23.442 -20.564 1.00 77.06 346 ASP A CA 1
ATOM 2789 C C . ASP A 1 346 ? 25.406 -24.547 -20.945 1.00 77.06 346 ASP A C 1
ATOM 2791 O O . ASP A 1 346 ? 25.564 -25.692 -20.524 1.00 77.06 346 ASP A O 1
ATOM 2795 N N . GLY A 1 347 ? 24.391 -24.227 -21.754 1.00 84.38 347 GLY A N 1
ATOM 2796 C CA . GLY A 1 347 ? 23.387 -25.192 -22.190 1.00 84.38 347 GLY A CA 1
ATOM 2797 C C . GLY A 1 347 ? 23.910 -26.174 -23.242 1.00 84.38 347 GLY A C 1
ATOM 2798 O O . GLY A 1 347 ? 23.611 -27.361 -23.145 1.00 84.38 347 GLY A O 1
ATOM 2799 N N . ARG A 1 348 ? 24.757 -25.743 -24.189 1.00 82.88 348 ARG A N 1
ATOM 2800 C CA . ARG A 1 348 ? 25.426 -26.658 -25.139 1.00 82.88 348 ARG A CA 1
ATOM 2801 C C . ARG A 1 348 ? 26.333 -27.658 -24.434 1.00 82.88 348 ARG A C 1
ATOM 2803 O O . ARG A 1 348 ? 26.304 -28.843 -24.756 1.00 82.88 348 ARG A O 1
ATOM 2810 N N . GLN A 1 349 ? 27.109 -27.196 -23.457 1.00 79.00 349 GLN A N 1
ATOM 2811 C CA . GLN A 1 349 ? 27.980 -28.091 -22.705 1.00 79.00 349 GLN A CA 1
ATOM 2812 C C . GLN A 1 349 ? 27.180 -29.065 -21.834 1.00 79.00 349 GLN A C 1
ATOM 2814 O O . GLN A 1 349 ? 27.577 -30.218 -21.699 1.00 79.00 349 GLN A O 1
ATOM 2819 N N . LEU A 1 350 ? 26.034 -28.629 -21.304 1.00 87.06 350 LEU A N 1
ATOM 2820 C CA . LEU A 1 350 ? 25.108 -29.494 -20.577 1.00 87.06 350 LEU A CA 1
ATOM 2821 C C . LEU A 1 350 ? 24.513 -30.588 -21.475 1.00 87.06 350 LEU A C 1
ATOM 2823 O O . LEU A 1 350 ? 24.441 -31.737 -21.049 1.00 87.06 350 LEU A O 1
ATOM 2827 N N . LEU A 1 351 ? 24.141 -30.257 -22.716 1.00 86.31 351 LEU A N 1
ATOM 2828 C CA . LEU A 1 351 ? 23.660 -31.240 -23.695 1.00 86.31 351 LEU A CA 1
ATOM 2829 C C . LEU A 1 351 ? 24.747 -32.274 -24.041 1.00 86.31 351 LEU A C 1
ATOM 2831 O O . LEU A 1 351 ? 24.477 -33.467 -23.992 1.00 86.31 351 LEU A O 1
ATOM 2835 N N . ASN A 1 352 ? 25.981 -31.829 -24.301 1.00 82.00 352 ASN A N 1
ATOM 2836 C CA . ASN A 1 352 ? 27.127 -32.709 -24.590 1.00 82.00 352 ASN A CA 1
ATOM 2837 C C . ASN A 1 352 ? 27.487 -33.606 -23.387 1.00 82.00 352 ASN A C 1
ATOM 2839 O O . ASN A 1 352 ? 27.808 -34.781 -23.541 1.00 82.00 352 ASN A O 1
ATOM 2843 N N . HIS A 1 353 ? 27.404 -33.070 -22.166 1.00 85.44 353 HIS A N 1
ATOM 2844 C CA . HIS A 1 353 ? 27.588 -33.860 -20.949 1.00 85.44 353 HIS A CA 1
ATOM 2845 C C . HIS A 1 353 ? 26.526 -34.958 -20.825 1.00 85.44 353 HIS A C 1
ATOM 2847 O O . HIS A 1 353 ? 26.868 -36.113 -20.581 1.00 85.44 353 HIS A O 1
ATOM 2853 N N . TYR A 1 354 ? 25.252 -34.606 -21.017 1.00 86.12 354 TYR A N 1
ATOM 2854 C CA . TYR A 1 354 ? 24.155 -35.565 -20.939 1.00 86.12 354 TYR A CA 1
ATOM 2855 C C . TYR A 1 354 ? 24.273 -36.656 -22.010 1.00 86.12 354 TYR A C 1
ATOM 2857 O O . TYR A 1 354 ? 24.116 -37.827 -21.697 1.00 86.12 354 TYR A O 1
ATOM 2865 N N . GLU A 1 355 ? 24.655 -36.304 -23.239 1.00 85.88 355 GLU A N 1
ATOM 2866 C CA . GLU A 1 355 ? 24.893 -37.269 -24.324 1.00 85.88 355 GLU A CA 1
ATOM 2867 C C . GLU A 1 355 ? 25.973 -38.312 -23.973 1.00 85.88 355 GLU A C 1
ATOM 2869 O O . GLU A 1 355 ? 25.886 -39.464 -24.389 1.00 85.88 355 GLU A O 1
ATOM 2874 N N . LYS A 1 356 ? 26.978 -37.932 -23.172 1.00 83.06 356 LYS A N 1
ATOM 2875 C CA . LYS A 1 356 ? 28.090 -38.812 -22.772 1.00 83.06 356 LYS A CA 1
ATOM 2876 C C . LYS A 1 356 ? 27.824 -39.641 -21.518 1.00 83.06 356 LYS A C 1
ATOM 2878 O O . LYS A 1 356 ? 28.429 -40.700 -21.362 1.00 83.06 356 LYS A O 1
ATOM 2883 N N . HIS A 1 357 ? 27.002 -39.142 -20.600 1.00 81.06 357 HIS A N 1
ATOM 2884 C CA . HIS A 1 357 ? 26.855 -39.714 -19.256 1.00 81.06 357 HIS A CA 1
ATOM 2885 C C . HIS A 1 357 ? 25.426 -40.146 -18.906 1.00 81.06 357 HIS A C 1
ATOM 2887 O O . HIS A 1 357 ? 25.243 -40.809 -17.888 1.00 81.06 357 HIS A O 1
ATOM 2893 N N . ASP A 1 358 ? 24.438 -39.759 -19.719 1.00 83.00 358 ASP A N 1
ATOM 2894 C CA . ASP A 1 358 ? 22.995 -39.990 -19.546 1.00 83.00 358 ASP A CA 1
ATOM 2895 C C . ASP A 1 358 ? 22.468 -39.630 -18.143 1.00 83.00 358 ASP A C 1
ATOM 2897 O O . ASP A 1 358 ? 21.507 -40.198 -17.628 1.00 83.00 358 ASP A O 1
ATOM 2901 N N . ASN A 1 359 ? 23.114 -38.673 -17.474 1.00 83.62 359 ASN A N 1
ATOM 2902 C CA . ASN A 1 359 ? 22.707 -38.210 -16.157 1.00 83.62 359 ASN A CA 1
ATOM 2903 C C . ASN A 1 359 ? 22.939 -36.709 -15.981 1.00 83.62 359 ASN A C 1
ATOM 2905 O O . ASN A 1 359 ? 23.801 -36.092 -16.610 1.00 83.62 359 ASN A O 1
ATOM 2909 N N . LEU A 1 360 ? 22.139 -36.107 -15.103 1.00 87.19 360 LEU A N 1
ATOM 2910 C CA . LEU A 1 360 ? 22.313 -34.736 -14.652 1.00 87.19 360 LEU A CA 1
ATOM 2911 C C . LEU A 1 360 ? 22.501 -34.735 -13.133 1.00 87.19 360 LEU A C 1
ATOM 2913 O O . LEU A 1 360 ? 21.942 -35.539 -12.396 1.00 87.19 360 LEU A O 1
ATOM 2917 N N . THR A 1 361 ? 23.341 -33.822 -12.654 1.00 86.00 361 THR A N 1
ATOM 2918 C CA . THR A 1 361 ? 23.501 -33.578 -11.218 1.00 86.00 361 THR A CA 1
ATOM 2919 C C . THR A 1 361 ? 22.606 -32.418 -10.808 1.00 86.00 361 THR A C 1
ATOM 2921 O O . THR A 1 361 ? 22.258 -31.580 -11.638 1.00 86.00 361 THR A O 1
ATOM 2924 N N . GLN A 1 362 ? 22.371 -32.245 -9.505 1.00 82.88 362 GLN A N 1
ATOM 2925 C CA . GLN A 1 362 ? 21.659 -31.074 -8.976 1.00 82.88 362 GLN A CA 1
ATOM 2926 C C . GLN A 1 362 ? 22.206 -29.735 -9.520 1.00 82.88 362 GLN A C 1
ATOM 2928 O O . GLN A 1 362 ? 21.457 -28.780 -9.733 1.00 82.88 362 GLN A O 1
ATOM 2933 N N . LYS A 1 363 ? 23.524 -29.642 -9.764 1.00 82.44 363 LYS A N 1
ATOM 2934 C CA . LYS A 1 363 ? 24.151 -28.450 -10.361 1.00 82.44 363 LYS A CA 1
ATOM 2935 C C . LYS A 1 363 ? 23.722 -28.244 -11.813 1.00 82.44 363 LYS A C 1
ATOM 2937 O O . LYS A 1 363 ? 23.471 -27.102 -12.195 1.00 82.44 363 LYS A O 1
ATOM 2942 N N . HIS A 1 364 ? 23.612 -29.320 -12.588 1.00 88.12 364 HIS A N 1
ATOM 2943 C CA . HIS A 1 364 ? 23.097 -29.280 -13.952 1.00 88.12 364 HIS A CA 1
ATOM 2944 C C . HIS A 1 364 ? 21.621 -28.860 -13.966 1.00 88.12 364 HIS A C 1
ATOM 2946 O O . HIS A 1 364 ? 21.276 -27.954 -14.719 1.00 88.12 364 HIS A O 1
ATOM 2952 N N . SER A 1 365 ? 20.785 -29.350 -13.046 1.00 88.38 365 SER A N 1
ATOM 2953 C CA . SER A 1 365 ? 19.374 -28.934 -12.945 1.00 88.38 365 SER A CA 1
ATOM 2954 C C . SER A 1 365 ? 19.214 -27.425 -12.667 1.00 88.38 365 SER A C 1
ATOM 2956 O O . SER A 1 365 ? 18.354 -26.741 -13.241 1.00 88.38 365 SER A O 1
ATOM 2958 N N . TYR A 1 366 ? 20.108 -26.839 -11.856 1.00 89.25 366 TYR A N 1
ATOM 2959 C CA . TYR A 1 366 ? 20.182 -25.382 -11.668 1.00 89.25 366 TYR A CA 1
ATOM 2960 C C . TYR A 1 366 ? 20.631 -24.619 -12.924 1.00 89.25 366 TYR A C 1
ATOM 2962 O O . TYR A 1 366 ? 20.204 -23.468 -13.109 1.00 89.25 366 TYR A O 1
ATOM 2970 N N . MET A 1 367 ? 21.492 -25.218 -13.756 1.00 85.62 367 MET A N 1
ATOM 2971 C CA . MET A 1 367 ? 21.961 -24.656 -15.030 1.00 85.62 367 MET A CA 1
ATOM 2972 C C . MET A 1 367 ? 20.876 -24.709 -16.109 1.00 85.62 367 MET A C 1
ATOM 2974 O O . MET A 1 367 ? 20.634 -23.678 -16.736 1.00 85.62 367 MET A O 1
ATOM 2978 N N . VAL A 1 368 ? 20.156 -25.831 -16.252 1.00 90.69 368 VAL A N 1
ATOM 2979 C CA . VAL A 1 368 ? 18.976 -25.954 -17.134 1.00 90.69 368 VAL A CA 1
ATOM 2980 C C . VAL A 1 368 ? 17.980 -24.846 -16.812 1.00 90.69 368 VAL A C 1
ATOM 2982 O O . VAL A 1 368 ? 17.637 -24.026 -17.666 1.00 90.69 368 VAL A O 1
ATOM 2985 N N . SER A 1 369 ? 17.615 -24.736 -15.533 1.00 91.94 369 SER A N 1
ATOM 2986 C CA . SER A 1 369 ? 16.707 -23.693 -15.060 1.00 91.94 369 SER A CA 1
ATOM 2987 C C . SER A 1 369 ? 17.263 -22.285 -15.301 1.00 91.94 369 SER A C 1
ATOM 2989 O O . SER A 1 369 ? 16.506 -21.363 -15.571 1.00 91.94 369 SER A O 1
ATOM 2991 N N . ALA A 1 370 ? 18.584 -22.075 -15.217 1.00 89.38 370 ALA A N 1
ATOM 2992 C CA . ALA A 1 370 ? 19.188 -20.775 -15.526 1.00 89.38 370 ALA A CA 1
ATOM 2993 C C . ALA A 1 370 ? 18.973 -20.374 -16.985 1.00 89.38 370 ALA A C 1
ATOM 2995 O O . ALA A 1 370 ? 18.542 -19.257 -17.250 1.00 89.38 370 ALA A O 1
ATOM 2996 N N . CYS A 1 371 ? 19.270 -21.291 -17.904 1.00 88.00 371 CYS A N 1
ATOM 2997 C CA . CYS A 1 371 ? 19.200 -21.044 -19.337 1.00 88.00 371 CYS A CA 1
ATOM 2998 C C . CYS A 1 371 ? 17.765 -20.744 -19.771 1.00 88.00 371 CYS A C 1
ATOM 3000 O O . CYS A 1 371 ? 17.532 -19.769 -20.479 1.00 88.00 371 CYS A O 1
ATOM 3002 N N . ILE A 1 372 ? 16.802 -21.528 -19.279 1.00 90.69 372 ILE A N 1
ATOM 3003 C CA . ILE A 1 372 ? 15.383 -21.344 -19.596 1.00 90.69 372 ILE A CA 1
ATOM 3004 C C . ILE A 1 372 ? 14.874 -20.007 -19.058 1.00 90.69 372 ILE A C 1
ATOM 3006 O O . ILE A 1 372 ? 14.286 -19.231 -19.807 1.00 90.69 372 ILE A O 1
ATOM 3010 N N . ILE A 1 373 ? 15.142 -19.694 -17.785 1.00 90.88 373 ILE A N 1
ATOM 3011 C CA . ILE A 1 373 ? 14.679 -18.435 -17.194 1.00 90.88 373 ILE A CA 1
ATOM 3012 C C . ILE A 1 373 ? 15.328 -17.227 -17.887 1.00 90.88 373 ILE A C 1
ATOM 3014 O O . ILE A 1 373 ? 14.624 -16.273 -18.202 1.00 90.88 373 ILE A O 1
ATOM 3018 N N . ASN A 1 374 ? 16.630 -17.265 -18.191 1.00 86.94 374 ASN A N 1
ATOM 3019 C CA . ASN A 1 374 ? 17.290 -16.185 -18.934 1.00 86.94 374 ASN A CA 1
ATOM 3020 C C . ASN A 1 374 ? 16.668 -15.993 -20.323 1.00 86.94 374 ASN A C 1
ATOM 3022 O O . ASN A 1 374 ? 16.342 -14.867 -20.684 1.00 86.94 374 ASN A O 1
ATOM 3026 N N . TYR A 1 375 ? 16.428 -17.083 -21.058 1.00 85.81 375 TYR A N 1
ATOM 3027 C CA . TYR A 1 375 ? 15.754 -17.037 -22.355 1.00 85.81 375 TYR A CA 1
ATOM 3028 C C . TYR A 1 375 ? 14.361 -16.407 -22.257 1.00 85.81 375 TYR A C 1
ATOM 3030 O O . TYR A 1 375 ? 13.998 -15.574 -23.090 1.00 85.81 375 TYR A O 1
ATOM 3038 N N . MET A 1 376 ? 13.594 -16.758 -21.222 1.00 85.00 376 MET A N 1
ATOM 3039 C CA . MET A 1 376 ? 12.284 -16.157 -20.982 1.00 85.00 376 MET A CA 1
ATOM 3040 C C . MET A 1 376 ? 12.392 -14.646 -20.783 1.00 85.00 376 MET A C 1
ATOM 3042 O O . MET A 1 376 ? 11.620 -13.909 -21.388 1.00 85.00 376 MET A O 1
ATOM 3046 N N . PHE A 1 377 ? 13.374 -14.171 -20.011 1.00 82.44 377 PHE A N 1
ATOM 3047 C CA . PHE A 1 377 ? 13.590 -12.734 -19.846 1.00 82.44 377 PHE A CA 1
ATOM 3048 C C . PHE A 1 377 ? 14.045 -12.037 -21.131 1.00 82.44 377 PHE A C 1
ATOM 3050 O O . PHE A 1 377 ? 13.552 -10.958 -21.439 1.00 82.44 377 PHE A O 1
ATOM 3057 N N . GLU A 1 378 ? 14.937 -12.655 -21.903 1.00 75.44 378 GLU A N 1
ATOM 3058 C CA . GLU A 1 378 ? 15.420 -12.110 -23.179 1.00 75.44 378 GLU A CA 1
ATOM 3059 C C . GLU A 1 378 ? 14.326 -11.983 -24.241 1.00 75.44 378 GLU A C 1
ATOM 3061 O O . GLU A 1 378 ? 14.439 -11.132 -25.119 1.00 75.44 378 GLU A O 1
ATOM 3066 N N . ASN A 1 379 ? 13.300 -12.837 -24.182 1.00 75.62 379 ASN A N 1
ATOM 3067 C CA . ASN A 1 379 ? 12.230 -12.927 -25.183 1.00 75.62 379 ASN A CA 1
ATOM 3068 C C . ASN A 1 379 ? 10.885 -12.402 -24.670 1.00 75.62 379 ASN A C 1
ATOM 3070 O O . ASN A 1 379 ? 9.846 -12.665 -25.288 1.00 75.62 379 ASN A O 1
ATOM 3074 N N . GLU A 1 380 ? 10.926 -11.700 -23.539 1.00 74.25 380 GLU A N 1
ATOM 3075 C CA . GLU A 1 380 ? 9.780 -11.071 -22.891 1.00 74.25 380 GLU A CA 1
ATOM 3076 C C . GLU A 1 380 ? 8.637 -12.045 -22.547 1.00 74.25 380 GLU A C 1
ATOM 3078 O O . GLU A 1 380 ? 7.451 -11.714 -22.588 1.00 74.25 380 GLU A O 1
ATOM 3083 N N . ILE A 1 381 ? 8.998 -13.282 -22.198 1.00 76.50 381 ILE A N 1
ATOM 3084 C CA . ILE A 1 381 ? 8.060 -14.357 -21.880 1.00 76.50 381 ILE A CA 1
ATOM 3085 C C . ILE A 1 381 ? 7.657 -14.265 -20.407 1.00 76.50 381 ILE A C 1
ATOM 3087 O O . ILE A 1 381 ? 8.472 -14.402 -19.489 1.00 76.50 381 ILE A O 1
ATOM 3091 N N . ARG A 1 382 ? 6.357 -14.071 -20.180 1.00 78.50 382 ARG A N 1
ATOM 3092 C CA . ARG A 1 382 ? 5.735 -14.068 -18.853 1.00 78.50 382 ARG A CA 1
ATOM 3093 C C . ARG A 1 382 ? 5.199 -15.460 -18.546 1.00 78.50 382 ARG A C 1
ATOM 3095 O O . ARG A 1 382 ? 4.492 -16.014 -19.379 1.00 78.50 382 ARG A O 1
ATOM 3102 N N . ALA A 1 383 ? 5.509 -15.982 -17.362 1.00 77.75 383 ALA A N 1
ATOM 3103 C CA . ALA A 1 383 ? 5.044 -17.298 -16.933 1.00 77.75 383 ALA A CA 1
ATOM 3104 C C . ALA A 1 383 ? 4.138 -17.215 -15.702 1.00 77.75 383 ALA A C 1
ATOM 3106 O O . ALA A 1 383 ? 4.452 -16.551 -14.710 1.00 77.75 383 ALA A O 1
ATOM 3107 N N . LYS A 1 384 ? 3.012 -17.917 -15.785 1.00 80.06 384 LYS A N 1
ATOM 3108 C CA . LYS A 1 384 ? 2.095 -18.269 -14.701 1.00 80.06 384 LYS A CA 1
ATOM 3109 C C . LYS A 1 384 ? 2.531 -19.590 -14.053 1.00 80.06 384 LYS A C 1
ATOM 3111 O O . LYS A 1 384 ? 3.336 -20.314 -14.633 1.00 80.06 384 LYS A O 1
ATOM 3116 N N . PRO A 1 385 ? 2.012 -19.939 -12.860 1.00 80.75 385 PRO A N 1
ATOM 3117 C CA . PRO A 1 385 ? 2.299 -21.220 -12.214 1.00 80.75 385 PRO A CA 1
ATOM 3118 C C . PRO A 1 385 ? 2.121 -22.427 -13.149 1.00 80.75 385 PRO A C 1
ATOM 3120 O O . PRO A 1 385 ? 2.985 -23.292 -13.192 1.00 80.75 385 PRO A O 1
ATOM 3123 N N . GLU A 1 386 ? 1.049 -22.439 -13.938 1.00 79.62 386 GLU A N 1
ATOM 3124 C CA . GLU A 1 386 ? 0.709 -23.520 -14.871 1.00 79.62 386 GLU A CA 1
ATOM 3125 C C . GLU A 1 386 ? 1.739 -23.666 -16.002 1.00 79.62 386 GLU A C 1
ATOM 3127 O O . GLU A 1 386 ? 1.989 -24.768 -16.479 1.00 79.62 386 GLU A O 1
ATOM 3132 N N . ASP A 1 387 ? 2.397 -22.573 -16.382 1.00 84.75 387 ASP A N 1
ATOM 3133 C CA . ASP A 1 387 ? 3.403 -22.571 -17.441 1.00 84.75 387 ASP A CA 1
ATOM 3134 C C . ASP A 1 387 ? 4.677 -23.300 -16.987 1.00 84.75 387 ASP A C 1
ATOM 3136 O O . ASP A 1 387 ? 5.332 -23.974 -17.777 1.00 84.75 387 ASP A O 1
ATOM 3140 N N . PHE A 1 388 ? 5.017 -23.234 -15.695 1.00 88.81 388 PHE A N 1
ATOM 3141 C CA . PHE A 1 388 ? 6.168 -23.960 -15.147 1.00 88.81 388 PHE A CA 1
ATOM 3142 C C . PHE A 1 388 ? 5.962 -25.474 -15.116 1.00 88.81 388 PHE A C 1
ATOM 3144 O O . PHE A 1 388 ? 6.945 -26.202 -15.231 1.00 88.81 388 PHE A O 1
ATOM 3151 N N . GLU A 1 389 ? 4.715 -25.938 -15.007 1.00 87.38 389 GLU A N 1
ATOM 3152 C CA . GLU A 1 389 ? 4.367 -27.357 -15.136 1.00 87.38 389 GLU A CA 1
ATOM 3153 C C . GLU A 1 389 ? 4.720 -27.854 -16.546 1.00 87.38 389 GLU A C 1
ATOM 3155 O O . GLU A 1 389 ? 5.440 -28.840 -16.687 1.00 87.38 389 GLU A O 1
ATOM 3160 N N . VAL A 1 390 ? 4.316 -27.101 -17.578 1.00 85.69 390 VAL A N 1
ATOM 3161 C CA . VAL A 1 390 ? 4.606 -27.404 -18.991 1.00 85.69 390 VAL A CA 1
ATOM 3162 C C . VAL A 1 390 ? 6.108 -27.363 -19.274 1.00 85.69 390 VAL A C 1
ATOM 3164 O O . VAL A 1 390 ? 6.648 -28.228 -19.962 1.00 85.69 390 VAL A O 1
ATOM 3167 N N . ILE A 1 391 ? 6.819 -26.370 -18.729 1.00 88.25 391 ILE A N 1
ATOM 3168 C CA . ILE A 1 391 ? 8.279 -26.289 -18.868 1.00 88.25 391 ILE A CA 1
ATOM 3169 C C . ILE A 1 391 ? 8.944 -27.502 -18.205 1.00 88.25 391 ILE A C 1
ATOM 3171 O O . ILE A 1 391 ? 9.869 -28.065 -18.785 1.00 88.25 391 ILE A O 1
ATOM 3175 N N . ALA A 1 392 ? 8.489 -27.908 -17.016 1.00 90.44 392 ALA A N 1
ATOM 3176 C CA . ALA A 1 392 ? 9.024 -29.075 -16.323 1.00 90.44 392 ALA A CA 1
ATOM 3177 C C . ALA A 1 392 ? 8.779 -30.368 -17.116 1.00 90.44 392 ALA A C 1
ATOM 3179 O O . ALA A 1 392 ? 9.707 -31.159 -17.258 1.00 90.44 392 ALA A O 1
ATOM 3180 N N . ASP A 1 393 ? 7.596 -30.543 -17.713 1.00 85.81 393 ASP A N 1
ATOM 3181 C CA . ASP A 1 393 ? 7.311 -31.677 -18.605 1.00 85.81 393 ASP A CA 1
ATOM 3182 C C . ASP A 1 393 ? 8.255 -31.710 -19.814 1.00 85.81 393 ASP A C 1
ATOM 3184 O O . ASP A 1 393 ? 8.847 -32.745 -20.117 1.00 85.81 393 ASP A O 1
ATOM 3188 N N . ASN A 1 394 ? 8.485 -30.562 -20.454 1.00 88.44 394 ASN A N 1
ATOM 3189 C CA . ASN A 1 394 ? 9.410 -30.463 -21.585 1.00 88.44 394 ASN A CA 1
ATOM 3190 C C . ASN A 1 394 ? 10.870 -30.752 -21.191 1.00 88.44 394 ASN A C 1
ATOM 3192 O O . ASN A 1 394 ? 11.651 -31.222 -22.019 1.00 88.44 394 ASN A O 1
ATOM 3196 N N . ILE A 1 395 ? 11.262 -30.455 -19.947 1.00 90.50 395 ILE A N 1
ATOM 3197 C CA . ILE A 1 395 ? 12.590 -30.801 -19.422 1.00 90.50 395 ILE A CA 1
ATOM 3198 C C . ILE A 1 395 ? 12.712 -32.316 -19.260 1.00 90.50 395 ILE A C 1
ATOM 3200 O O . ILE A 1 395 ? 13.715 -32.869 -19.694 1.00 90.50 395 ILE A O 1
ATOM 3204 N N . ILE A 1 396 ? 11.708 -32.991 -18.697 1.00 91.12 396 ILE A N 1
ATOM 3205 C CA . ILE A 1 396 ? 11.722 -34.456 -18.519 1.00 91.12 396 ILE A CA 1
ATOM 3206 C C . ILE A 1 396 ? 11.695 -35.164 -19.869 1.00 91.12 396 ILE A C 1
ATOM 3208 O O . ILE A 1 396 ? 12.366 -36.172 -20.057 1.00 91.12 396 ILE A O 1
ATOM 3212 N N . GLN A 1 397 ? 10.967 -34.613 -20.840 1.00 87.56 397 GLN A N 1
ATOM 3213 C CA . GLN A 1 397 ? 10.953 -35.153 -22.194 1.00 87.56 397 GLN A CA 1
ATOM 3214 C C . GLN A 1 397 ? 12.348 -35.119 -22.844 1.00 87.56 397 GLN A C 1
ATOM 3216 O O . GLN A 1 397 ? 12.663 -35.979 -23.664 1.00 87.56 397 GLN A O 1
ATOM 3221 N N . LEU A 1 398 ? 13.183 -34.140 -22.480 1.00 89.12 398 LEU A N 1
ATOM 3222 C CA . LEU A 1 398 ? 14.569 -34.035 -22.939 1.00 89.12 398 LEU A CA 1
ATOM 3223 C C . LEU A 1 398 ? 15.555 -34.830 -22.066 1.00 89.12 398 LEU A C 1
ATOM 3225 O O . LEU A 1 398 ? 16.544 -35.338 -22.585 1.00 89.12 398 LEU A O 1
ATOM 3229 N N . PHE A 1 399 ? 15.289 -34.933 -20.763 1.00 90.31 399 PHE A N 1
ATOM 3230 C CA . PHE A 1 399 ? 16.114 -35.623 -19.772 1.00 90.31 399 PHE A CA 1
ATOM 3231 C C . PHE A 1 399 ? 15.250 -36.615 -18.971 1.00 90.31 399 PHE A C 1
ATOM 3233 O O . PHE A 1 399 ? 14.816 -36.287 -17.862 1.00 90.31 399 PHE A O 1
ATOM 3240 N N . PRO A 1 400 ? 14.989 -37.827 -19.501 1.00 87.06 400 PRO A N 1
ATOM 3241 C CA . PRO A 1 400 ? 14.060 -38.784 -18.888 1.00 87.06 400 PRO A CA 1
ATOM 3242 C C . PRO A 1 400 ? 14.431 -39.223 -17.464 1.00 87.06 400 PRO A C 1
ATOM 3244 O O . PRO A 1 400 ? 13.561 -39.646 -16.709 1.00 87.06 400 PRO A O 1
ATOM 3247 N N . ASN A 1 401 ? 15.710 -39.100 -17.092 1.00 86.19 401 ASN A N 1
ATOM 3248 C CA . ASN A 1 401 ? 16.231 -39.475 -15.775 1.00 86.19 401 ASN A CA 1
ATOM 3249 C C . ASN A 1 401 ? 16.027 -38.390 -14.693 1.00 86.19 401 ASN A C 1
ATOM 3251 O O . ASN A 1 401 ? 16.367 -38.609 -13.530 1.00 86.19 401 ASN A O 1
ATOM 3255 N N . GLU A 1 402 ? 15.482 -37.221 -15.043 1.00 90.75 402 GLU A N 1
ATOM 3256 C CA . GLU A 1 402 ? 15.176 -36.151 -14.091 1.00 90.75 402 GLU A CA 1
ATOM 3257 C C . GLU A 1 402 ? 13.762 -36.281 -13.491 1.00 90.75 402 GLU A C 1
ATOM 3259 O O . GLU A 1 402 ? 12.829 -36.770 -14.123 1.00 90.75 402 GLU A O 1
ATOM 3264 N N . SER A 1 403 ? 13.566 -35.758 -12.276 1.00 88.75 403 SER A N 1
ATOM 3265 C CA . SER A 1 403 ? 12.240 -35.682 -11.642 1.00 88.75 403 SER A CA 1
ATOM 3266 C C . SER A 1 403 ? 11.539 -34.351 -11.927 1.00 88.75 403 SER A C 1
ATOM 3268 O O . SER A 1 403 ? 12.128 -33.280 -11.748 1.00 88.75 403 SER A O 1
ATOM 3270 N N . LYS A 1 404 ? 10.245 -34.405 -12.277 1.00 87.81 404 LYS A N 1
ATOM 3271 C CA . LYS A 1 404 ? 9.384 -33.220 -12.460 1.00 87.81 404 LYS A CA 1
ATOM 3272 C C . LYS A 1 404 ? 9.408 -32.288 -11.259 1.00 87.81 404 LYS A C 1
ATOM 3274 O O . LYS A 1 404 ? 9.586 -31.078 -11.408 1.00 87.81 404 LYS A O 1
ATOM 3279 N N . GLU A 1 405 ? 9.289 -32.875 -10.072 1.00 88.06 405 GLU A N 1
ATOM 3280 C CA . GLU A 1 405 ? 9.158 -32.174 -8.794 1.00 88.06 405 GLU A CA 1
ATOM 3281 C C . GLU A 1 405 ? 10.396 -31.330 -8.463 1.00 88.06 405 GLU A C 1
ATOM 3283 O O . GLU A 1 405 ? 10.292 -30.296 -7.796 1.00 88.06 405 GLU A O 1
ATOM 3288 N N . THR A 1 406 ? 11.565 -31.719 -8.987 1.00 90.38 406 THR A N 1
ATOM 3289 C CA . THR A 1 406 ? 12.805 -30.939 -8.895 1.00 90.38 406 THR A CA 1
ATOM 3290 C C . THR A 1 406 ? 12.643 -29.571 -9.562 1.00 90.38 406 THR A C 1
ATOM 3292 O O . THR A 1 406 ? 13.097 -28.549 -9.037 1.00 90.38 406 THR A O 1
ATOM 3295 N N . TYR A 1 407 ? 11.969 -29.517 -10.710 1.00 90.81 407 TYR A N 1
ATOM 3296 C CA . TYR A 1 407 ? 11.830 -28.303 -11.512 1.00 90.81 407 TYR A CA 1
ATOM 3297 C C . TYR A 1 407 ? 10.590 -27.499 -11.148 1.00 90.81 407 TYR A C 1
ATOM 3299 O O . TYR A 1 407 ? 10.686 -26.271 -11.033 1.00 90.81 407 TYR A O 1
ATOM 3307 N N . TYR A 1 408 ? 9.465 -28.170 -10.912 1.00 93.06 408 TYR A N 1
ATOM 3308 C CA . TYR A 1 408 ? 8.219 -27.544 -10.497 1.00 93.06 408 TYR A CA 1
ATOM 3309 C C . TYR A 1 408 ? 7.344 -28.508 -9.690 1.00 93.06 408 TYR A C 1
ATOM 3311 O O . TYR A 1 408 ? 7.200 -29.674 -10.040 1.00 93.06 408 TYR A O 1
ATOM 3319 N N . SER A 1 409 ? 6.741 -28.005 -8.613 1.00 89.00 409 SER A N 1
ATOM 3320 C CA . SER A 1 409 ? 5.782 -28.760 -7.806 1.00 89.00 409 SER A CA 1
ATOM 3321 C C . SER A 1 409 ? 4.659 -27.858 -7.298 1.00 89.00 409 SER A C 1
ATOM 3323 O O . SER A 1 409 ? 4.893 -26.715 -6.894 1.00 89.00 409 SER A O 1
ATOM 3325 N N . LYS A 1 410 ? 3.420 -28.358 -7.307 1.00 83.94 410 LYS A N 1
ATOM 3326 C CA . LYS A 1 410 ? 2.234 -27.631 -6.829 1.00 83.94 410 LYS A CA 1
ATOM 3327 C C . LYS A 1 410 ? 1.336 -28.566 -6.020 1.00 83.94 410 LYS A C 1
ATOM 3329 O O . LYS A 1 410 ? 0.469 -29.242 -6.561 1.00 83.94 410 LYS A O 1
ATOM 3334 N N . GLU A 1 411 ? 1.525 -28.582 -4.704 1.00 79.94 411 GLU A N 1
ATOM 3335 C CA . GLU A 1 411 ? 0.643 -29.308 -3.782 1.00 79.94 411 GLU A CA 1
ATOM 3336 C C . GLU A 1 411 ? -0.582 -28.460 -3.401 1.00 79.94 411 GLU A C 1
ATOM 3338 O O . GLU A 1 411 ? -0.476 -27.247 -3.188 1.00 79.94 411 GLU A O 1
ATOM 3343 N N . ARG A 1 412 ? -1.760 -29.090 -3.267 1.00 67.00 412 ARG A N 1
ATOM 3344 C CA . ARG A 1 412 ? -2.976 -28.400 -2.798 1.00 67.00 412 ARG A CA 1
ATOM 3345 C C . ARG A 1 412 ? -2.728 -27.788 -1.415 1.00 67.00 412 ARG A C 1
ATOM 3347 O O . ARG A 1 412 ? -2.340 -28.483 -0.484 1.00 67.00 412 ARG A O 1
ATOM 3354 N N . GLY A 1 413 ? -2.967 -26.483 -1.284 1.00 63.50 413 GLY A N 1
ATOM 3355 C CA . GLY A 1 413 ? -2.802 -25.750 -0.023 1.00 63.50 413 GLY A CA 1
ATOM 3356 C C . GLY A 1 413 ? -1.372 -25.293 0.295 1.00 63.50 413 GLY A C 1
ATOM 3357 O O . GLY A 1 413 ? -1.184 -24.592 1.287 1.00 63.50 413 GLY A O 1
ATOM 3358 N N . LYS A 1 414 ? -0.369 -25.612 -0.538 1.00 73.12 414 LYS A N 1
ATOM 3359 C CA . LYS A 1 414 ? 1.005 -25.099 -0.399 1.00 73.12 414 LYS A CA 1
ATOM 3360 C C . LYS A 1 414 ? 1.368 -24.159 -1.549 1.00 73.12 414 LYS A C 1
ATOM 3362 O O . LYS A 1 414 ? 0.778 -24.190 -2.628 1.00 73.12 414 LYS A O 1
ATOM 3367 N N . LYS A 1 415 ? 2.358 -23.291 -1.312 1.00 74.38 415 LYS A N 1
ATOM 3368 C CA . LYS A 1 415 ? 2.902 -22.407 -2.354 1.00 74.38 415 LYS A CA 1
ATOM 3369 C C . LYS A 1 415 ? 3.639 -23.246 -3.413 1.00 74.38 415 LYS A C 1
ATOM 3371 O O . LYS A 1 415 ? 4.329 -24.187 -3.019 1.00 74.38 415 LYS A O 1
ATOM 3376 N N . PRO A 1 416 ? 3.548 -22.898 -4.713 1.00 83.12 416 PRO A N 1
ATOM 3377 C CA . PRO A 1 416 ? 4.308 -23.583 -5.752 1.00 83.12 416 PRO A CA 1
ATOM 3378 C C . PRO A 1 416 ? 5.817 -23.591 -5.459 1.00 83.12 416 PRO A C 1
ATOM 3380 O O . PRO A 1 416 ? 6.383 -22.600 -4.983 1.00 83.12 416 PRO A O 1
ATOM 3383 N N . GLY A 1 417 ? 6.449 -24.732 -5.711 1.00 83.44 417 GLY A N 1
ATOM 3384 C CA . GLY A 1 417 ? 7.851 -25.029 -5.441 1.00 83.44 417 GLY A CA 1
ATOM 3385 C C . GLY A 1 417 ? 8.656 -25.326 -6.709 1.00 83.44 417 GLY A C 1
ATOM 3386 O O . GLY A 1 417 ? 8.256 -24.984 -7.818 1.00 83.44 417 GLY A O 1
ATOM 3387 N N . GLY A 1 418 ? 9.825 -25.941 -6.530 1.00 90.06 418 GLY A N 1
ATOM 3388 C CA . GLY A 1 418 ? 10.737 -26.293 -7.623 1.00 90.06 418 GLY A CA 1
ATOM 3389 C C . GLY A 1 418 ? 11.716 -25.184 -8.031 1.00 90.06 418 GLY A C 1
ATOM 3390 O O . GLY A 1 418 ? 11.567 -24.003 -7.687 1.00 90.06 418 GLY A O 1
ATOM 3391 N N . ILE A 1 419 ? 12.781 -25.583 -8.731 1.00 91.81 419 ILE A N 1
ATOM 3392 C CA . ILE A 1 419 ? 13.887 -24.693 -9.111 1.00 91.81 419 ILE A CA 1
ATOM 3393 C C . ILE A 1 419 ? 13.420 -23.601 -10.083 1.00 91.81 419 ILE A C 1
ATOM 3395 O O . ILE A 1 419 ? 13.826 -22.449 -9.913 1.00 91.81 419 ILE A O 1
ATOM 3399 N N . LEU A 1 420 ? 12.561 -23.921 -11.060 1.00 91.50 420 LEU A N 1
ATOM 3400 C CA . LEU A 1 420 ? 12.110 -22.965 -12.080 1.00 91.50 420 LEU A CA 1
ATOM 3401 C C . LEU A 1 420 ? 11.315 -21.820 -11.454 1.00 91.50 420 LEU A C 1
ATOM 3403 O O . LEU A 1 420 ? 11.668 -20.652 -11.632 1.00 91.50 420 LEU A O 1
ATOM 3407 N N . PHE A 1 421 ? 10.293 -22.158 -10.662 1.00 89.81 421 PHE A N 1
ATOM 3408 C CA . PHE A 1 421 ? 9.416 -21.183 -10.017 1.00 89.81 421 PHE A CA 1
ATOM 3409 C C . PHE A 1 421 ? 10.201 -20.265 -9.073 1.00 89.81 421 PHE A C 1
ATOM 3411 O O . PHE A 1 421 ? 10.124 -19.037 -9.169 1.00 89.81 421 PHE A O 1
ATOM 3418 N N . ARG A 1 422 ? 11.036 -20.850 -8.199 1.00 89.94 422 ARG A N 1
ATOM 3419 C CA . ARG A 1 422 ? 11.884 -20.079 -7.276 1.00 89.94 422 ARG A CA 1
ATOM 3420 C C . ARG A 1 422 ? 12.847 -19.173 -8.034 1.00 89.94 422 ARG A C 1
ATOM 3422 O O . ARG A 1 422 ? 12.983 -18.004 -7.680 1.00 89.94 422 ARG A O 1
ATOM 3429 N N . LYS A 1 423 ? 13.518 -19.686 -9.070 1.00 89.62 423 LYS A N 1
ATOM 3430 C CA . LYS A 1 423 ? 14.506 -18.920 -9.838 1.00 89.62 423 LYS A CA 1
ATOM 3431 C C . LYS A 1 423 ? 13.861 -17.766 -10.593 1.00 89.62 423 LYS A C 1
ATOM 3433 O O . LYS A 1 423 ? 14.368 -16.655 -10.495 1.00 89.62 423 LYS A O 1
ATOM 3438 N N . TYR A 1 424 ? 12.732 -17.994 -11.260 1.00 90.19 424 TYR A N 1
ATOM 3439 C CA . TYR A 1 424 ? 11.982 -16.948 -11.953 1.00 90.19 424 TYR A CA 1
ATOM 3440 C C . TYR A 1 424 ? 11.613 -15.797 -11.012 1.00 90.19 424 TYR A C 1
ATOM 3442 O O . TYR A 1 424 ? 12.007 -14.652 -11.240 1.00 90.19 424 TYR A O 1
ATOM 3450 N N . HIS A 1 425 ? 10.935 -16.099 -9.900 1.00 86.19 425 HIS A N 1
ATOM 3451 C CA . HIS A 1 425 ? 10.499 -15.072 -8.954 1.00 86.19 425 HIS A CA 1
ATOM 3452 C C . HIS A 1 425 ? 11.671 -14.374 -8.254 1.00 86.19 425 HIS A C 1
ATOM 3454 O O . HIS A 1 425 ? 11.644 -13.150 -8.113 1.00 86.19 425 HIS A O 1
ATOM 3460 N N . ASN A 1 426 ? 12.727 -15.109 -7.887 1.00 88.38 426 ASN A N 1
ATOM 3461 C CA . ASN A 1 426 ? 13.938 -14.522 -7.310 1.00 88.38 426 ASN A CA 1
ATOM 3462 C C . ASN A 1 426 ? 14.627 -13.558 -8.283 1.00 88.38 426 ASN A C 1
ATOM 3464 O O . ASN A 1 426 ? 15.065 -12.487 -7.855 1.00 88.38 426 ASN A O 1
ATOM 3468 N N . THR A 1 427 ? 14.693 -13.904 -9.573 1.00 84.75 427 THR A N 1
ATOM 3469 C CA . THR A 1 427 ? 15.241 -13.031 -10.619 1.00 84.75 427 THR A CA 1
ATOM 3470 C C . THR A 1 427 ? 14.412 -11.754 -10.742 1.00 84.75 427 THR A C 1
ATOM 3472 O O . THR A 1 427 ? 14.983 -10.666 -10.695 1.00 84.75 427 THR A O 1
ATOM 3475 N N . ILE A 1 428 ? 13.074 -11.833 -10.761 1.00 81.44 428 ILE A N 1
ATOM 3476 C CA . ILE A 1 428 ? 12.222 -10.626 -10.777 1.00 81.44 428 ILE A CA 1
ATOM 3477 C C . ILE A 1 428 ? 12.456 -9.762 -9.536 1.00 81.44 428 ILE A C 1
ATOM 3479 O O . ILE A 1 428 ? 12.701 -8.561 -9.649 1.00 81.44 428 ILE A O 1
ATOM 3483 N N . SER A 1 429 ? 12.421 -10.355 -8.340 1.00 80.44 429 SER A N 1
ATOM 3484 C CA . SER A 1 429 ? 12.660 -9.629 -7.089 1.00 80.44 429 SER A CA 1
ATOM 3485 C C . SER A 1 429 ? 14.059 -9.008 -7.037 1.00 80.44 429 SER A C 1
ATOM 3487 O O . SER A 1 429 ? 14.255 -7.977 -6.394 1.00 80.44 429 SER A O 1
ATOM 3489 N N . GLN A 1 430 ? 15.056 -9.620 -7.679 1.00 80.25 430 GLN A N 1
ATOM 3490 C CA . GLN A 1 430 ? 16.397 -9.055 -7.801 1.00 80.25 430 GLN A CA 1
ATOM 3491 C C . GLN A 1 430 ? 16.436 -7.858 -8.751 1.00 80.25 430 GLN A C 1
ATOM 3493 O O . GLN A 1 430 ? 17.063 -6.856 -8.412 1.00 80.25 430 GLN A O 1
ATOM 3498 N N . LEU A 1 431 ? 15.782 -7.947 -9.908 1.00 78.19 431 LEU A N 1
ATOM 3499 C CA . LEU A 1 431 ? 15.740 -6.864 -10.889 1.00 78.19 431 LEU A CA 1
ATOM 3500 C C . LEU A 1 431 ? 14.966 -5.647 -10.351 1.00 78.19 431 LEU A C 1
ATOM 3502 O O . LEU A 1 431 ? 15.453 -4.524 -10.470 1.00 78.19 431 LEU A O 1
ATOM 3506 N N . LYS A 1 432 ? 13.838 -5.868 -9.659 1.00 76.19 432 LYS A N 1
ATOM 3507 C CA . LYS A 1 432 ? 13.065 -4.811 -8.978 1.00 76.19 432 LYS A CA 1
ATOM 3508 C C . LYS A 1 432 ? 13.902 -4.034 -7.964 1.00 76.19 432 LYS A C 1
ATOM 3510 O O . LYS A 1 432 ? 13.992 -2.817 -8.037 1.00 76.19 432 LYS A O 1
ATOM 3515 N N . ARG A 1 433 ? 14.606 -4.737 -7.068 1.00 75.75 433 ARG A N 1
ATOM 3516 C CA . ARG A 1 433 ? 15.494 -4.105 -6.069 1.00 75.75 433 ARG A CA 1
ATOM 3517 C C . ARG A 1 433 ? 16.627 -3.284 -6.684 1.00 75.75 433 ARG A C 1
ATOM 3519 O O . ARG A 1 433 ? 17.170 -2.415 -6.018 1.00 75.75 433 ARG A O 1
ATOM 3526 N N . LYS A 1 434 ? 17.020 -3.586 -7.923 1.00 70.81 434 LYS A N 1
ATOM 3527 C CA . LYS A 1 434 ? 18.047 -2.846 -8.669 1.00 70.81 434 LYS A CA 1
ATOM 3528 C C . LYS A 1 434 ? 17.467 -1.673 -9.472 1.00 70.81 434 LYS A C 1
ATOM 3530 O O . LYS A 1 434 ? 18.208 -1.044 -10.220 1.00 70.81 434 LYS A O 1
ATOM 3535 N N . GLY A 1 435 ? 16.162 -1.408 -9.372 1.00 68.44 435 GLY A N 1
ATOM 3536 C CA . GLY A 1 435 ? 15.481 -0.375 -10.149 1.00 68.44 435 GLY A CA 1
ATOM 3537 C C . GLY A 1 435 ? 15.452 -0.654 -11.656 1.00 68.44 435 GLY A C 1
ATOM 3538 O O . GLY A 1 435 ? 15.305 0.295 -12.426 1.00 68.44 435 GLY A O 1
ATOM 3539 N N . LEU A 1 436 ? 15.613 -1.922 -12.065 1.00 70.00 436 LEU A N 1
ATOM 3540 C CA . LEU A 1 436 ? 15.598 -2.403 -13.454 1.00 70.00 436 LEU A CA 1
ATOM 3541 C C . LEU A 1 436 ? 14.214 -2.947 -13.828 1.00 70.00 436 LEU A C 1
ATOM 3543 O O . LEU A 1 436 ? 14.094 -4.021 -14.412 1.00 70.00 436 LEU A O 1
ATOM 3547 N N . GLU A 1 437 ? 13.156 -2.231 -13.454 1.00 63.53 437 GLU A N 1
ATOM 3548 C CA . GLU A 1 437 ? 11.764 -2.671 -13.629 1.00 63.53 437 GLU A CA 1
ATOM 3549 C C . GLU A 1 437 ? 11.363 -2.853 -15.096 1.00 63.53 437 GLU A C 1
ATOM 3551 O O . GLU A 1 437 ? 10.512 -3.680 -15.398 1.00 63.53 437 GLU A O 1
ATOM 3556 N N . VAL A 1 438 ? 12.034 -2.146 -16.009 1.00 60.47 438 VAL A N 1
ATOM 3557 C CA . VAL A 1 438 ? 11.865 -2.301 -17.462 1.00 60.47 438 VAL A CA 1
ATOM 3558 C C . VAL A 1 438 ? 12.265 -3.713 -17.920 1.00 60.47 438 VAL A C 1
ATOM 3560 O O . VAL A 1 438 ? 11.600 -4.299 -18.763 1.00 60.47 438 VAL A O 1
ATOM 3563 N N . ILE A 1 439 ? 13.306 -4.296 -17.308 1.00 56.94 439 ILE A N 1
ATOM 3564 C CA . ILE A 1 439 ? 13.769 -5.674 -17.563 1.00 56.94 439 ILE A CA 1
ATOM 3565 C C . ILE A 1 439 ? 13.026 -6.673 -16.663 1.00 56.94 439 ILE A C 1
ATOM 3567 O O . ILE A 1 439 ? 12.742 -7.806 -17.056 1.00 56.94 439 ILE A O 1
ATOM 3571 N N . ALA A 1 440 ? 12.701 -6.260 -15.434 1.00 53.06 440 ALA A N 1
ATOM 3572 C CA . ALA A 1 440 ? 11.864 -6.995 -14.494 1.00 53.06 440 ALA A CA 1
ATOM 3573 C C . ALA A 1 440 ? 10.405 -6.914 -14.945 1.00 53.06 440 ALA A C 1
ATOM 3575 O O . ALA A 1 440 ? 9.598 -6.253 -14.293 1.00 53.06 440 ALA A O 1
ATOM 3576 N N . MET A 1 441 ? 10.081 -7.578 -16.058 1.00 54.78 441 MET A N 1
ATOM 3577 C CA . MET A 1 441 ? 8.718 -7.725 -16.562 1.00 54.78 441 MET A CA 1
ATOM 3578 C C . MET A 1 441 ? 7.716 -7.738 -15.412 1.00 54.78 441 MET A C 1
ATOM 3580 O O . MET A 1 441 ? 7.780 -8.574 -14.506 1.00 54.78 441 MET A O 1
ATOM 3584 N N . THR A 1 442 ? 6.870 -6.715 -15.425 1.00 41.56 442 THR A N 1
ATOM 3585 C CA . THR A 1 442 ? 6.077 -6.232 -14.305 1.00 41.56 442 THR A CA 1
ATOM 3586 C C . THR A 1 442 ? 5.325 -7.374 -13.621 1.00 41.56 442 THR A C 1
ATOM 3588 O O . THR A 1 442 ? 4.278 -7.819 -14.080 1.00 41.56 442 THR A O 1
ATOM 3591 N N . GLN A 1 443 ? 5.845 -7.853 -12.491 1.00 39.41 443 GLN A N 1
ATOM 3592 C CA . GLN A 1 443 ? 5.064 -8.620 -11.519 1.00 39.41 443 GLN A CA 1
ATOM 3593 C C . GLN A 1 443 ? 3.870 -7.750 -11.110 1.00 39.41 443 GLN A C 1
ATOM 3595 O O . GLN A 1 443 ? 4.090 -6.691 -10.522 1.00 39.41 443 GLN A O 1
ATOM 3600 N N . CYS A 1 444 ? 2.651 -8.202 -11.408 1.00 31.97 444 CYS A N 1
ATOM 3601 C CA . CYS A 1 444 ? 1.394 -7.703 -10.847 1.00 31.97 444 CYS A CA 1
ATOM 3602 C C . CYS A 1 444 ? 1.266 -6.173 -10.698 1.00 31.97 444 CYS A C 1
ATOM 3604 O O . CYS A 1 444 ? 0.735 -5.703 -9.701 1.00 31.97 444 CYS A O 1
ATOM 3606 N N . LYS A 1 445 ? 1.573 -5.387 -11.733 1.00 33.25 445 LYS A N 1
ATOM 3607 C CA . LYS A 1 445 ? 0.444 -4.564 -12.173 1.00 33.25 445 LYS A CA 1
ATOM 3608 C C . LYS A 1 445 ? -0.454 -5.589 -12.828 1.00 33.25 445 LYS A C 1
ATOM 3610 O O . LYS A 1 445 ? 0.048 -6.358 -13.656 1.00 33.25 445 LYS A O 1
ATOM 3615 N N . LYS A 1 446 ? -1.734 -5.677 -12.439 1.00 32.50 446 LYS A N 1
ATOM 3616 C CA . LYS A 1 446 ? -2.738 -6.221 -13.360 1.00 32.50 446 LYS A CA 1
ATOM 3617 C C . LYS A 1 446 ? -2.280 -5.734 -14.727 1.00 32.50 446 LYS A C 1
ATOM 3619 O O . LYS A 1 446 ? -1.975 -4.544 -14.867 1.00 32.50 446 LYS A O 1
ATOM 3624 N N . GLN A 1 447 ? -2.103 -6.633 -15.688 1.00 31.88 447 GLN A N 1
ATOM 3625 C CA . GLN A 1 447 ? -2.191 -6.173 -17.054 1.00 31.88 447 GLN A CA 1
ATOM 3626 C C . GLN A 1 447 ? -3.557 -5.490 -17.030 1.00 31.88 447 GLN A C 1
ATOM 3628 O O . GLN A 1 447 ? -4.585 -6.159 -16.963 1.00 31.88 447 GLN A O 1
ATOM 3633 N N . ARG A 1 448 ? -3.557 -4.156 -16.904 1.00 37.75 448 ARG A N 1
ATOM 3634 C CA . ARG A 1 448 ? -4.563 -3.318 -17.499 1.00 37.75 448 ARG A CA 1
ATOM 3635 C C . ARG A 1 448 ? -4.417 -3.783 -18.932 1.00 37.75 448 ARG A C 1
ATOM 3637 O O . ARG A 1 448 ? -3.549 -3.314 -19.661 1.00 37.75 448 ARG A O 1
ATOM 3644 N N . LEU A 1 449 ? -5.137 -4.869 -19.260 1.00 33.66 449 LEU A N 1
ATOM 3645 C CA . LEU A 1 449 ? -5.793 -5.003 -20.540 1.00 33.66 449 LEU A CA 1
ATOM 3646 C C . LEU A 1 449 ? -6.184 -3.572 -20.780 1.00 33.66 449 LEU A C 1
ATOM 3648 O O . LEU A 1 449 ? -6.924 -3.042 -19.947 1.00 33.66 449 LEU A O 1
ATOM 3652 N N . SER A 1 450 ? -5.484 -2.912 -21.705 1.00 35.44 450 SER A N 1
ATOM 3653 C CA . SER A 1 450 ? -5.837 -1.570 -22.120 1.00 35.44 450 SER A CA 1
ATOM 3654 C C . SER A 1 450 ? -7.343 -1.637 -22.217 1.00 35.44 450 SER A C 1
ATOM 3656 O O . SER A 1 450 ? -7.845 -2.410 -23.045 1.00 35.44 450 SER A O 1
ATOM 3658 N N . ALA A 1 451 ? -8.032 -1.024 -21.244 1.00 41.81 451 ALA A N 1
ATOM 3659 C CA . ALA A 1 451 ? -9.475 -1.051 -21.245 1.00 41.81 451 ALA A CA 1
ATOM 3660 C C . ALA A 1 451 ? -9.809 -0.568 -22.653 1.00 41.81 451 ALA A C 1
ATOM 3662 O O . ALA A 1 451 ? -9.119 0.360 -23.107 1.00 41.81 451 ALA A O 1
ATOM 3663 N N . PRO A 1 452 ? -10.681 -1.277 -23.397 1.00 43.81 452 PRO A N 1
ATOM 3664 C CA . PRO A 1 452 ? -11.005 -0.882 -24.764 1.00 43.81 452 PRO A CA 1
ATOM 3665 C C . PRO A 1 452 ? -11.163 0.627 -24.739 1.00 43.81 452 PRO A C 1
ATOM 3667 O O . PRO A 1 452 ? -11.876 1.096 -23.853 1.00 43.81 452 PRO A O 1
ATOM 3670 N N . ALA A 1 453 ? -10.361 1.344 -25.544 1.00 54.12 453 ALA A N 1
ATOM 3671 C CA . ALA A 1 453 ? -10.201 2.788 -25.409 1.00 54.12 453 ALA A CA 1
ATOM 3672 C C . ALA A 1 453 ? -11.597 3.379 -25.238 1.00 54.12 453 ALA A C 1
ATOM 3674 O O . ALA A 1 453 ? -12.424 3.264 -26.145 1.00 54.12 453 ALA A O 1
ATOM 3675 N N . ILE A 1 454 ? -11.912 3.830 -24.018 1.00 69.25 454 ILE A N 1
ATOM 3676 C CA . ILE A 1 454 ? -13.261 4.292 -23.734 1.00 69.25 454 ILE A CA 1
ATOM 3677 C C . ILE A 1 454 ? -13.340 5.604 -24.481 1.00 69.25 454 ILE A C 1
ATOM 3679 O O . ILE A 1 454 ? -12.701 6.577 -24.086 1.00 69.25 454 ILE A O 1
ATOM 3683 N N . ASN A 1 455 ? -14.042 5.579 -25.611 1.00 76.44 455 ASN A N 1
ATOM 3684 C CA . ASN A 1 455 ? -14.258 6.763 -26.414 1.00 76.44 455 ASN A CA 1
ATOM 3685 C C . ASN A 1 455 ? -15.111 7.712 -25.575 1.00 76.44 455 ASN A C 1
ATOM 3687 O O . ASN A 1 455 ? -16.305 7.488 -25.380 1.00 76.44 455 ASN A O 1
ATOM 3691 N N . GLU A 1 456 ? -14.449 8.721 -25.021 1.00 87.06 456 GLU A N 1
ATOM 3692 C CA . GLU A 1 456 ? -15.081 9.827 -24.324 1.00 87.06 456 GLU A CA 1
ATOM 3693 C C . GLU A 1 456 ? -16.006 10.556 -25.304 1.00 87.06 456 GLU A C 1
ATOM 3695 O O . GLU A 1 456 ? -15.597 10.914 -26.408 1.00 87.06 456 GLU A O 1
ATOM 3700 N N . THR A 1 457 ? -17.270 10.727 -24.920 1.00 92.81 457 THR A N 1
ATOM 3701 C CA . THR A 1 457 ? -18.221 11.535 -25.697 1.00 92.81 457 THR A CA 1
ATOM 3702 C C . THR A 1 457 ? -17.961 13.025 -25.480 1.00 92.81 457 THR A C 1
ATOM 3704 O O . THR A 1 457 ? -17.474 13.409 -24.417 1.00 92.81 457 THR A O 1
ATOM 3707 N N . ASP A 1 458 ? -18.353 13.876 -26.433 1.00 91.69 458 ASP A N 1
ATOM 3708 C CA . ASP A 1 458 ? -18.201 15.336 -26.307 1.00 91.69 458 ASP A CA 1
ATOM 3709 C C . ASP A 1 458 ? -18.833 15.863 -25.005 1.00 91.69 458 ASP A C 1
ATOM 3711 O O . ASP A 1 458 ? -18.208 16.625 -24.270 1.00 91.69 458 ASP A O 1
ATOM 3715 N N . GLN A 1 459 ? -20.018 15.353 -24.639 1.00 92.56 459 GLN A N 1
ATOM 3716 C CA . GLN A 1 459 ? -20.687 15.712 -23.384 1.00 92.56 459 GLN A CA 1
ATOM 3717 C C . GLN A 1 459 ? -19.876 15.310 -22.144 1.00 92.56 459 GLN A C 1
ATOM 3719 O O . GLN A 1 459 ? -19.819 16.059 -21.172 1.00 92.56 459 GLN A O 1
ATOM 3724 N N . GLN A 1 460 ? -19.249 14.130 -22.156 1.00 93.50 460 GLN A N 1
ATOM 3725 C CA . GLN A 1 460 ? -18.411 13.679 -21.044 1.00 93.50 460 GLN A CA 1
ATOM 3726 C C . GLN A 1 460 ? -17.120 14.493 -20.936 1.00 93.50 460 GLN A C 1
ATOM 3728 O O . GLN A 1 460 ? -16.696 14.782 -19.819 1.00 93.50 460 GLN A O 1
ATOM 3733 N N . ALA A 1 461 ? -16.533 14.900 -22.064 1.00 91.94 461 ALA A N 1
ATOM 3734 C CA . ALA A 1 461 ? -15.371 15.782 -22.081 1.00 91.94 461 ALA A CA 1
ATOM 3735 C C . ALA A 1 461 ? -15.712 17.169 -21.511 1.00 91.94 461 ALA A C 1
ATOM 3737 O O . ALA A 1 461 ? -14.967 17.694 -20.681 1.00 91.94 461 ALA A O 1
ATOM 3738 N N . GLU A 1 462 ? -16.854 17.739 -21.906 1.00 94.19 462 GLU A N 1
ATOM 3739 C CA . GLU A 1 462 ? -17.369 18.995 -21.351 1.00 94.19 462 GLU A CA 1
ATOM 3740 C C . GLU A 1 462 ? -17.642 18.881 -19.847 1.00 94.19 462 GLU A C 1
ATOM 3742 O O . GLU A 1 462 ? -17.199 19.726 -19.067 1.00 94.19 462 GLU A O 1
ATOM 3747 N N . ASP A 1 463 ? -18.323 17.814 -19.421 1.00 96.94 463 ASP A N 1
ATOM 3748 C CA . ASP A 1 463 ? -18.624 17.566 -18.012 1.00 96.94 463 ASP A CA 1
ATOM 3749 C C . ASP A 1 463 ? -17.344 17.375 -17.186 1.00 96.94 463 ASP A C 1
ATOM 3751 O O . ASP A 1 463 ? -17.241 17.925 -16.089 1.00 96.94 463 ASP A O 1
ATOM 3755 N N . ARG A 1 464 ? -16.339 16.662 -17.714 1.00 94.94 464 ARG A N 1
ATOM 3756 C CA . ARG A 1 464 ? -15.025 16.497 -17.074 1.00 94.94 464 ARG A CA 1
ATOM 3757 C C . ARG A 1 464 ? -14.338 17.843 -16.858 1.00 94.94 464 ARG A C 1
ATOM 3759 O O . ARG A 1 464 ? -13.935 18.141 -15.736 1.00 94.94 464 ARG A O 1
ATOM 3766 N N . LEU A 1 465 ? -14.230 18.663 -17.905 1.00 94.19 465 LEU A N 1
ATOM 3767 C CA . LEU A 1 465 ? -13.603 19.988 -17.819 1.00 94.19 465 LEU A CA 1
ATOM 3768 C C . LEU A 1 465 ? -14.355 20.909 -16.852 1.00 94.19 465 LEU A C 1
ATOM 3770 O O . LEU A 1 465 ? -13.737 21.668 -16.106 1.00 94.19 465 LEU A O 1
ATOM 3774 N N . TRP A 1 466 ? -15.685 20.815 -16.818 1.00 96.94 466 TRP A N 1
ATOM 3775 C CA . TRP A 1 466 ? -16.508 21.565 -15.876 1.00 96.94 466 TRP A CA 1
ATOM 3776 C C . TRP A 1 466 ? -16.221 21.152 -14.423 1.00 96.94 466 TRP A C 1
ATOM 3778 O O . TRP A 1 466 ? -15.982 22.004 -13.565 1.00 96.94 466 TRP A O 1
ATOM 3788 N N . LEU A 1 467 ? -16.157 19.848 -14.138 1.00 96.12 467 LEU A N 1
ATOM 3789 C CA . LEU A 1 467 ? -15.896 19.320 -12.790 1.00 96.12 467 LEU A CA 1
ATOM 3790 C C . LEU A 1 467 ? -14.502 19.676 -12.245 1.00 96.12 467 LEU A C 1
ATOM 3792 O O . LEU A 1 467 ? -14.294 19.636 -11.033 1.00 96.12 467 LEU A O 1
ATOM 3796 N N . GLN A 1 468 ? -13.556 20.051 -13.109 1.00 94.19 468 GLN A N 1
ATOM 3797 C CA . GLN A 1 468 ? -12.242 20.560 -12.698 1.00 94.19 468 GLN A CA 1
ATOM 3798 C C . GLN A 1 468 ? -12.285 22.011 -12.205 1.00 94.19 468 GLN A C 1
ATOM 3800 O O . GLN A 1 468 ? -11.421 22.427 -11.433 1.00 94.19 468 GLN A O 1
ATOM 3805 N N . GLN A 1 469 ? -13.272 22.791 -12.647 1.00 91.88 469 GLN A N 1
ATOM 3806 C CA . GLN A 1 469 ? -13.329 24.236 -12.418 1.00 91.88 469 GLN A CA 1
ATOM 3807 C C . GLN A 1 469 ? -14.339 24.632 -11.337 1.00 91.88 469 GLN A C 1
ATOM 3809 O O . GLN A 1 469 ? -14.136 25.631 -10.642 1.00 91.88 469 GLN A O 1
ATOM 3814 N N . TYR A 1 470 ? -15.421 23.866 -11.177 1.00 90.31 470 TYR A N 1
ATOM 3815 C CA . TYR A 1 470 ? -16.560 24.248 -10.343 1.00 90.31 470 TYR A CA 1
ATOM 3816 C C . TYR A 1 470 ? -16.740 23.334 -9.124 1.00 90.31 470 TYR A C 1
ATOM 3818 O O . TYR A 1 470 ? -16.727 22.112 -9.223 1.00 90.31 470 TYR A O 1
ATOM 3826 N N . LEU A 1 471 ? -16.966 23.952 -7.956 1.00 90.62 471 LEU A N 1
ATOM 3827 C CA . LEU A 1 471 ? -17.237 23.272 -6.675 1.00 90.62 471 LEU A CA 1
ATOM 3828 C C . LEU A 1 471 ? -18.713 23.354 -6.240 1.00 90.62 471 LEU A C 1
ATOM 3830 O O . LEU A 1 471 ? -19.062 22.929 -5.142 1.00 90.62 471 LEU A O 1
ATOM 3834 N N . LYS A 1 472 ? -19.578 23.946 -7.071 1.00 87.56 472 LYS A N 1
ATOM 3835 C CA . LYS A 1 472 ? -21.014 24.146 -6.824 1.00 87.56 472 LYS A CA 1
ATOM 3836 C C . LYS A 1 472 ? -21.741 24.471 -8.142 1.00 87.56 472 LYS A C 1
ATOM 3838 O O . LYS A 1 472 ? -21.079 24.997 -9.037 1.00 87.56 472 LYS A O 1
ATOM 3843 N N . PRO A 1 473 ? -23.071 24.272 -8.232 1.00 93.81 473 PRO A N 1
ATOM 3844 C CA . PRO A 1 473 ? -23.960 23.693 -7.215 1.00 93.81 473 PRO A CA 1
ATOM 3845 C C . PRO A 1 473 ? -23.828 22.165 -7.108 1.00 93.81 473 PRO A C 1
ATOM 3847 O O . PRO A 1 473 ? -23.398 21.500 -8.047 1.00 93.81 473 PRO A O 1
ATOM 3850 N N . MET A 1 474 ? -24.182 21.605 -5.945 1.00 92.00 474 MET A N 1
ATOM 3851 C CA . MET A 1 474 ? -24.014 20.168 -5.674 1.00 92.00 474 MET A CA 1
ATOM 3852 C C . MET A 1 474 ? -24.843 19.280 -6.605 1.00 92.00 474 MET A C 1
ATOM 3854 O O . MET A 1 474 ? -24.369 18.216 -6.987 1.00 92.00 474 MET A O 1
ATOM 3858 N N . ASP A 1 475 ? -26.038 19.715 -7.003 1.00 94.56 475 ASP A N 1
ATOM 3859 C CA . ASP A 1 475 ? -26.905 18.938 -7.896 1.00 94.56 475 ASP A CA 1
ATOM 3860 C C . ASP A 1 475 ? -26.278 18.757 -9.284 1.00 94.56 475 ASP A C 1
ATOM 3862 O O . ASP A 1 475 ? -26.228 17.640 -9.804 1.00 94.56 475 ASP A O 1
ATOM 3866 N N . GLU A 1 476 ? -25.705 19.830 -9.839 1.00 96.12 476 GLU A N 1
ATOM 3867 C CA . GLU A 1 476 ? -24.965 19.772 -11.104 1.00 96.12 476 GLU A CA 1
ATOM 3868 C C . GLU A 1 476 ? -23.702 18.919 -10.978 1.00 96.12 476 GLU A C 1
ATOM 3870 O O . GLU A 1 476 ? -23.433 18.105 -11.863 1.00 96.12 476 GLU A O 1
ATOM 3875 N N . ILE A 1 477 ? -22.963 19.039 -9.864 1.00 97.06 477 ILE A N 1
ATOM 3876 C CA . ILE A 1 477 ? -21.818 18.161 -9.591 1.00 97.06 477 ILE A CA 1
ATOM 3877 C C . ILE A 1 477 ? -22.266 16.706 -9.617 1.00 97.06 477 ILE A C 1
ATOM 3879 O O . ILE A 1 477 ? -21.671 15.918 -10.337 1.00 97.06 477 ILE A O 1
ATOM 3883 N N . MET A 1 478 ? -23.309 16.333 -8.874 1.00 95.69 478 MET A N 1
ATOM 3884 C CA . MET A 1 478 ? -23.765 14.943 -8.805 1.00 95.69 478 MET A CA 1
ATOM 3885 C C . MET A 1 478 ? -24.196 14.415 -10.177 1.00 95.69 478 MET A C 1
ATOM 3887 O O . MET A 1 478 ? -23.858 13.286 -10.532 1.00 95.69 478 MET A O 1
ATOM 3891 N N . GLN A 1 479 ? -24.902 15.224 -10.971 1.00 96.94 479 GLN A N 1
ATOM 3892 C CA . GLN A 1 479 ? -25.322 14.847 -12.320 1.00 96.94 479 GLN A CA 1
ATOM 3893 C C . GLN A 1 479 ? -24.121 14.617 -13.249 1.00 96.94 479 GLN A C 1
ATOM 3895 O O . GLN A 1 479 ? -24.027 13.566 -13.885 1.00 96.94 479 GLN A O 1
ATOM 3900 N N . LYS A 1 480 ? -23.185 15.569 -13.296 1.00 97.69 480 LYS A N 1
ATOM 3901 C CA . LYS A 1 480 ? -21.982 15.491 -14.141 1.00 97.69 480 LYS A CA 1
ATOM 3902 C C . LYS A 1 480 ? -20.994 14.437 -13.639 1.00 97.69 480 LYS A C 1
ATOM 3904 O O . LYS A 1 480 ? -20.280 13.804 -14.411 1.00 97.69 480 LYS A O 1
ATOM 3909 N N . TRP A 1 481 ? -20.957 14.184 -12.334 1.00 97.69 481 TRP A N 1
ATOM 3910 C CA . TRP A 1 481 ? -20.149 13.115 -11.753 1.00 97.69 481 TRP A CA 1
ATOM 3911 C C . TRP A 1 481 ? -20.666 11.747 -12.198 1.00 97.69 481 TRP A C 1
ATOM 3913 O O . TRP A 1 481 ? -19.865 10.890 -12.564 1.00 97.69 481 TRP A O 1
ATOM 3923 N N . LYS A 1 482 ? -21.992 11.556 -12.253 1.00 96.56 482 LYS A N 1
ATOM 3924 C CA . LYS A 1 482 ? -22.608 10.342 -12.812 1.00 96.56 482 LYS A CA 1
ATOM 3925 C C . LYS A 1 482 ? -22.319 10.180 -14.305 1.00 96.56 482 LYS A C 1
ATOM 3927 O O . LYS A 1 482 ? -21.949 9.085 -14.720 1.00 96.56 482 LYS A O 1
ATOM 3932 N N . SER A 1 483 ? -22.446 11.240 -15.112 1.00 96.06 483 SER A N 1
ATOM 3933 C CA . SER A 1 483 ? -22.190 11.159 -16.564 1.00 96.06 483 SER A CA 1
ATOM 3934 C C . SER A 1 483 ? -20.734 10.785 -16.884 1.00 96.06 483 SER A C 1
ATOM 3936 O O . SER A 1 483 ? -20.467 10.034 -17.827 1.00 96.06 483 SER A O 1
ATOM 3938 N N . THR A 1 484 ? -19.796 11.246 -16.053 1.00 96.50 484 THR A N 1
ATOM 3939 C CA . THR A 1 484 ? -18.351 11.002 -16.191 1.00 96.50 484 THR A CA 1
ATOM 3940 C C . THR A 1 484 ? -17.852 9.726 -15.508 1.00 96.50 484 THR A C 1
ATOM 3942 O O . THR A 1 484 ? -16.675 9.399 -15.635 1.00 96.50 484 THR A O 1
ATOM 3945 N N . HIS A 1 485 ? -18.713 8.962 -14.828 1.00 95.44 485 HIS A N 1
ATOM 3946 C CA . HIS A 1 485 ? -18.324 7.782 -14.043 1.00 95.44 485 HIS A CA 1
ATOM 3947 C C . HIS A 1 485 ? -17.438 6.791 -14.817 1.00 95.44 485 HIS A C 1
ATOM 3949 O O . HIS A 1 485 ? -16.355 6.429 -14.360 1.00 95.44 485 HIS A O 1
ATOM 3955 N N . VAL A 1 486 ? -17.858 6.405 -16.025 1.00 93.81 486 VAL A N 1
ATOM 3956 C CA . VAL A 1 486 ? -17.158 5.392 -16.832 1.00 93.81 486 VAL A CA 1
ATOM 3957 C C . VAL A 1 486 ? -15.753 5.861 -17.234 1.00 93.81 486 VAL A C 1
ATOM 3959 O O . VAL A 1 486 ? -14.784 5.118 -17.073 1.00 93.81 486 VAL A O 1
ATOM 3962 N N . ILE A 1 487 ? -15.621 7.103 -17.715 1.00 94.75 487 ILE A N 1
ATOM 3963 C CA . ILE A 1 487 ? -14.318 7.663 -18.107 1.00 94.75 487 ILE A CA 1
ATOM 3964 C C . ILE A 1 487 ? -13.428 7.938 -16.886 1.00 94.75 487 ILE A C 1
ATOM 3966 O O . ILE A 1 487 ? -12.217 7.730 -16.957 1.00 94.75 487 ILE A O 1
ATOM 3970 N N . ARG A 1 488 ? -14.014 8.335 -15.746 1.00 95.44 488 ARG A N 1
ATOM 3971 C CA . ARG A 1 488 ? -13.295 8.574 -14.490 1.00 95.44 488 ARG A CA 1
ATOM 3972 C C . ARG A 1 488 ? -12.715 7.279 -13.944 1.00 95.44 488 ARG A C 1
ATOM 3974 O O . ARG A 1 488 ? -11.518 7.237 -13.671 1.00 95.44 488 ARG A O 1
ATOM 3981 N N . LEU A 1 489 ? -13.517 6.218 -13.824 1.00 94.31 489 LEU A N 1
ATOM 3982 C CA . LEU A 1 489 ? -13.020 4.927 -13.348 1.00 94.31 489 LEU A CA 1
ATOM 3983 C C . LEU A 1 489 ? -11.971 4.346 -14.295 1.00 94.31 489 LEU A C 1
ATOM 3985 O O . LEU A 1 489 ? -10.978 3.809 -13.820 1.00 94.31 489 LEU A O 1
ATOM 3989 N N . ALA A 1 490 ? -12.112 4.519 -15.611 1.00 92.31 490 ALA A N 1
ATOM 3990 C CA . ALA A 1 490 ? -11.078 4.115 -16.562 1.00 92.31 490 ALA A CA 1
ATOM 3991 C C . ALA A 1 490 ? -9.781 4.924 -16.420 1.00 92.31 490 ALA A C 1
ATOM 3993 O O . ALA A 1 490 ? -8.695 4.356 -16.532 1.00 92.31 490 ALA A O 1
ATOM 3994 N N . PHE A 1 491 ? -9.873 6.227 -16.144 1.00 93.62 491 PHE A N 1
ATOM 3995 C CA . PHE A 1 491 ? -8.714 7.074 -15.866 1.00 93.62 491 PHE A CA 1
ATOM 3996 C C . PHE A 1 491 ? -8.023 6.681 -14.556 1.00 93.62 491 PHE A C 1
ATOM 3998 O O . PHE A 1 491 ? -6.795 6.570 -14.512 1.00 93.62 491 PHE A O 1
ATOM 4005 N N . ILE A 1 492 ? -8.794 6.428 -13.495 1.00 93.94 492 ILE A N 1
ATOM 4006 C CA . ILE A 1 492 ? -8.296 5.903 -12.216 1.00 93.94 492 ILE A CA 1
ATOM 4007 C C . ILE A 1 492 ? -7.624 4.550 -12.442 1.00 93.94 492 ILE A C 1
ATOM 4009 O O . ILE A 1 492 ? -6.481 4.319 -12.036 1.00 93.94 492 ILE A O 1
ATOM 4013 N N . GLU A 1 493 ? -8.276 3.708 -13.238 1.00 90.56 493 GLU A N 1
ATOM 4014 C CA . GLU A 1 493 ? -7.740 2.468 -13.763 1.00 90.56 493 GLU A CA 1
ATOM 4015 C C . GLU A 1 493 ? -6.626 2.669 -14.797 1.00 90.56 493 GLU A C 1
ATOM 4017 O O . GLU A 1 493 ? -6.257 1.710 -15.456 1.00 90.56 493 GLU A O 1
ATOM 4022 N N . GLN A 1 494 ? -6.002 3.842 -14.939 1.00 88.19 494 GLN A N 1
ATOM 4023 C CA . GLN A 1 494 ? -4.789 4.037 -15.756 1.00 88.19 494 GLN A CA 1
ATOM 4024 C C . GLN A 1 494 ? -3.701 4.881 -15.074 1.00 88.19 494 GLN A C 1
ATOM 4026 O O . GLN A 1 494 ? -2.527 4.771 -15.436 1.00 88.19 494 GLN A O 1
ATOM 4031 N N . ASN A 1 495 ? -4.030 5.566 -13.980 1.00 88.62 495 ASN A N 1
ATOM 4032 C CA . ASN A 1 495 ? -3.149 6.542 -13.345 1.00 88.62 495 ASN A CA 1
ATOM 4033 C C . ASN A 1 495 ? -2.806 6.202 -11.886 1.00 88.62 495 ASN A C 1
ATOM 4035 O O . ASN A 1 495 ? -3.237 5.180 -11.354 1.00 88.62 495 ASN A O 1
ATOM 4039 N N . ASN A 1 496 ? -1.934 7.017 -11.285 1.00 88.50 496 ASN A N 1
ATOM 4040 C CA . ASN A 1 496 ? -1.596 6.972 -9.860 1.00 88.50 496 ASN A CA 1
ATOM 4041 C C . ASN A 1 496 ? -2.434 8.004 -9.083 1.00 88.50 496 ASN A C 1
ATOM 4043 O O . ASN A 1 496 ? -3.064 8.867 -9.692 1.00 88.50 496 ASN A O 1
ATOM 4047 N N . LEU A 1 497 ? -2.418 7.931 -7.749 1.00 89.69 497 LEU A N 1
ATOM 4048 C CA . LEU A 1 497 ? -3.262 8.769 -6.891 1.00 89.69 497 LEU A CA 1
ATOM 4049 C C . LEU A 1 497 ? -3.062 10.279 -7.115 1.00 89.69 497 LEU A C 1
ATOM 4051 O O . LEU A 1 497 ? -4.048 11.000 -7.222 1.00 89.69 497 LEU A O 1
ATOM 4055 N N . SER A 1 498 ? -1.819 10.756 -7.254 1.00 89.69 498 SER A N 1
ATOM 4056 C CA . SER A 1 498 ? -1.538 12.183 -7.503 1.00 89.69 498 SER A CA 1
ATOM 4057 C C . SER A 1 498 ? -2.207 12.670 -8.792 1.00 89.69 498 SER A C 1
ATOM 4059 O O . SER A 1 498 ? -2.977 13.625 -8.743 1.00 89.69 498 SER A O 1
ATOM 4061 N N . LYS A 1 499 ? -2.039 11.948 -9.907 1.00 92.00 499 LYS A N 1
ATOM 4062 C CA . LYS A 1 499 ? -2.704 12.278 -11.178 1.00 92.00 499 LYS A CA 1
ATOM 4063 C C . LYS A 1 499 ? -4.225 12.179 -11.096 1.00 92.00 499 LYS A C 1
ATOM 4065 O O . LYS A 1 499 ? -4.923 12.970 -11.715 1.00 92.00 499 LYS A O 1
ATOM 4070 N N . ILE A 1 500 ? -4.751 11.210 -10.345 1.00 94.19 500 ILE A N 1
ATOM 4071 C CA . ILE A 1 500 ? -6.198 11.067 -10.127 1.00 94.19 500 ILE A CA 1
ATOM 4072 C C . ILE A 1 500 ? -6.757 12.301 -9.427 1.00 94.19 500 ILE A C 1
ATOM 4074 O O . ILE A 1 500 ? -7.778 12.827 -9.853 1.00 94.19 500 ILE A O 1
ATOM 4078 N N . LEU A 1 501 ? -6.094 12.764 -8.371 1.00 93.00 501 LEU A N 1
ATOM 4079 C CA . LEU A 1 501 ? -6.549 13.910 -7.592 1.00 93.00 501 LEU A CA 1
ATOM 4080 C C . LEU A 1 501 ? -6.272 15.259 -8.277 1.00 93.00 501 LEU A C 1
ATOM 4082 O O . LEU A 1 501 ? -6.863 16.261 -7.881 1.00 93.00 501 LEU A O 1
ATOM 4086 N N . GLU A 1 502 ? -5.373 15.302 -9.261 1.00 92.31 502 GLU A N 1
ATOM 4087 C CA . GLU A 1 502 ? -5.200 16.438 -10.176 1.00 92.31 502 GLU A CA 1
ATOM 4088 C C . GLU A 1 502 ? -6.334 16.496 -11.207 1.00 92.31 502 GLU A C 1
ATOM 4090 O O . GLU A 1 502 ? -6.933 17.551 -11.394 1.00 92.31 502 GLU A O 1
ATOM 4095 N N . GLU A 1 503 ? -6.669 15.359 -11.824 1.00 94.44 503 GLU A N 1
ATOM 4096 C CA . GLU A 1 503 ? -7.722 15.268 -12.844 1.00 94.44 503 GLU A CA 1
ATOM 4097 C C . GLU A 1 503 ? -9.132 15.416 -12.251 1.00 94.44 503 GLU A C 1
ATOM 4099 O O . GLU A 1 503 ? -10.015 16.013 -12.866 1.00 94.44 503 GLU A O 1
ATOM 4104 N N . TRP A 1 504 ? -9.341 14.884 -11.043 1.00 96.12 504 TRP A N 1
ATOM 4105 C CA . TRP A 1 504 ? -10.624 14.842 -10.339 1.00 96.12 504 TRP A CA 1
ATOM 4106 C C . TRP A 1 504 ? -10.509 15.518 -8.960 1.00 96.12 504 TRP A C 1
ATOM 4108 O O . TRP A 1 504 ? -10.615 14.855 -7.920 1.00 96.12 504 TRP A O 1
ATOM 4118 N N . PRO A 1 505 ? -10.312 16.850 -8.916 1.00 95.12 505 PRO A N 1
ATOM 4119 C CA . PRO A 1 505 ? -10.007 17.585 -7.684 1.00 95.12 505 PRO A CA 1
ATOM 4120 C C . PRO A 1 505 ? -11.150 17.582 -6.662 1.00 95.12 505 PRO A C 1
ATOM 4122 O O . PRO A 1 505 ? -10.924 17.851 -5.480 1.00 95.12 505 PRO A O 1
ATOM 4125 N N . LEU A 1 506 ? -12.375 17.251 -7.083 1.00 96.31 506 LEU A N 1
ATOM 4126 C CA . LEU A 1 506 ? -13.543 17.161 -6.206 1.00 96.31 506 LEU A CA 1
ATOM 4127 C C . LEU A 1 506 ? -13.410 16.085 -5.120 1.00 96.31 506 LEU A C 1
ATOM 4129 O O . LEU A 1 506 ? -13.996 16.236 -4.051 1.00 96.31 506 LEU A O 1
ATOM 4133 N N . TYR A 1 507 ? -12.570 15.066 -5.324 1.00 96.06 507 TYR A N 1
ATOM 4134 C CA . TYR A 1 507 ? -12.230 14.124 -4.257 1.00 96.06 507 TYR A CA 1
ATOM 4135 C C . TYR A 1 507 ? -11.529 14.797 -3.069 1.00 96.06 507 TYR A C 1
ATOM 4137 O O . TYR A 1 507 ? -11.656 14.325 -1.947 1.00 96.06 507 TYR A O 1
ATOM 4145 N N . ARG A 1 508 ? -10.828 15.922 -3.262 1.00 94.75 508 ARG A N 1
ATOM 4146 C CA . ARG A 1 508 ? -10.164 16.642 -2.159 1.00 94.75 508 ARG A CA 1
ATOM 4147 C C . ARG A 1 508 ? -11.128 17.456 -1.293 1.00 94.75 508 ARG A C 1
ATOM 4149 O O . ARG A 1 508 ? -10.725 17.960 -0.249 1.00 94.75 508 ARG A O 1
ATOM 4156 N N . GLN A 1 509 ? -12.370 17.641 -1.733 1.00 94.44 509 GLN A N 1
ATOM 4157 C CA . GLN A 1 509 ? -13.347 18.464 -1.024 1.00 94.44 509 GLN A CA 1
ATOM 4158 C C . GLN A 1 509 ? -13.933 17.715 0.169 1.00 94.44 509 GLN A C 1
ATOM 4160 O O . GLN A 1 509 ? -13.995 16.493 0.163 1.00 94.44 509 GLN A O 1
ATOM 4165 N N . THR A 1 510 ? -14.452 18.437 1.162 1.00 92.31 510 THR A N 1
ATOM 4166 C CA . THR A 1 510 ? -15.050 17.835 2.370 1.00 92.31 510 THR A CA 1
ATOM 4167 C C . THR A 1 510 ? -16.204 16.876 2.055 1.00 92.31 510 THR A C 1
ATOM 4169 O O . THR A 1 510 ? -16.381 15.873 2.739 1.00 92.31 510 THR A O 1
ATOM 4172 N N . PHE A 1 511 ? -16.958 17.130 0.980 1.00 94.62 511 PHE A N 1
ATOM 4173 C CA . PHE A 1 511 ? -18.025 16.251 0.486 1.00 94.62 511 PHE A CA 1
ATOM 4174 C C . PHE A 1 511 ? -17.536 15.132 -0.450 1.00 94.62 511 PHE A C 1
ATOM 4176 O O . PHE A 1 511 ? -18.356 14.357 -0.939 1.00 94.62 511 PHE A O 1
ATOM 4183 N N . GLY A 1 512 ? -16.232 15.036 -0.719 1.00 96.56 512 GLY A N 1
ATOM 4184 C CA . GLY A 1 512 ? -15.644 14.068 -1.647 1.00 96.56 512 GLY A CA 1
ATOM 4185 C C . GLY A 1 512 ? -15.965 12.614 -1.289 1.00 96.56 512 GLY A C 1
ATOM 4186 O O . GLY A 1 512 ? -16.173 11.804 -2.188 1.00 96.56 512 GLY A O 1
ATOM 4187 N N . HIS A 1 513 ? -16.146 12.302 -0.000 1.00 96.94 513 HIS A N 1
ATOM 4188 C CA . HIS A 1 513 ? -16.611 10.986 0.453 1.00 96.94 513 HIS A CA 1
ATOM 4189 C C . HIS A 1 513 ? -17.953 10.578 -0.179 1.00 96.94 513 HIS A C 1
ATOM 4191 O O . HIS A 1 513 ? -18.133 9.416 -0.522 1.00 96.94 513 HIS A O 1
ATOM 4197 N N . LYS A 1 514 ? -18.869 11.526 -0.425 1.00 96.94 514 LYS A N 1
ATOM 4198 C CA . LYS A 1 514 ? -20.159 11.256 -1.091 1.00 96.94 514 LYS A CA 1
ATOM 4199 C C . LYS A 1 514 ? -19.988 10.920 -2.571 1.00 96.94 514 LYS A C 1
ATOM 4201 O O . LYS A 1 514 ? -20.793 10.194 -3.144 1.00 96.94 514 LYS A O 1
ATOM 4206 N N . LEU A 1 515 ? -18.947 11.462 -3.200 1.00 97.81 515 LEU A N 1
ATOM 4207 C CA . LEU A 1 515 ? -18.608 11.162 -4.588 1.00 97.81 515 LEU A CA 1
ATOM 4208 C C . LEU A 1 515 ? -17.970 9.774 -4.713 1.00 97.81 515 LEU A C 1
ATOM 4210 O O . LEU A 1 515 ? -18.313 9.033 -5.630 1.00 97.81 515 LEU A O 1
ATOM 4214 N N . ILE A 1 516 ? -17.109 9.409 -3.758 1.00 97.69 516 ILE A N 1
ATOM 4215 C CA . ILE A 1 516 ? -16.556 8.052 -3.629 1.00 97.69 516 ILE A CA 1
ATOM 4216 C C . ILE A 1 516 ? -17.680 7.041 -3.390 1.00 97.69 516 ILE A C 1
ATOM 4218 O O . ILE A 1 516 ? -17.721 6.015 -4.064 1.00 97.69 516 ILE A O 1
ATOM 4222 N N . GLU A 1 517 ? -18.616 7.354 -2.491 1.00 96.38 517 GLU A N 1
ATOM 4223 C CA . GLU A 1 517 ? -19.807 6.539 -2.237 1.00 96.38 517 GLU A CA 1
ATOM 4224 C C . GLU A 1 517 ? -20.611 6.293 -3.512 1.00 96.38 517 GLU A C 1
ATOM 4226 O O . GLU A 1 517 ? -21.002 5.165 -3.809 1.00 96.38 517 GLU A O 1
ATOM 4231 N N . MET A 1 518 ? -20.838 7.353 -4.289 1.00 96.56 518 MET A N 1
ATOM 4232 C CA . MET A 1 518 ? -21.592 7.265 -5.530 1.00 96.56 518 MET A CA 1
ATOM 4233 C C . MET A 1 518 ? -20.879 6.398 -6.569 1.00 96.56 518 MET A C 1
ATOM 4235 O O . MET A 1 518 ? -21.527 5.575 -7.211 1.00 96.56 518 MET A O 1
ATOM 4239 N N . ASP A 1 519 ? -19.560 6.542 -6.711 1.00 97.19 519 ASP A N 1
ATOM 4240 C CA . ASP A 1 519 ? -18.780 5.696 -7.614 1.00 97.19 519 ASP A CA 1
ATOM 4241 C C . ASP A 1 519 ? -18.783 4.230 -7.167 1.00 97.19 519 ASP A C 1
ATOM 4243 O O . ASP A 1 519 ? -18.980 3.345 -8.000 1.00 97.19 519 ASP A O 1
ATOM 4247 N N . PHE A 1 520 ? -18.665 3.965 -5.864 1.00 96.12 520 PHE A N 1
ATOM 4248 C CA . PHE A 1 520 ? -18.750 2.610 -5.319 1.00 96.12 520 PHE A CA 1
ATOM 4249 C C . PHE A 1 520 ? -20.129 1.992 -5.529 1.00 96.12 520 PHE A C 1
ATOM 4251 O O . PHE A 1 520 ? -20.233 0.863 -5.998 1.00 96.12 520 PHE A O 1
ATOM 4258 N N . SER A 1 521 ? -21.193 2.743 -5.256 1.00 95.50 521 SER A N 1
ATOM 4259 C CA . SER A 1 521 ? -22.572 2.299 -5.465 1.00 95.50 521 SER A CA 1
ATOM 4260 C C . SER A 1 521 ? -22.890 2.009 -6.934 1.00 95.50 521 SER A C 1
ATOM 4262 O O . SER A 1 521 ? -23.746 1.177 -7.215 1.00 95.50 521 SER A O 1
ATOM 4264 N N . MET A 1 522 ? -22.217 2.673 -7.879 1.00 94.62 522 MET A N 1
ATOM 4265 C CA . MET A 1 522 ? -22.355 2.390 -9.311 1.00 94.62 522 MET A CA 1
ATOM 4266 C C . MET A 1 522 ? -21.514 1.181 -9.757 1.00 94.62 522 MET A C 1
ATOM 4268 O O . MET A 1 522 ? -21.981 0.407 -10.590 1.00 94.62 522 MET A O 1
ATOM 4272 N N . GLU A 1 523 ? -20.310 0.989 -9.199 1.00 91.62 523 GLU A N 1
ATOM 4273 C CA . GLU A 1 523 ? -19.433 -0.160 -9.498 1.00 91.62 523 GLU A CA 1
ATOM 4274 C C . GLU A 1 523 ? -19.921 -1.459 -8.825 1.00 91.62 523 GLU A C 1
ATOM 4276 O O . GLU A 1 523 ? -19.766 -2.544 -9.383 1.00 91.62 523 GLU A O 1
ATOM 4281 N N . SER A 1 524 ? -20.510 -1.377 -7.628 1.00 89.56 524 SER A N 1
ATOM 4282 C CA . SER A 1 524 ? -20.953 -2.519 -6.809 1.00 89.56 524 SER A CA 1
ATOM 4283 C C . SER A 1 524 ? -22.289 -2.249 -6.082 1.00 89.56 524 SER A C 1
ATOM 4285 O O . SER A 1 524 ? -22.327 -2.190 -4.850 1.00 89.56 524 SER A O 1
ATOM 4287 N N . PRO A 1 525 ? -23.416 -2.120 -6.815 1.00 90.12 525 PRO A N 1
ATOM 4288 C CA . PRO A 1 525 ? -24.703 -1.724 -6.229 1.00 90.12 525 PRO A CA 1
ATOM 4289 C C . PRO A 1 525 ? -25.241 -2.698 -5.174 1.00 90.12 525 PRO A C 1
ATOM 4291 O O . PRO A 1 525 ? -25.821 -2.280 -4.176 1.00 90.12 525 PRO A O 1
ATOM 4294 N N . GLU A 1 526 ? -25.045 -4.002 -5.384 1.00 89.19 526 GLU A N 1
ATOM 4295 C CA . GLU A 1 526 ? -25.586 -5.055 -4.513 1.00 89.19 526 GLU A CA 1
ATOM 4296 C C . GLU A 1 526 ? -24.900 -5.117 -3.145 1.00 89.19 526 GLU A C 1
ATOM 4298 O O . GLU A 1 526 ? -25.465 -5.664 -2.200 1.00 89.19 526 GLU A O 1
ATOM 4303 N N . THR A 1 527 ? -23.684 -4.573 -3.028 1.00 89.56 527 THR A N 1
ATOM 4304 C CA . THR A 1 527 ? -22.861 -4.712 -1.821 1.00 89.56 527 THR A CA 1
ATOM 4305 C C . THR A 1 527 ? -22.538 -3.389 -1.135 1.00 89.56 527 THR A C 1
ATOM 4307 O O . THR A 1 527 ? -22.012 -3.402 -0.023 1.00 89.56 527 THR A O 1
ATOM 4310 N N . ALA A 1 528 ? -22.927 -2.254 -1.729 1.00 88.81 528 ALA A N 1
ATOM 4311 C CA . ALA A 1 528 ? -22.658 -0.897 -1.241 1.00 88.81 528 ALA A CA 1
ATOM 4312 C C . ALA A 1 528 ? -23.041 -0.646 0.225 1.00 88.81 528 ALA A C 1
ATOM 4314 O O . ALA A 1 528 ? -22.320 0.059 0.928 1.00 88.81 528 ALA A O 1
ATOM 4315 N N . ASN A 1 529 ? -24.128 -1.263 0.698 1.00 91.31 529 ASN A N 1
ATOM 4316 C CA . ASN A 1 529 ? -24.649 -1.086 2.058 1.00 91.31 529 ASN A CA 1
ATOM 4317 C C . ASN A 1 529 ? -24.460 -2.325 2.949 1.00 91.31 529 ASN A C 1
ATOM 4319 O O . ASN A 1 529 ? -25.023 -2.403 4.045 1.00 91.31 529 ASN A O 1
ATOM 4323 N N . ASN A 1 530 ? -23.702 -3.327 2.495 1.00 92.31 530 ASN A N 1
ATOM 4324 C CA . ASN A 1 530 ? -23.614 -4.599 3.209 1.00 92.31 530 ASN A CA 1
ATOM 4325 C C . ASN A 1 530 ? -22.891 -4.502 4.551 1.00 92.31 530 ASN A C 1
ATOM 4327 O O . ASN A 1 530 ? -23.164 -5.300 5.445 1.00 92.31 530 ASN A O 1
ATOM 4331 N N . LEU A 1 531 ? -21.997 -3.524 4.707 1.00 94.44 531 LEU A N 1
ATOM 4332 C CA . LEU A 1 531 ? -21.349 -3.265 5.983 1.00 94.44 531 LEU A CA 1
ATOM 4333 C C . LEU A 1 531 ? -22.385 -2.959 7.068 1.00 94.44 531 LEU A C 1
ATOM 4335 O O . LEU A 1 531 ? -22.378 -3.628 8.095 1.00 94.44 531 LEU A O 1
ATOM 4339 N N . HIS A 1 532 ? -23.334 -2.058 6.802 1.00 92.75 532 HIS A N 1
ATOM 4340 C CA . HIS A 1 532 ? -24.404 -1.725 7.744 1.00 92.75 532 HIS A CA 1
ATOM 4341 C C . HIS A 1 532 ? -25.409 -2.870 7.926 1.00 92.75 532 HIS A C 1
ATOM 4343 O O . HIS A 1 532 ? -25.785 -3.181 9.053 1.00 92.75 532 HIS A O 1
ATOM 4349 N N . THR A 1 533 ? -25.825 -3.541 6.844 1.00 93.44 533 THR A N 1
ATOM 4350 C CA . THR A 1 533 ? -26.856 -4.598 6.936 1.00 93.44 533 THR A CA 1
ATOM 4351 C C . THR A 1 533 ? -26.362 -5.877 7.612 1.00 93.44 533 THR A C 1
ATOM 4353 O O . THR A 1 533 ? -27.151 -6.576 8.241 1.00 93.44 533 THR A O 1
ATOM 4356 N N . ARG A 1 534 ? -25.064 -6.195 7.516 1.00 94.31 534 ARG A N 1
ATOM 4357 C CA . ARG A 1 534 ? -24.454 -7.373 8.163 1.00 94.31 534 ARG A CA 1
ATOM 4358 C C . ARG A 1 534 ? -23.801 -7.043 9.506 1.00 94.31 534 ARG A C 1
ATOM 4360 O O . ARG A 1 534 ? -23.248 -7.951 10.134 1.00 94.31 534 ARG A O 1
ATOM 4367 N N . TRP A 1 535 ? -23.833 -5.775 9.932 1.00 95.62 535 TRP A N 1
ATOM 4368 C CA . TRP A 1 535 ? -23.109 -5.309 11.114 1.00 95.62 535 TRP A CA 1
ATOM 4369 C C . TRP A 1 535 ? -23.584 -5.986 12.391 1.00 95.62 535 TRP A C 1
ATOM 4371 O O . TRP A 1 535 ? -22.757 -6.499 13.130 1.00 95.62 535 TRP A O 1
ATOM 4381 N N . GLU A 1 536 ? -24.896 -6.045 12.619 1.00 93.69 536 GLU A N 1
ATOM 4382 C CA . GLU A 1 536 ? -25.476 -6.607 13.845 1.00 93.69 536 GLU A CA 1
ATOM 4383 C C . GLU A 1 536 ? -25.094 -8.081 14.049 1.00 93.69 536 GLU A C 1
ATOM 4385 O O . GLU A 1 536 ? -24.673 -8.487 15.130 1.00 93.69 536 GLU A O 1
ATOM 4390 N N . HIS A 1 537 ? -25.170 -8.892 12.989 1.00 92.50 537 HIS A N 1
ATOM 4391 C CA . HIS A 1 537 ? -24.730 -10.289 13.059 1.00 92.50 537 HIS A CA 1
ATOM 4392 C C . HIS A 1 537 ? -23.233 -10.385 13.365 1.00 92.50 537 HIS A C 1
ATOM 4394 O O . HIS A 1 537 ? -22.804 -11.135 14.242 1.00 92.50 537 HIS A O 1
ATOM 4400 N N . PHE A 1 538 ? -22.425 -9.596 12.656 1.00 95.19 538 PHE A N 1
ATOM 4401 C CA . PHE A 1 538 ? -20.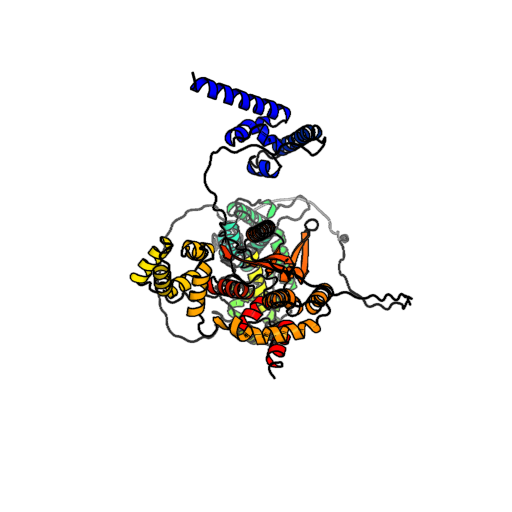982 -9.584 12.851 1.00 95.19 538 PHE A CA 1
ATOM 4402 C C . PHE A 1 538 ? -20.579 -9.138 14.259 1.00 95.19 538 PHE A C 1
ATOM 4404 O O . PHE A 1 538 ? -19.738 -9.792 14.875 1.00 95.19 538 PHE A O 1
ATOM 4411 N N . SER A 1 539 ? -21.167 -8.054 14.767 1.00 94.00 539 SER A N 1
ATOM 4412 C CA . SER A 1 539 ? -20.852 -7.484 16.074 1.00 94.00 539 SER A CA 1
ATOM 4413 C C . SER A 1 539 ? -21.152 -8.489 17.181 1.00 94.00 539 SER A C 1
ATOM 4415 O O . SER A 1 539 ? -20.283 -8.752 18.010 1.00 94.00 539 SER A O 1
ATOM 4417 N N . ASN A 1 540 ? -22.311 -9.148 17.131 1.00 91.81 540 ASN A N 1
ATOM 4418 C CA . ASN A 1 540 ? -22.693 -10.185 18.088 1.00 91.81 540 ASN A CA 1
ATOM 4419 C C . ASN A 1 540 ? -21.707 -11.362 18.092 1.00 91.81 540 ASN A C 1
ATOM 4421 O O . ASN A 1 540 ? -21.237 -11.784 19.152 1.00 91.81 540 ASN A O 1
ATOM 4425 N N . VAL A 1 541 ? -21.341 -11.868 16.909 1.00 92.62 541 VAL A N 1
ATOM 4426 C CA . VAL A 1 541 ? -20.356 -12.953 16.787 1.00 92.62 541 VAL A CA 1
ATOM 4427 C C . VAL A 1 541 ? -18.994 -12.523 17.324 1.00 92.62 541 VAL A C 1
ATOM 4429 O O . VAL A 1 541 ? -18.372 -13.267 18.082 1.00 92.62 541 VAL A O 1
ATOM 4432 N N . LEU A 1 542 ? -18.520 -11.330 16.958 1.00 92.69 542 LEU A N 1
ATOM 4433 C CA . LEU A 1 542 ? -17.206 -10.858 17.377 1.00 92.69 542 LEU A CA 1
ATOM 4434 C C . LEU A 1 542 ? -17.140 -10.660 18.894 1.00 92.69 542 LEU A C 1
ATOM 4436 O O . LEU A 1 542 ? -16.179 -11.105 19.513 1.00 92.69 542 LEU A O 1
ATOM 4440 N N . MET A 1 543 ? -18.177 -10.078 19.499 1.00 89.94 543 MET A N 1
ATOM 4441 C CA . MET A 1 543 ? -18.270 -9.905 20.950 1.00 89.94 543 MET A CA 1
ATOM 4442 C C . MET A 1 543 ? -18.231 -11.239 21.701 1.00 89.94 543 MET A C 1
ATOM 4444 O O . MET A 1 543 ? -17.583 -11.339 22.741 1.00 89.94 543 MET A O 1
ATOM 4448 N N . CYS A 1 544 ? -18.857 -12.291 21.163 1.00 89.88 544 CYS A N 1
ATOM 4449 C CA . CYS A 1 544 ? -18.727 -13.641 21.714 1.00 89.88 544 CYS A CA 1
ATOM 4450 C C . CYS A 1 544 ? -17.283 -14.150 21.640 1.00 89.88 544 CYS A C 1
ATOM 4452 O O . CYS A 1 544 ? -16.752 -14.606 22.648 1.00 89.88 544 CYS A O 1
ATOM 4454 N N . LEU A 1 545 ? -16.626 -14.017 20.484 1.00 90.81 545 LEU A N 1
ATOM 4455 C CA . LEU A 1 545 ? -15.242 -14.468 20.296 1.00 90.81 545 LEU A CA 1
ATOM 4456 C C . LEU A 1 545 ? -14.230 -13.690 21.148 1.00 90.81 545 LEU A C 1
ATOM 4458 O O . LEU A 1 545 ? -13.197 -14.239 21.526 1.00 90.81 545 LEU A O 1
ATOM 4462 N N . LEU A 1 546 ? -14.509 -12.423 21.461 1.00 89.62 546 LEU A N 1
ATOM 4463 C CA . LEU A 1 546 ? -13.649 -11.600 22.312 1.00 89.62 546 LEU A CA 1
ATOM 4464 C C . LEU A 1 546 ? -13.577 -12.110 23.758 1.00 89.62 546 LEU A C 1
ATOM 4466 O O . LEU A 1 546 ? -12.568 -11.875 24.419 1.00 89.62 546 LEU A O 1
ATOM 4470 N N . LYS A 1 547 ? -14.584 -12.854 24.236 1.00 86.44 547 LYS A N 1
ATOM 4471 C CA . LYS A 1 547 ? -14.567 -13.472 25.576 1.00 86.44 547 LYS A CA 1
ATOM 4472 C C . LYS A 1 547 ? -13.492 -14.551 25.720 1.00 86.44 547 LYS A C 1
ATOM 4474 O O . LYS A 1 547 ? -13.004 -14.771 26.823 1.00 86.44 547 LYS A O 1
ATOM 4479 N N . ASP A 1 548 ? -13.108 -15.182 24.612 1.00 87.00 548 ASP A N 1
ATOM 4480 C CA . ASP A 1 548 ? -12.112 -16.259 24.582 1.00 87.00 548 ASP A CA 1
ATOM 4481 C C . ASP A 1 548 ? -10.680 -15.742 24.343 1.00 87.00 548 ASP A C 1
ATOM 4483 O O . ASP A 1 548 ? -9.724 -16.520 24.255 1.00 87.00 548 ASP A O 1
ATOM 4487 N N . VAL A 1 549 ? -10.500 -14.425 24.200 1.00 87.62 549 VAL A N 1
ATOM 4488 C CA . VAL A 1 549 ? -9.178 -13.825 24.011 1.00 87.62 549 VAL A CA 1
ATOM 4489 C C . VAL A 1 549 ? -8.433 -13.789 25.346 1.00 87.62 549 VAL A C 1
ATOM 4491 O O . VAL A 1 549 ? -8.957 -13.340 26.354 1.00 87.62 549 VAL A O 1
ATOM 4494 N N . VAL A 1 550 ? -7.179 -14.247 25.340 1.00 86.31 550 VAL A N 1
ATOM 4495 C CA . VAL A 1 550 ? -6.339 -14.394 26.549 1.00 86.31 550 VAL A CA 1
ATOM 4496 C C . VAL A 1 550 ? -5.284 -13.296 26.722 1.00 86.31 550 VAL A C 1
ATOM 4498 O O . VAL A 1 550 ? -4.489 -13.343 27.656 1.00 86.31 550 VAL A O 1
ATOM 4501 N N . ASP A 1 551 ? -5.206 -12.348 25.790 1.00 89.06 551 ASP A N 1
ATOM 4502 C CA . ASP A 1 551 ? -4.189 -11.296 25.818 1.00 89.06 551 ASP A CA 1
ATOM 4503 C C . ASP A 1 551 ? -4.480 -10.283 26.941 1.00 89.06 551 ASP A C 1
ATOM 4505 O O . ASP A 1 551 ? -5.600 -9.799 27.069 1.00 89.06 551 ASP A O 1
ATOM 4509 N N . HIS A 1 552 ? -3.481 -9.993 27.781 1.00 86.69 552 HIS A N 1
ATOM 4510 C CA . HIS A 1 552 ? -3.681 -9.220 29.010 1.00 86.69 552 HIS A CA 1
ATOM 4511 C C . HIS A 1 552 ? -4.212 -7.805 28.747 1.00 86.69 552 HIS A C 1
ATOM 4513 O O . HIS A 1 552 ? -5.114 -7.368 29.454 1.00 86.69 552 HIS A O 1
ATOM 4519 N N . GLU A 1 553 ? -3.684 -7.105 27.734 1.00 83.88 553 GLU A N 1
ATOM 4520 C CA . GLU A 1 553 ? -4.048 -5.709 27.434 1.00 83.88 553 GLU A CA 1
ATOM 4521 C C . GLU A 1 553 ? -5.536 -5.605 27.082 1.00 83.88 553 GLU A C 1
ATOM 4523 O O . GLU A 1 553 ? -6.258 -4.761 27.608 1.00 83.88 553 GLU A O 1
ATOM 4528 N N . ILE A 1 554 ? -6.010 -6.497 26.209 1.00 86.94 554 ILE A N 1
ATOM 4529 C CA . ILE A 1 554 ? -7.406 -6.491 25.771 1.00 86.94 554 ILE A CA 1
ATOM 4530 C C . ILE A 1 554 ? -8.345 -7.072 26.829 1.00 86.94 554 ILE A C 1
ATOM 4532 O O . ILE A 1 554 ? -9.448 -6.568 26.983 1.00 86.94 554 ILE A O 1
ATOM 4536 N N . VAL A 1 555 ? -7.927 -8.091 27.587 1.00 89.69 555 VAL A N 1
ATOM 4537 C CA . VAL A 1 555 ? -8.745 -8.663 28.670 1.00 89.69 555 VAL A CA 1
ATOM 4538 C C . VAL A 1 555 ? -8.999 -7.632 29.763 1.00 89.69 555 VAL A C 1
ATOM 4540 O O . VAL A 1 555 ? -10.111 -7.557 30.273 1.00 89.69 555 VAL A O 1
ATOM 4543 N N . GLU A 1 556 ? -7.990 -6.845 30.130 1.00 88.69 556 GLU A N 1
ATOM 4544 C CA . GLU A 1 556 ? -8.132 -5.773 31.115 1.00 88.69 556 GLU A CA 1
ATOM 4545 C C . GLU A 1 556 ? -9.096 -4.690 30.619 1.00 88.69 556 GLU A C 1
ATOM 4547 O O . GLU A 1 556 ? -10.083 -4.407 31.290 1.00 88.69 556 GLU A O 1
ATOM 4552 N N . MET A 1 557 ? -8.911 -4.203 29.389 1.00 88.69 557 MET A N 1
ATOM 4553 C CA . MET A 1 557 ? -9.822 -3.229 28.780 1.00 88.69 557 MET A CA 1
ATOM 4554 C C . MET A 1 557 ? -11.262 -3.759 28.640 1.00 88.69 557 MET A C 1
ATOM 4556 O O . MET A 1 557 ? -12.223 -3.031 28.884 1.00 88.69 557 MET A O 1
ATOM 4560 N N . LEU A 1 558 ? -11.436 -5.040 28.300 1.00 90.19 558 LEU A N 1
ATOM 4561 C CA . LEU A 1 558 ? -12.758 -5.657 28.198 1.00 90.19 558 LEU A CA 1
ATOM 4562 C C . LEU A 1 558 ? -13.444 -5.828 29.562 1.00 90.19 558 LEU A C 1
ATOM 4564 O O . LEU A 1 558 ? -14.671 -5.826 29.609 1.00 90.19 558 LEU A O 1
ATOM 4568 N N . LYS A 1 559 ? -12.705 -5.963 30.674 1.00 90.06 559 LYS A N 1
ATOM 4569 C CA . LYS A 1 559 ? -13.313 -5.987 32.019 1.00 90.06 559 LYS A CA 1
ATOM 4570 C C . LYS A 1 559 ? -13.992 -4.661 32.336 1.00 90.06 559 LYS A C 1
ATOM 4572 O O . LYS A 1 559 ? -15.135 -4.677 32.783 1.00 90.06 559 LYS A O 1
ATOM 4577 N N . ASP A 1 560 ? -13.315 -3.550 32.059 1.00 86.25 560 ASP A N 1
ATOM 4578 C CA . ASP A 1 560 ? -13.866 -2.207 32.264 1.00 86.25 560 ASP A CA 1
ATOM 4579 C C . ASP A 1 560 ? -15.088 -1.979 31.364 1.00 86.25 560 ASP A C 1
ATOM 4581 O O . ASP A 1 560 ? -16.132 -1.510 31.822 1.00 86.25 560 ASP A O 1
ATOM 4585 N N . PHE A 1 561 ? -14.986 -2.422 30.106 1.00 89.44 561 PHE A N 1
ATOM 4586 C CA . PHE A 1 561 ? -16.077 -2.373 29.137 1.00 89.44 561 PHE A CA 1
ATOM 4587 C C . PHE A 1 561 ? -17.324 -3.141 29.606 1.00 89.44 561 PHE A C 1
ATOM 4589 O O . PHE A 1 561 ? -18.430 -2.617 29.580 1.00 89.44 561 PHE A O 1
ATOM 4596 N N . TYR A 1 562 ? -17.173 -4.390 30.062 1.00 88.00 562 TYR A N 1
ATOM 4597 C CA . TYR A 1 562 ? -18.312 -5.180 30.548 1.00 88.00 562 TYR A CA 1
ATOM 4598 C C . TYR A 1 562 ? -18.841 -4.703 31.909 1.00 88.00 562 TYR A C 1
ATOM 4600 O O . TYR A 1 562 ? -19.977 -5.018 32.264 1.00 88.00 562 TYR A O 1
ATOM 4608 N N . GLY A 1 563 ? -18.026 -3.976 32.678 1.00 85.38 563 GLY A N 1
ATOM 4609 C CA . GLY A 1 563 ? -18.397 -3.408 33.973 1.00 85.38 563 GLY A CA 1
ATOM 4610 C C . GLY A 1 563 ? -19.229 -2.127 33.884 1.00 85.38 563 GLY A C 1
ATOM 4611 O O . GLY A 1 563 ? -19.771 -1.693 34.899 1.00 85.38 563 GLY A O 1
ATOM 4612 N N . THR A 1 564 ? -19.353 -1.522 32.700 1.00 87.12 564 THR A N 1
ATOM 4613 C CA . THR A 1 564 ? -20.051 -0.247 32.500 1.00 87.12 564 THR A CA 1
ATOM 4614 C C . THR A 1 564 ? -21.095 -0.343 31.384 1.00 87.12 564 THR A C 1
ATOM 4616 O O . THR A 1 564 ? -21.047 -1.219 30.523 1.00 87.12 564 THR A O 1
ATOM 4619 N N . GLN A 1 565 ? -22.122 0.513 31.437 1.00 87.81 565 GLN A N 1
ATOM 4620 C CA . GLN A 1 565 ? -23.101 0.600 30.352 1.00 87.81 565 GLN A CA 1
ATOM 4621 C C . GLN A 1 565 ? -22.571 1.522 29.261 1.00 87.81 565 GLN A C 1
ATOM 4623 O O . GLN A 1 565 ? -22.145 2.644 29.533 1.00 87.81 565 GLN A O 1
ATOM 4628 N N . HIS A 1 566 ? -22.648 1.048 28.025 1.00 89.00 566 HIS A N 1
ATOM 4629 C CA . HIS A 1 566 ? -22.149 1.748 26.856 1.00 89.00 566 HIS A CA 1
ATOM 4630 C C . HIS A 1 566 ? -23.227 1.847 25.787 1.00 89.00 566 HIS A C 1
ATOM 4632 O O . HIS A 1 566 ? -24.083 0.966 25.658 1.00 89.00 566 HIS A O 1
ATOM 4638 N N . ASP A 1 567 ? -23.175 2.929 25.016 1.00 91.56 567 ASP A N 1
ATOM 4639 C CA . ASP A 1 567 ? -24.002 3.059 23.829 1.00 91.56 567 ASP A CA 1
ATOM 4640 C C . ASP A 1 567 ? -23.487 2.165 22.687 1.00 91.56 567 ASP A C 1
ATOM 4642 O O . ASP A 1 567 ? -22.454 1.490 22.768 1.00 91.56 567 ASP A O 1
ATOM 4646 N N . GLN A 1 568 ? -24.250 2.132 21.597 1.00 91.44 568 GLN A N 1
ATOM 4647 C CA . GLN A 1 568 ? -23.906 1.327 20.432 1.00 91.44 568 GLN A CA 1
ATOM 4648 C C . GLN A 1 568 ? -22.594 1.775 19.774 1.00 91.44 568 GLN A C 1
ATOM 4650 O O . GLN A 1 568 ? -21.899 0.945 19.190 1.00 91.44 568 GLN A O 1
ATOM 4655 N N . GLU A 1 569 ? -22.240 3.054 19.866 1.00 95.00 569 GLU A N 1
ATOM 4656 C CA . GLU A 1 569 ? -21.068 3.587 19.184 1.00 95.00 569 GLU A CA 1
ATOM 4657 C C . GLU A 1 569 ? -19.770 3.189 19.885 1.00 95.00 569 GLU A C 1
ATOM 4659 O O . GLU A 1 569 ? -18.818 2.744 19.237 1.00 95.00 569 GLU A O 1
ATOM 4664 N N . VAL A 1 570 ? -19.762 3.211 21.216 1.00 94.50 570 VAL A N 1
ATOM 4665 C CA . VAL A 1 570 ? -18.660 2.663 22.010 1.00 94.50 570 VAL A CA 1
ATOM 4666 C C . VAL A 1 570 ? -18.482 1.168 21.728 1.00 94.50 570 VAL A C 1
ATOM 4668 O O . VAL A 1 570 ? -17.354 0.712 21.529 1.00 94.50 570 VAL A O 1
ATOM 4671 N N . ASN A 1 571 ? -19.575 0.405 21.611 1.00 93.06 571 ASN A N 1
ATOM 4672 C CA . ASN A 1 571 ? -19.501 -1.010 21.226 1.00 93.06 571 ASN A CA 1
ATOM 4673 C C . ASN A 1 571 ? -18.829 -1.185 19.853 1.00 93.06 571 ASN A C 1
ATOM 4675 O O . ASN A 1 571 ? -17.956 -2.042 19.692 1.00 93.06 571 ASN A O 1
ATOM 4679 N N . ASN A 1 572 ? -19.193 -0.353 18.870 1.00 95.81 572 ASN A N 1
ATOM 4680 C CA . ASN A 1 572 ? -18.592 -0.382 17.536 1.00 95.81 572 ASN A CA 1
ATOM 4681 C C . ASN A 1 572 ? -17.088 -0.071 17.585 1.00 95.81 572 ASN A C 1
ATOM 4683 O O . ASN A 1 572 ? -16.288 -0.773 16.958 1.00 95.81 572 ASN A O 1
ATOM 4687 N N . CYS A 1 573 ? -16.698 0.946 18.359 1.00 95.88 573 CYS A N 1
ATOM 4688 C CA . CYS A 1 573 ? -15.303 1.336 18.553 1.00 95.88 573 CYS A CA 1
ATOM 4689 C C . CYS A 1 573 ? -14.481 0.193 19.153 1.00 95.88 573 CYS A C 1
ATOM 4691 O O . CYS A 1 573 ? -13.412 -0.138 18.634 1.00 95.88 573 CYS A O 1
ATOM 4693 N N . ILE A 1 574 ? -14.999 -0.467 20.193 1.00 94.12 574 ILE A N 1
ATOM 4694 C CA . ILE A 1 574 ? -14.335 -1.607 20.833 1.00 94.12 574 ILE A CA 1
ATOM 4695 C C . ILE A 1 574 ? -14.170 -2.775 19.870 1.00 94.12 574 ILE A C 1
ATOM 4697 O O . ILE A 1 574 ? -13.088 -3.355 19.799 1.00 94.12 574 ILE A O 1
ATOM 4701 N N . ILE A 1 575 ? -15.197 -3.097 19.082 1.00 94.94 575 ILE A N 1
ATOM 4702 C CA . ILE A 1 575 ? -15.131 -4.164 18.079 1.00 94.94 575 ILE A CA 1
ATOM 4703 C C . ILE A 1 575 ? -13.994 -3.897 17.087 1.00 94.94 575 ILE A C 1
ATOM 4705 O O . ILE A 1 575 ? -13.153 -4.775 16.879 1.00 94.94 575 ILE A O 1
ATOM 4709 N N . PHE A 1 576 ? -13.921 -2.701 16.498 1.00 96.06 576 PHE A N 1
ATOM 4710 C CA . PHE A 1 576 ? -12.856 -2.373 15.546 1.00 96.06 576 PHE A CA 1
ATOM 4711 C C . PHE A 1 576 ? -11.475 -2.270 16.199 1.00 96.06 576 PHE A C 1
ATOM 4713 O O . PHE A 1 576 ? -10.484 -2.686 15.599 1.00 96.06 576 PHE A O 1
ATOM 4720 N N . TYR A 1 577 ? -11.390 -1.806 17.444 1.00 94.00 577 TYR A N 1
ATOM 4721 C CA . TYR A 1 577 ? -10.138 -1.793 18.199 1.00 94.00 577 TYR A CA 1
ATOM 4722 C C . TYR A 1 577 ? -9.638 -3.219 18.495 1.00 94.00 577 TYR A C 1
ATOM 4724 O O . TYR A 1 577 ? -8.444 -3.520 18.379 1.00 94.00 577 TYR A O 1
ATOM 4732 N N . ALA A 1 578 ? -10.556 -4.122 18.850 1.00 93.38 578 ALA A N 1
ATOM 4733 C CA . ALA A 1 578 ? -10.263 -5.466 19.330 1.00 93.38 578 ALA A CA 1
ATOM 4734 C C . ALA A 1 578 ? -10.173 -6.526 18.217 1.00 93.38 578 ALA A C 1
ATOM 4736 O O . ALA A 1 578 ? -9.563 -7.579 18.423 1.00 93.38 578 ALA A O 1
ATOM 4737 N N . ILE A 1 579 ? -10.704 -6.262 17.014 1.00 93.88 579 ILE A N 1
ATOM 4738 C CA . ILE A 1 579 ? -10.713 -7.219 15.889 1.00 93.88 579 ILE A CA 1
ATOM 4739 C C . ILE A 1 579 ? -9.317 -7.749 15.552 1.00 93.88 579 ILE A C 1
ATOM 4741 O O . ILE A 1 579 ? -9.163 -8.892 15.120 1.00 93.88 579 ILE A O 1
ATOM 4745 N N . HIS A 1 580 ? -8.280 -6.948 15.800 1.00 93.31 580 HIS A N 1
ATOM 4746 C CA . HIS A 1 580 ? -6.894 -7.326 15.565 1.00 93.31 580 HIS A CA 1
ATOM 4747 C C . HIS A 1 580 ? -6.489 -8.549 16.396 1.00 93.31 580 HIS A C 1
ATOM 4749 O O . HIS A 1 580 ? -5.770 -9.400 15.879 1.00 93.31 580 HIS A O 1
ATOM 4755 N N . TYR A 1 581 ? -6.993 -8.700 17.628 1.00 91.06 581 TYR A N 1
ATOM 4756 C CA . TYR A 1 581 ? -6.709 -9.841 18.515 1.00 91.06 581 TYR A CA 1
ATOM 4757 C C . TYR A 1 581 ? -7.310 -11.159 18.011 1.00 91.06 581 TYR A C 1
ATOM 4759 O O . TYR A 1 581 ? -6.745 -12.231 18.255 1.00 91.06 581 TYR A O 1
ATOM 4767 N N . ILE A 1 582 ? -8.383 -11.073 17.224 1.00 90.88 582 ILE A N 1
ATOM 4768 C CA . ILE A 1 582 ? -9.005 -12.207 16.535 1.00 90.88 582 ILE A CA 1
ATOM 4769 C C . ILE A 1 582 ? -8.288 -12.459 15.198 1.00 90.88 582 ILE A C 1
ATOM 4771 O O . ILE A 1 582 ? -7.820 -13.569 14.924 1.00 90.88 582 ILE A O 1
ATOM 4775 N N . ILE A 1 583 ? -8.110 -11.419 14.379 1.00 91.12 583 ILE A N 1
ATOM 4776 C CA . ILE A 1 583 ? -7.418 -11.478 13.085 1.00 91.12 583 ILE A CA 1
ATOM 4777 C C . ILE A 1 583 ? -5.945 -11.095 13.261 1.00 91.12 583 ILE A C 1
ATOM 4779 O O . ILE A 1 583 ? -5.495 -10.021 12.860 1.00 91.12 583 ILE A O 1
ATOM 4783 N N . LYS A 1 584 ? -5.164 -12.019 13.832 1.00 85.12 584 LYS A N 1
ATOM 4784 C CA . LYS A 1 584 ? -3.743 -11.768 14.126 1.00 85.12 584 LYS A CA 1
ATOM 4785 C C . LYS A 1 584 ? -2.951 -11.341 12.871 1.00 85.12 584 LYS A C 1
ATOM 4787 O O . LYS A 1 584 ? -3.056 -12.014 11.835 1.00 85.12 584 LYS A O 1
ATOM 4792 N N . PRO A 1 585 ? -2.104 -10.295 12.958 1.00 85.88 585 PRO A N 1
ATOM 4793 C CA . PRO A 1 585 ? -1.269 -9.846 11.857 1.00 85.88 585 PRO A CA 1
ATOM 4794 C C . PRO A 1 585 ? -0.231 -10.914 11.496 1.00 85.88 585 PRO A C 1
ATOM 4796 O O . PRO A 1 585 ? 0.422 -11.521 12.352 1.00 85.88 585 PRO A O 1
ATOM 4799 N N . THR A 1 586 ? -0.074 -11.149 10.195 1.00 82.00 586 THR A N 1
ATOM 4800 C CA . THR A 1 586 ? 0.886 -12.114 9.630 1.00 82.00 586 THR A CA 1
ATOM 4801 C C . THR A 1 586 ? 2.038 -11.446 8.889 1.00 82.00 586 THR A C 1
ATOM 4803 O O . THR A 1 586 ? 3.004 -12.118 8.515 1.00 82.00 586 THR A O 1
ATOM 4806 N N . ALA A 1 587 ? 1.957 -10.129 8.699 1.00 83.12 587 ALA A N 1
ATOM 4807 C CA . ALA A 1 587 ? 2.993 -9.345 8.057 1.00 83.12 587 ALA A CA 1
ATOM 4808 C C . ALA A 1 587 ? 4.292 -9.339 8.875 1.00 83.12 587 ALA A C 1
ATOM 4810 O O . ALA A 1 587 ? 4.309 -9.520 10.097 1.00 83.12 587 ALA A O 1
ATOM 4811 N N . ARG A 1 588 ? 5.405 -9.137 8.168 1.00 82.56 588 ARG A N 1
ATOM 4812 C CA . ARG A 1 588 ? 6.729 -8.978 8.766 1.00 82.56 588 ARG A CA 1
ATOM 4813 C C . ARG A 1 588 ? 7.392 -7.719 8.228 1.00 82.56 588 ARG A C 1
ATOM 4815 O O . ARG A 1 588 ? 7.358 -7.479 7.020 1.00 82.56 588 ARG A O 1
ATOM 4822 N N . ILE A 1 589 ? 7.992 -6.946 9.122 1.00 76.12 589 ILE A N 1
ATOM 4823 C CA . ILE A 1 589 ? 8.745 -5.734 8.818 1.00 76.12 589 ILE A CA 1
ATOM 4824 C C . ILE A 1 589 ? 10.219 -6.109 8.760 1.00 76.12 589 ILE A C 1
ATOM 4826 O O . ILE A 1 589 ? 10.777 -6.702 9.684 1.00 76.12 589 ILE A O 1
ATOM 4830 N N . ILE A 1 590 ? 10.853 -5.765 7.645 1.00 75.56 590 ILE A N 1
ATOM 4831 C CA . ILE A 1 590 ? 12.291 -5.930 7.488 1.00 75.56 590 ILE A CA 1
ATOM 4832 C C . ILE A 1 590 ? 12.936 -4.624 7.927 1.00 75.56 590 ILE A C 1
ATOM 4834 O O . ILE A 1 590 ? 12.761 -3.604 7.268 1.00 75.56 590 ILE A O 1
ATOM 4838 N N . THR A 1 591 ? 13.690 -4.670 9.014 1.00 71.44 591 THR A N 1
ATOM 4839 C CA . THR A 1 591 ? 14.491 -3.546 9.492 1.00 71.44 591 THR A CA 1
ATOM 4840 C C . THR A 1 591 ? 15.970 -3.853 9.303 1.00 71.44 591 THR A C 1
ATOM 4842 O O . THR A 1 591 ? 16.382 -5.009 9.180 1.00 71.44 591 THR A O 1
ATOM 4845 N N . HIS A 1 592 ? 16.781 -2.804 9.229 1.00 74.38 592 HIS A N 1
ATOM 4846 C CA . HIS A 1 592 ? 18.231 -2.922 9.226 1.00 74.38 592 HIS A CA 1
ATOM 4847 C C . HIS A 1 592 ? 18.757 -2.341 10.525 1.00 74.38 592 HIS A C 1
ATOM 4849 O O . HIS A 1 592 ? 18.374 -1.235 10.901 1.00 74.38 592 HIS A O 1
ATOM 4855 N N . ASP A 1 593 ? 19.611 -3.093 11.209 1.00 71.19 593 ASP A N 1
ATOM 4856 C CA . ASP A 1 593 ? 20.291 -2.580 12.385 1.00 71.19 593 ASP A CA 1
ATOM 4857 C C . ASP A 1 593 ? 21.140 -1.360 11.980 1.00 71.19 593 ASP A C 1
ATOM 4859 O O . ASP A 1 593 ? 21.949 -1.469 11.052 1.00 71.19 593 ASP A O 1
ATOM 4863 N N . PRO A 1 594 ? 20.957 -0.191 12.613 1.00 67.38 594 PRO A N 1
ATOM 4864 C CA . PRO A 1 594 ? 21.658 1.023 12.209 1.00 67.38 594 PRO A CA 1
ATOM 4865 C C . PRO A 1 594 ? 23.179 0.915 12.390 1.00 67.38 594 PRO A C 1
ATOM 4867 O O . PRO A 1 594 ? 23.918 1.599 11.682 1.00 67.38 594 PRO A O 1
ATOM 4870 N N . VAL A 1 595 ? 23.654 0.041 13.286 1.00 75.81 595 VAL A N 1
ATOM 4871 C CA . VAL A 1 595 ? 25.079 -0.139 13.585 1.00 75.81 595 VAL A CA 1
ATOM 4872 C C . VAL A 1 595 ? 25.652 -1.313 12.798 1.00 75.81 595 VAL A C 1
ATOM 4874 O O . VAL A 1 595 ? 26.623 -1.147 12.060 1.00 75.81 595 VAL A O 1
ATOM 4877 N N . THR A 1 596 ? 25.046 -2.500 12.903 1.00 77.81 596 THR A N 1
ATOM 4878 C CA . THR A 1 596 ? 25.598 -3.719 12.279 1.00 77.81 596 THR A CA 1
ATOM 4879 C C . THR A 1 596 ? 25.183 -3.890 10.814 1.00 77.81 596 THR A C 1
ATOM 4881 O O . THR A 1 596 ? 25.753 -4.715 10.101 1.00 77.81 596 THR A O 1
ATOM 4884 N N . LYS A 1 597 ? 24.198 -3.109 10.335 1.00 73.69 597 LYS A N 1
ATOM 4885 C CA . LYS A 1 597 ? 23.526 -3.241 9.022 1.00 73.69 597 LYS A CA 1
ATOM 4886 C C . LYS A 1 597 ? 22.851 -4.595 8.794 1.00 73.69 597 LYS A C 1
ATOM 4888 O O . LYS A 1 597 ? 22.367 -4.870 7.688 1.00 73.69 597 LYS A O 1
ATOM 4893 N N . GLU A 1 598 ? 22.780 -5.433 9.825 1.00 73.38 598 GLU A N 1
ATOM 4894 C CA . GLU A 1 598 ? 22.149 -6.739 9.750 1.00 73.38 598 GLU A CA 1
ATOM 4895 C C . GLU A 1 598 ? 20.654 -6.606 9.503 1.00 73.38 598 GLU A C 1
ATOM 4897 O O . GLU A 1 598 ? 19.971 -5.719 10.018 1.00 73.38 598 GLU A O 1
ATOM 4902 N N . ARG A 1 599 ? 20.138 -7.512 8.677 1.00 74.75 599 ARG A N 1
ATOM 4903 C CA . ARG A 1 599 ? 18.727 -7.548 8.325 1.00 74.75 599 ARG A CA 1
ATOM 4904 C C . ARG A 1 599 ? 17.952 -8.255 9.435 1.00 74.75 599 ARG A C 1
ATOM 4906 O O . ARG A 1 599 ? 18.036 -9.475 9.554 1.00 74.75 599 ARG A O 1
ATOM 4913 N N . LYS A 1 600 ? 17.136 -7.511 10.174 1.00 76.44 600 LYS A N 1
ATOM 4914 C CA . LYS A 1 600 ? 16.165 -8.044 11.132 1.00 76.44 600 LYS A CA 1
ATOM 4915 C C . LYS A 1 600 ? 14.808 -8.199 10.451 1.00 76.44 600 LYS A C 1
ATOM 4917 O O . LYS A 1 600 ? 14.413 -7.398 9.608 1.00 76.44 600 LYS A O 1
ATOM 4922 N N . ASN A 1 601 ? 14.119 -9.293 10.750 1.00 80.19 601 ASN A N 1
ATOM 4923 C CA . ASN A 1 601 ? 12.815 -9.612 10.175 1.00 80.19 601 ASN A CA 1
ATOM 4924 C C . ASN A 1 601 ? 11.807 -9.748 11.313 1.00 80.19 601 ASN A C 1
ATOM 4926 O O . ASN A 1 601 ? 11.574 -10.849 11.815 1.00 80.19 601 ASN A O 1
ATOM 4930 N N . ASN A 1 602 ? 11.261 -8.615 11.735 1.00 81.56 602 ASN A N 1
ATOM 4931 C CA . ASN A 1 602 ? 10.392 -8.522 12.896 1.00 81.56 602 ASN A CA 1
ATOM 4932 C C . ASN A 1 602 ? 8.952 -8.829 12.489 1.00 81.56 602 ASN A C 1
ATOM 4934 O O . ASN A 1 602 ? 8.473 -8.395 11.441 1.00 81.56 602 ASN A O 1
ATOM 4938 N N . LYS A 1 603 ? 8.248 -9.605 13.310 1.00 85.88 603 LYS A N 1
ATOM 4939 C CA . LYS A 1 603 ? 6.812 -9.819 13.129 1.00 85.88 603 LYS A CA 1
ATOM 4940 C C . LYS A 1 603 ? 6.077 -8.524 13.483 1.00 85.88 603 LYS A C 1
ATOM 4942 O O . LYS A 1 603 ? 6.411 -7.924 14.498 1.00 85.88 603 LYS A O 1
ATOM 4947 N N . VAL A 1 604 ? 5.089 -8.139 12.671 1.00 88.75 604 VAL A N 1
ATOM 4948 C CA . VAL A 1 604 ? 4.210 -7.005 12.993 1.00 88.75 604 VAL A CA 1
ATOM 4949 C C . VAL A 1 604 ? 3.492 -7.282 14.312 1.00 88.75 604 VAL A C 1
ATOM 4951 O O . VAL A 1 604 ? 2.932 -8.371 14.493 1.00 88.75 604 VAL A O 1
ATOM 4954 N N . SER A 1 605 ? 3.525 -6.319 15.228 1.00 90.25 605 SER A N 1
ATOM 4955 C CA . SER A 1 605 ? 2.843 -6.425 16.518 1.00 90.25 605 SER A CA 1
ATOM 4956 C C . SER A 1 605 ? 1.335 -6.171 16.387 1.00 90.25 605 SER A C 1
ATOM 4958 O O . SER A 1 605 ? 0.851 -5.617 15.397 1.00 90.25 605 SER A O 1
ATOM 4960 N N . MET A 1 606 ? 0.565 -6.578 17.399 1.00 89.19 606 MET A N 1
ATOM 4961 C CA . MET A 1 606 ? -0.879 -6.307 17.454 1.00 89.19 606 MET A CA 1
ATOM 4962 C C . MET A 1 606 ? -1.161 -4.806 17.436 1.00 89.19 606 MET A C 1
ATOM 4964 O O . MET A 1 606 ? -2.005 -4.338 16.676 1.00 89.19 606 MET A O 1
ATOM 4968 N N . GLN A 1 607 ? -0.392 -4.061 18.227 1.00 90.31 607 GLN A N 1
ATOM 4969 C CA . GLN A 1 607 ? -0.481 -2.613 18.330 1.00 90.31 607 GLN A CA 1
ATOM 4970 C C . GLN A 1 607 ? -0.104 -1.922 17.014 1.00 90.31 607 GLN A C 1
ATOM 4972 O O . GLN A 1 607 ? -0.790 -0.996 16.603 1.00 90.31 607 GLN A O 1
ATOM 4977 N N . GLU A 1 608 ? 0.924 -2.392 16.301 1.00 91.88 608 GLU A N 1
ATOM 4978 C CA . GLU A 1 608 ? 1.271 -1.874 14.968 1.00 91.88 608 GLU A CA 1
ATOM 4979 C C . GLU A 1 608 ? 0.157 -2.128 13.946 1.00 91.88 608 GLU A C 1
ATOM 4981 O O . GLU A 1 608 ? -0.129 -1.270 13.115 1.00 91.88 608 GLU A O 1
ATOM 4986 N N . SER A 1 609 ? -0.488 -3.299 14.004 1.00 93.62 609 SER A N 1
ATOM 4987 C CA . SER A 1 609 ? -1.652 -3.602 13.168 1.00 93.62 609 SER A CA 1
ATOM 4988 C C . SER A 1 609 ? -2.805 -2.647 13.468 1.00 93.62 609 SER A C 1
ATOM 4990 O O . SER A 1 609 ? -3.335 -2.019 12.556 1.00 93.62 609 SER A O 1
ATOM 4992 N N . ARG A 1 610 ? -3.141 -2.483 14.748 1.00 93.50 610 ARG A N 1
ATOM 4993 C CA . ARG A 1 610 ? -4.219 -1.613 15.218 1.00 93.50 610 ARG A CA 1
ATOM 4994 C C . ARG A 1 610 ? -3.985 -0.151 14.852 1.00 93.50 610 ARG A C 1
ATOM 4996 O O . ARG A 1 610 ? -4.828 0.443 14.193 1.00 93.50 610 ARG A O 1
ATOM 5003 N N . ASN A 1 611 ? -2.806 0.382 15.166 1.00 93.38 611 ASN A N 1
ATOM 5004 C CA . ASN A 1 611 ? -2.433 1.769 14.876 1.00 93.38 611 ASN A CA 1
ATOM 5005 C C . ASN A 1 611 ? -2.341 2.059 13.369 1.00 93.38 611 ASN A C 1
ATOM 5007 O O . ASN A 1 611 ? -2.384 3.211 12.959 1.00 93.38 611 ASN A O 1
ATOM 5011 N N . SER A 1 612 ? -2.199 1.026 12.536 1.00 93.94 612 SER A N 1
ATOM 5012 C CA . SER A 1 612 ? -2.264 1.155 11.080 1.00 93.94 612 SER A CA 1
ATOM 5013 C C . SER A 1 612 ? -3.692 1.083 10.525 1.00 93.94 612 SER A C 1
ATOM 5015 O O . SER A 1 612 ? -3.875 1.302 9.328 1.00 93.94 612 SER A O 1
ATOM 5017 N N . PHE A 1 613 ? -4.680 0.713 11.340 1.00 97.06 613 PHE A N 1
ATOM 5018 C CA . PHE A 1 613 ? -6.100 0.680 10.987 1.00 97.06 613 PHE A CA 1
ATOM 5019 C C . PHE A 1 613 ? -6.828 1.921 11.514 1.00 97.06 613 PHE A C 1
ATOM 5021 O O . PHE A 1 613 ? -7.465 2.629 10.735 1.00 97.06 613 PHE A O 1
ATOM 5028 N N . MET A 1 614 ? -6.671 2.215 12.808 1.00 96.62 614 MET A N 1
ATOM 5029 C CA . MET A 1 614 ? -7.167 3.438 13.432 1.00 96.62 614 MET A CA 1
ATOM 5030 C C . MET A 1 614 ? -6.180 3.976 14.470 1.00 96.62 614 MET A C 1
ATOM 5032 O O . MET A 1 614 ? -5.510 3.206 15.160 1.00 96.62 614 MET A O 1
ATOM 5036 N N . ILE A 1 615 ? -6.130 5.296 14.621 1.00 96.06 615 ILE A N 1
ATOM 5037 C CA . ILE A 1 615 ? -5.382 5.959 15.689 1.00 96.06 615 ILE A CA 1
ATOM 5038 C C . ILE A 1 615 ? -6.325 6.748 16.591 1.00 96.06 615 ILE A C 1
ATOM 5040 O O . ILE A 1 615 ? -7.182 7.483 16.114 1.00 96.06 615 ILE A O 1
ATOM 5044 N N . LEU A 1 616 ? -6.139 6.602 17.899 1.00 96.25 616 LEU A N 1
ATOM 5045 C CA . LEU A 1 616 ? -6.839 7.372 18.920 1.00 96.25 616 LEU A CA 1
ATOM 5046 C C . LEU A 1 616 ? -5.867 8.388 19.522 1.00 96.25 616 LEU A C 1
ATOM 5048 O O . LEU A 1 616 ? -4.760 8.029 19.923 1.00 96.25 616 LEU A O 1
ATOM 5052 N N . CYS A 1 617 ? -6.271 9.651 19.562 1.00 97.00 617 CYS A N 1
ATOM 5053 C CA . CYS A 1 617 ? -5.505 10.752 20.134 1.00 97.00 617 CYS A CA 1
ATOM 5054 C C . CYS A 1 617 ? -6.388 11.551 21.096 1.00 97.00 617 CYS A C 1
ATOM 5056 O O . CYS A 1 617 ? -7.575 11.709 20.847 1.00 97.00 617 CYS A O 1
ATOM 5058 N N . GLN A 1 618 ? -5.811 12.102 22.164 1.00 96.38 618 GLN A N 1
ATOM 5059 C CA . GLN A 1 618 ? -6.577 12.906 23.126 1.00 96.38 618 GLN A CA 1
ATOM 5060 C C . GLN A 1 618 ? -7.021 14.242 22.536 1.00 96.38 618 GLN A C 1
ATOM 5062 O O . GLN A 1 618 ? -8.118 14.716 22.804 1.00 96.38 618 GLN A O 1
ATOM 5067 N N . THR A 1 619 ? -6.170 14.858 21.711 1.00 96.00 619 THR A N 1
ATOM 5068 C CA . THR A 1 619 ? -6.467 16.155 21.104 1.00 96.00 619 THR A CA 1
ATOM 5069 C C . THR A 1 619 ? -6.304 16.130 19.593 1.00 96.00 619 THR A C 1
ATOM 5071 O O . THR A 1 619 ? -5.481 15.401 19.031 1.00 96.00 619 THR A O 1
ATOM 5074 N N . GLN A 1 620 ? -7.023 17.031 18.924 1.00 94.81 620 GLN A N 1
ATOM 5075 C CA . GLN A 1 620 ? -6.916 17.223 17.479 1.00 94.81 620 GLN A CA 1
ATOM 5076 C C . GLN A 1 620 ? -5.493 17.609 17.030 1.00 94.81 620 GLN A C 1
ATOM 5078 O O . GLN A 1 620 ? -5.061 17.286 15.923 1.00 94.81 620 GLN A O 1
ATOM 5083 N N . LYS A 1 621 ? -4.723 18.278 17.897 1.00 95.31 621 LYS A N 1
ATOM 5084 C CA . LYS A 1 621 ? -3.323 18.638 17.630 1.00 95.31 621 LYS A CA 1
ATOM 5085 C C . LYS A 1 621 ? -2.414 17.406 17.610 1.00 95.31 621 LYS A C 1
ATOM 5087 O O . LYS A 1 621 ? -1.507 17.324 16.775 1.00 95.31 621 LYS A O 1
ATOM 5092 N N . ASP A 1 622 ? -2.656 16.459 18.511 1.00 96.38 622 ASP A N 1
ATOM 5093 C CA . ASP A 1 622 ? -1.901 15.207 18.569 1.00 96.38 622 ASP A CA 1
ATOM 5094 C C . ASP A 1 622 ? -2.217 14.344 17.350 1.00 96.38 622 ASP A C 1
ATOM 5096 O O . ASP A 1 622 ? -1.294 13.840 16.708 1.00 96.38 622 ASP A O 1
ATOM 5100 N N . LEU A 1 623 ? -3.495 14.289 16.952 1.00 96.25 623 LEU A N 1
ATOM 5101 C CA . LEU A 1 623 ? -3.926 13.609 15.732 1.00 96.25 623 LEU A CA 1
ATOM 5102 C C . LEU A 1 623 ? -3.214 14.175 14.495 1.00 96.25 623 LEU A C 1
ATOM 5104 O O . LEU A 1 623 ? -2.597 13.430 13.733 1.00 96.25 623 LEU A O 1
ATOM 5108 N N . GLN A 1 624 ? -3.203 15.500 14.326 1.00 94.00 624 GLN A N 1
ATOM 5109 C CA . GLN A 1 624 ? -2.486 16.151 13.222 1.00 94.00 624 GLN A CA 1
ATOM 5110 C C . GLN A 1 624 ? -0.986 15.829 13.220 1.00 94.00 624 GLN A C 1
ATOM 5112 O O . GLN A 1 624 ? -0.403 15.588 12.162 1.00 94.00 624 GLN A O 1
ATOM 5117 N N . SER A 1 625 ? -0.361 15.795 14.399 1.00 95.31 625 SER A N 1
ATOM 5118 C CA . SER A 1 625 ? 1.063 15.471 14.543 1.00 95.31 625 SER A CA 1
ATOM 5119 C C . SER A 1 625 ? 1.351 14.009 14.180 1.00 95.31 625 SER A C 1
ATOM 5121 O O . SER A 1 625 ? 2.337 13.724 13.497 1.00 95.31 625 SER A O 1
ATOM 5123 N N . ALA A 1 626 ? 0.472 13.086 14.581 1.00 94.50 626 ALA A N 1
ATOM 5124 C CA . ALA A 1 626 ? 0.567 11.669 14.246 1.00 94.50 626 ALA A CA 1
ATOM 5125 C C . ALA A 1 626 ? 0.411 11.427 12.736 1.00 94.50 626 ALA A C 1
ATOM 5127 O O . ALA A 1 626 ? 1.234 10.730 12.139 1.00 94.50 626 ALA A O 1
ATOM 5128 N N . ILE A 1 627 ? -0.585 12.053 12.100 1.00 94.50 627 ILE A N 1
ATOM 5129 C CA . ILE A 1 627 ? -0.813 11.967 10.649 1.00 94.50 627 ILE A CA 1
ATOM 5130 C C . ILE A 1 627 ? 0.375 12.541 9.869 1.00 94.50 627 ILE A C 1
ATOM 5132 O O . ILE A 1 627 ? 0.869 11.896 8.945 1.00 94.50 627 ILE A O 1
ATOM 5136 N N . ALA A 1 628 ? 0.897 13.707 10.266 1.00 92.62 628 ALA A N 1
ATOM 5137 C CA . ALA A 1 628 ? 2.058 14.317 9.614 1.00 92.62 628 ALA A CA 1
ATOM 5138 C C . ALA A 1 628 ? 3.302 13.415 9.680 1.00 92.62 628 ALA A C 1
ATOM 5140 O O . ALA A 1 628 ? 4.021 13.272 8.689 1.00 92.62 628 ALA A O 1
ATOM 5141 N N . LYS A 1 629 ? 3.528 12.762 10.826 1.00 91.69 629 LYS A N 1
ATOM 5142 C CA . LYS A 1 629 ? 4.612 11.790 10.988 1.00 91.69 629 LYS A CA 1
ATOM 5143 C C . LYS A 1 629 ? 4.421 10.576 10.076 1.00 91.69 629 LYS A C 1
ATOM 5145 O O . LYS A 1 629 ? 5.337 10.234 9.337 1.00 91.69 629 LYS A O 1
ATOM 5150 N N . MET A 1 630 ? 3.235 9.964 10.074 1.00 90.44 630 MET A N 1
ATOM 5151 C CA . MET A 1 630 ? 2.957 8.792 9.233 1.00 90.44 630 MET A CA 1
ATOM 5152 C C . MET A 1 630 ? 3.079 9.097 7.734 1.00 90.44 630 MET A C 1
ATOM 5154 O O . MET A 1 630 ? 3.559 8.257 6.968 1.00 90.44 630 MET A O 1
ATOM 5158 N N . LYS A 1 631 ? 2.698 10.308 7.312 1.00 88.94 631 LYS A N 1
ATOM 5159 C CA . LYS A 1 631 ? 2.895 10.767 5.936 1.00 88.94 631 LYS A CA 1
ATOM 5160 C C . LYS A 1 631 ? 4.380 10.916 5.602 1.00 88.94 631 LYS A C 1
ATOM 5162 O O . LYS A 1 631 ? 4.830 10.329 4.625 1.00 88.94 631 LYS A O 1
ATOM 5167 N N . SER A 1 632 ? 5.158 11.580 6.461 1.00 87.94 632 SER A N 1
ATOM 5168 C CA . SER A 1 632 ? 6.617 11.691 6.298 1.00 87.94 632 SER A CA 1
ATOM 5169 C C . SER A 1 632 ? 7.302 10.321 6.214 1.00 87.94 632 SER A C 1
ATOM 5171 O O . SER A 1 632 ? 8.216 10.131 5.410 1.00 87.94 632 SER A O 1
ATOM 5173 N N . ASP A 1 633 ? 6.867 9.357 7.027 1.00 84.81 633 ASP A N 1
ATOM 5174 C CA . ASP A 1 633 ? 7.392 7.991 6.999 1.00 84.81 633 ASP A CA 1
ATOM 5175 C C . ASP A 1 633 ? 7.039 7.292 5.671 1.00 84.81 633 ASP A C 1
ATOM 5177 O O . ASP A 1 633 ? 7.886 6.615 5.084 1.00 84.81 633 ASP A O 1
ATOM 5181 N N . SER A 1 634 ? 5.826 7.496 5.151 1.00 82.81 634 SER A N 1
ATOM 5182 C CA . SER A 1 634 ? 5.383 6.946 3.857 1.00 82.81 634 SER A CA 1
ATOM 5183 C C . SER A 1 634 ? 6.169 7.546 2.684 1.00 82.81 634 SER A C 1
ATOM 5185 O O . SER A 1 634 ? 6.698 6.803 1.852 1.00 82.81 634 SER A O 1
ATOM 5187 N N . ASP A 1 635 ? 6.349 8.869 2.684 1.00 81.69 635 ASP A N 1
ATOM 5188 C CA . ASP A 1 635 ? 7.114 9.607 1.674 1.00 81.69 635 ASP A CA 1
ATOM 5189 C C . ASP A 1 635 ? 8.579 9.150 1.642 1.00 81.69 635 ASP A C 1
ATOM 5191 O O . ASP A 1 635 ? 9.139 8.895 0.574 1.00 81.69 635 ASP A O 1
ATOM 5195 N N . SER A 1 636 ? 9.196 8.958 2.816 1.00 80.06 636 SER A N 1
ATOM 5196 C CA . SER A 1 636 ? 10.578 8.468 2.926 1.00 80.06 636 SER A CA 1
ATOM 5197 C C . SER A 1 636 ? 10.771 7.061 2.344 1.00 80.06 636 SER A C 1
ATOM 5199 O O . SER A 1 636 ? 11.850 6.730 1.846 1.00 80.06 636 SER A O 1
ATOM 5201 N N . ASN A 1 637 ? 9.710 6.249 2.358 1.00 73.50 637 ASN A N 1
ATOM 5202 C CA . ASN A 1 637 ? 9.687 4.898 1.807 1.00 73.50 637 ASN A CA 1
ATOM 5203 C C . ASN A 1 637 ? 9.192 4.850 0.349 1.00 73.50 637 ASN A C 1
ATOM 5205 O O . ASN A 1 637 ? 9.163 3.767 -0.240 1.00 73.50 637 ASN A O 1
ATOM 5209 N N . ASN A 1 638 ? 8.846 5.999 -0.248 1.00 74.69 638 ASN A N 1
ATOM 5210 C CA . ASN A 1 638 ? 8.241 6.113 -1.577 1.00 74.69 638 ASN A CA 1
ATOM 5211 C C . ASN A 1 638 ? 6.966 5.249 -1.717 1.00 74.69 638 ASN A C 1
ATOM 5213 O O . ASN A 1 638 ? 6.726 4.629 -2.758 1.00 74.69 638 ASN A O 1
ATOM 5217 N N . GLU A 1 639 ? 6.176 5.178 -0.642 1.00 73.12 639 GLU A N 1
ATOM 5218 C CA . GLU A 1 639 ? 4.880 4.498 -0.578 1.00 73.12 639 GLU A CA 1
ATOM 5219 C C . GLU A 1 639 ? 3.755 5.545 -0.518 1.00 73.12 639 GLU A C 1
ATOM 5221 O O . GLU A 1 639 ? 3.917 6.612 0.068 1.00 73.12 639 GLU A O 1
ATOM 5226 N N . ALA A 1 640 ? 2.603 5.260 -1.134 1.00 76.38 640 ALA A N 1
ATOM 5227 C CA . ALA A 1 640 ? 1.443 6.144 -1.029 1.00 76.38 640 ALA A CA 1
ATOM 5228 C C . ALA A 1 640 ? 0.887 6.105 0.402 1.00 76.38 640 ALA A C 1
ATOM 5230 O O . ALA A 1 640 ? 0.733 5.014 0.950 1.00 76.38 640 ALA A O 1
ATOM 5231 N N . PHE A 1 641 ? 0.550 7.265 0.975 1.00 86.44 641 PHE A N 1
ATOM 5232 C CA . PHE A 1 641 ? -0.081 7.346 2.294 1.00 86.44 641 PHE A CA 1
ATOM 5233 C C . PHE A 1 641 ? -1.485 6.708 2.244 1.00 86.44 641 PHE A C 1
ATOM 5235 O O . PHE A 1 641 ? -2.379 7.264 1.591 1.00 86.44 641 PHE A O 1
ATOM 5242 N N . PRO A 1 642 ? -1.685 5.524 2.857 1.00 89.75 642 PRO A N 1
ATOM 5243 C CA . PRO A 1 642 ? -2.939 4.794 2.744 1.00 89.75 642 PRO A CA 1
ATOM 5244 C C . PRO A 1 642 ? -4.030 5.442 3.607 1.00 89.75 642 PRO A C 1
ATOM 5246 O O . PRO A 1 642 ? -3.706 6.101 4.597 1.00 89.75 642 PRO A O 1
ATOM 5249 N N . PRO A 1 643 ? -5.317 5.219 3.281 1.00 95.50 643 PRO A N 1
ATOM 5250 C CA . PRO A 1 643 ? -6.416 5.566 4.163 1.00 95.50 643 PRO A CA 1
ATOM 5251 C C . PRO A 1 643 ? -6.194 5.106 5.609 1.00 95.50 643 PRO A C 1
ATOM 5253 O O . PRO A 1 643 ? -5.913 3.930 5.854 1.00 95.50 643 PRO A O 1
ATOM 5256 N N . ILE A 1 644 ? -6.335 6.034 6.555 1.00 97.00 644 ILE A N 1
ATOM 5257 C CA . ILE A 1 644 ? -6.229 5.795 7.997 1.00 97.00 644 ILE A CA 1
ATOM 5258 C C . ILE A 1 644 ? -7.395 6.468 8.720 1.00 97.00 644 ILE A C 1
ATOM 5260 O O . ILE A 1 644 ? -7.773 7.598 8.398 1.00 97.00 644 ILE A O 1
ATOM 5264 N N . ILE A 1 645 ? -7.962 5.771 9.702 1.00 98.56 645 ILE A N 1
ATOM 5265 C CA . ILE A 1 645 ? -9.030 6.302 10.549 1.00 98.56 645 ILE A CA 1
ATOM 5266 C C . ILE A 1 645 ? -8.396 7.031 11.735 1.00 98.56 645 ILE A C 1
ATOM 5268 O O . ILE A 1 645 ? -7.526 6.486 12.414 1.00 98.56 645 ILE A O 1
ATOM 5272 N N . GLY A 1 646 ? -8.806 8.271 11.979 1.00 97.88 646 GLY A N 1
ATOM 5273 C CA . GLY A 1 646 ? -8.366 9.064 13.120 1.00 97.88 646 GLY A CA 1
ATOM 5274 C C . GLY A 1 646 ? -9.523 9.375 14.055 1.00 97.88 646 GLY A C 1
ATOM 5275 O O . GLY A 1 646 ? -10.566 9.836 13.607 1.00 97.88 646 GLY A O 1
ATOM 5276 N N . CYS A 1 647 ? -9.316 9.152 15.345 1.00 98.06 647 CYS A N 1
ATOM 5277 C CA . CYS A 1 647 ? -10.290 9.403 16.396 1.00 98.06 647 CYS A CA 1
ATOM 5278 C C . CYS A 1 647 ? -9.707 10.378 17.419 1.00 98.06 647 CYS A C 1
ATOM 5280 O O . CYS A 1 647 ? -8.536 10.253 17.799 1.00 98.06 647 CYS A O 1
ATOM 5282 N N . VAL A 1 648 ? -10.528 11.321 17.882 1.00 98.06 648 VAL A N 1
ATOM 5283 C CA . VAL A 1 648 ? -10.185 12.230 18.984 1.00 98.06 648 VAL A CA 1
ATOM 5284 C C . VAL A 1 648 ? -11.065 11.925 20.185 1.00 98.06 648 VAL A C 1
ATOM 5286 O O . VAL A 1 648 ? -12.284 11.864 20.046 1.00 98.06 648 VAL A O 1
ATOM 5289 N N . GLY A 1 649 ? -10.457 11.726 21.349 1.00 96.62 649 GLY A N 1
ATOM 5290 C CA . GLY A 1 649 ? -11.171 11.435 22.585 1.00 96.62 649 GLY A CA 1
ATOM 5291 C C . GLY A 1 649 ? -10.248 11.035 23.729 1.00 96.62 649 GLY A C 1
ATOM 5292 O O . GLY A 1 649 ? -9.109 10.619 23.509 1.00 96.62 649 GLY A O 1
ATOM 5293 N N . ASP A 1 650 ? -10.751 11.130 24.957 1.00 93.00 650 ASP A N 1
ATOM 5294 C CA . ASP A 1 650 ? -9.979 10.823 26.168 1.00 93.00 650 ASP A CA 1
ATOM 5295 C C . ASP A 1 650 ? -9.631 9.332 26.272 1.00 93.00 650 ASP A C 1
ATOM 5297 O O . ASP A 1 650 ? -8.583 8.956 26.802 1.00 93.00 650 ASP A O 1
ATOM 5301 N N . SER A 1 651 ? -10.511 8.473 25.752 1.00 92.81 651 SER A N 1
ATOM 5302 C CA . SER A 1 651 ? -10.338 7.022 25.725 1.00 92.81 651 SER A CA 1
ATOM 5303 C C . SER A 1 651 ? -11.139 6.388 24.586 1.00 92.81 651 SER A C 1
ATOM 5305 O O . SER A 1 651 ? -11.965 7.044 23.954 1.00 92.81 651 SER A O 1
ATOM 5307 N N . ILE A 1 652 ? -10.940 5.088 24.348 1.00 92.62 652 ILE A N 1
ATOM 5308 C CA . ILE A 1 652 ? -11.721 4.319 23.363 1.00 92.62 652 ILE A CA 1
ATOM 5309 C C . ILE A 1 652 ? -13.220 4.245 23.720 1.00 92.62 652 ILE A C 1
ATOM 5311 O O . ILE A 1 652 ? -14.041 3.977 22.851 1.00 92.62 652 ILE A O 1
ATOM 5315 N N . PHE A 1 653 ? -13.571 4.522 24.982 1.00 92.94 653 PHE A N 1
ATOM 5316 C CA . PHE A 1 653 ? -14.948 4.603 25.475 1.00 92.94 653 PHE A CA 1
ATOM 5317 C C . PHE A 1 653 ? -15.562 6.002 25.337 1.00 92.94 653 PHE A C 1
ATOM 5319 O O . PHE A 1 653 ? -16.749 6.175 25.593 1.00 92.94 653 PHE A O 1
ATOM 5326 N N . HIS A 1 654 ? -14.762 7.011 24.983 1.00 92.62 654 HIS A N 1
ATOM 5327 C CA . HIS A 1 654 ? -15.201 8.400 24.892 1.00 92.62 654 HIS A CA 1
ATOM 5328 C C . HIS A 1 654 ? -14.512 9.111 23.725 1.00 92.62 654 HIS A C 1
ATOM 5330 O O . HIS A 1 654 ? -13.624 9.944 23.918 1.00 92.62 654 HIS A O 1
ATOM 5336 N N . ILE A 1 655 ? -14.906 8.742 22.506 1.00 96.62 655 ILE A N 1
ATOM 5337 C CA . ILE A 1 655 ? -14.479 9.407 21.273 1.00 96.62 655 ILE A CA 1
ATOM 5338 C C . ILE A 1 655 ? -15.514 10.467 20.900 1.00 96.62 655 ILE A C 1
ATOM 5340 O O . ILE A 1 655 ? -16.713 10.197 20.878 1.00 96.62 655 ILE A O 1
ATOM 5344 N N . THR A 1 656 ? -15.040 11.671 20.595 1.00 96.50 656 THR A N 1
ATOM 5345 C CA . THR A 1 656 ? -15.874 12.831 20.263 1.00 96.50 656 THR A CA 1
ATOM 5346 C C . THR A 1 656 ? -15.818 13.206 18.787 1.00 96.50 656 THR A C 1
ATOM 5348 O O . THR A 1 656 ? -16.740 13.851 18.297 1.00 96.50 656 THR A O 1
ATOM 5351 N N . GLU A 1 657 ? -14.748 12.843 18.073 1.00 98.00 657 GLU A N 1
ATOM 5352 C CA . GLU A 1 657 ? -14.565 13.201 16.662 1.00 98.00 657 GLU A CA 1
ATOM 5353 C C . GLU A 1 657 ? -13.979 12.030 15.864 1.00 98.00 657 GLU A C 1
ATOM 5355 O O . GLU A 1 657 ? -13.047 11.359 16.325 1.00 98.00 657 GLU A O 1
ATOM 5360 N N . TYR A 1 658 ? -14.488 11.828 14.644 1.00 98.38 658 TYR A N 1
ATOM 5361 C CA . TYR A 1 658 ? -14.094 10.741 13.750 1.00 98.38 658 TYR A CA 1
ATOM 5362 C C . TYR A 1 658 ? -13.686 11.264 12.375 1.00 98.38 658 TYR A C 1
ATOM 5364 O O . TYR A 1 658 ? -14.385 12.067 11.753 1.00 98.38 658 TYR A O 1
ATOM 5372 N N . TYR A 1 659 ? -12.562 10.758 11.875 1.00 98.31 659 TYR A N 1
ATOM 5373 C CA . TYR A 1 659 ? -11.956 11.213 10.635 1.00 98.31 659 TYR A CA 1
ATOM 5374 C C . TYR A 1 659 ? -11.434 10.061 9.780 1.00 98.31 659 TYR A C 1
ATOM 5376 O O . TYR A 1 659 ? -10.937 9.059 10.291 1.00 98.31 659 TYR A O 1
ATOM 5384 N N . VAL A 1 660 ? -11.443 10.249 8.462 1.00 98.38 660 VAL A N 1
ATOM 5385 C CA . VAL A 1 660 ? -10.697 9.416 7.508 1.00 98.38 660 VAL A CA 1
ATOM 5386 C C . VAL A 1 660 ? -9.709 10.297 6.760 1.00 98.38 660 VAL A C 1
ATOM 5388 O O . VAL A 1 660 ? -10.099 11.276 6.121 1.00 98.38 660 VAL A O 1
ATOM 5391 N N . PHE A 1 661 ? -8.430 9.937 6.822 1.00 96.56 661 PHE A N 1
ATOM 5392 C CA . PHE A 1 661 ? -7.352 10.626 6.119 1.00 96.56 661 PHE A CA 1
ATOM 5393 C C . PHE A 1 661 ? -6.809 9.759 4.997 1.00 96.56 661 PHE A C 1
ATOM 5395 O O . PHE A 1 661 ? -6.620 8.567 5.200 1.00 96.56 661 PHE A O 1
ATOM 5402 N N . TYR A 1 662 ? -6.485 10.353 3.854 1.00 92.94 662 TYR A N 1
ATOM 5403 C CA . TYR A 1 662 ? -5.673 9.726 2.808 1.00 92.94 662 TYR A CA 1
ATOM 5404 C C . TYR A 1 662 ? -4.991 10.821 1.982 1.00 92.94 662 TYR A C 1
ATOM 5406 O O . TYR A 1 662 ? -5.577 11.878 1.758 1.00 92.94 662 TYR A O 1
ATOM 5414 N N . ASP A 1 663 ? -3.763 10.592 1.517 1.00 87.44 663 ASP A N 1
ATOM 5415 C CA . ASP A 1 663 ? -2.934 11.631 0.880 1.00 87.44 663 ASP A CA 1
ATOM 5416 C C . ASP A 1 663 ? -2.903 12.971 1.668 1.00 87.44 663 ASP A C 1
ATOM 5418 O O . ASP A 1 663 ? -2.292 13.061 2.734 1.00 87.44 663 ASP A O 1
ATOM 5422 N N . GLU A 1 664 ? -3.548 14.027 1.158 1.00 85.94 664 GLU A N 1
ATOM 5423 C CA . GLU A 1 664 ? -3.717 15.328 1.835 1.00 85.94 664 GLU A CA 1
ATOM 5424 C C . GLU A 1 664 ? -5.172 15.610 2.243 1.00 85.94 664 GLU A C 1
ATOM 5426 O O . GLU A 1 664 ? -5.506 16.720 2.658 1.00 85.94 664 GLU A O 1
ATOM 5431 N N . VAL A 1 665 ? -6.054 14.630 2.069 1.00 92.94 665 VAL A N 1
ATOM 5432 C CA . VAL A 1 665 ? -7.500 14.756 2.237 1.00 92.94 665 VAL A CA 1
ATOM 5433 C C . VAL A 1 665 ? -7.909 14.278 3.624 1.00 92.94 665 VAL A C 1
ATOM 5435 O O . VAL A 1 665 ? -7.349 13.321 4.160 1.00 92.94 665 VAL A O 1
ATOM 5438 N N . CYS A 1 666 ? -8.904 14.951 4.197 1.00 95.31 666 CYS A N 1
ATOM 5439 C CA . CYS A 1 666 ? -9.521 14.591 5.463 1.00 95.31 666 CYS A CA 1
ATOM 5440 C C . CYS A 1 666 ? -11.043 14.710 5.343 1.00 95.31 666 CYS A C 1
ATOM 5442 O O . CYS A 1 666 ? -11.558 15.749 4.921 1.00 95.31 666 CYS A O 1
ATOM 5444 N N . TYR A 1 667 ? -11.744 13.646 5.718 1.00 97.81 667 TYR A N 1
ATOM 5445 C CA . TYR A 1 667 ? -13.198 13.602 5.817 1.00 97.81 667 TYR A CA 1
ATOM 5446 C C . TYR A 1 667 ? -13.610 13.411 7.268 1.00 97.81 667 TYR A C 1
ATOM 5448 O O . TYR A 1 667 ? -12.997 12.613 7.970 1.00 97.81 667 TYR A O 1
ATOM 5456 N N . GLU A 1 668 ? -14.647 14.124 7.687 1.00 97.75 668 GLU A N 1
ATOM 5457 C CA . GLU A 1 668 ? -15.232 14.057 9.026 1.00 97.75 668 GLU A CA 1
ATOM 5458 C C . GLU A 1 668 ? -16.517 13.224 8.992 1.00 97.75 668 GLU A C 1
ATOM 5460 O O . GLU A 1 668 ? -17.294 13.317 8.035 1.00 97.75 668 GLU A O 1
ATOM 5465 N N . PHE A 1 669 ? -16.725 12.420 10.031 1.00 98.00 669 PHE A N 1
ATOM 5466 C CA . PHE A 1 669 ? -17.882 11.546 10.202 1.00 98.00 669 PHE A CA 1
ATOM 5467 C C . PHE A 1 669 ? -18.419 11.631 11.631 1.00 98.00 669 PHE A C 1
ATOM 5469 O O . PHE A 1 669 ? -17.752 12.130 12.535 1.00 98.00 669 PHE A O 1
ATOM 5476 N N . ASN A 1 670 ? -19.630 11.109 11.826 1.00 96.69 670 ASN A N 1
ATOM 5477 C CA . ASN A 1 670 ? -20.301 11.112 13.126 1.00 96.69 670 ASN A CA 1
ATOM 5478 C C . ASN A 1 670 ? -20.065 9.823 13.929 1.00 96.69 670 ASN A C 1
ATOM 5480 O O . ASN A 1 670 ? -20.358 9.800 15.120 1.00 96.69 670 ASN A O 1
ATOM 5484 N N . ASP A 1 671 ? -19.586 8.762 13.276 1.00 97.06 671 ASP A N 1
ATOM 5485 C CA . ASP A 1 671 ? -19.458 7.425 13.851 1.00 97.06 671 ASP A CA 1
ATOM 5486 C C . ASP A 1 671 ? -18.350 6.613 13.156 1.00 97.06 671 ASP A C 1
ATOM 5488 O O . ASP A 1 671 ? -17.996 6.846 11.991 1.00 97.06 671 ASP A O 1
ATOM 5492 N N . ILE A 1 672 ? -17.804 5.634 13.875 1.00 98.06 672 ILE A N 1
ATOM 5493 C CA . ILE A 1 672 ? -16.707 4.773 13.437 1.00 98.06 672 ILE A CA 1
ATOM 5494 C C . ILE A 1 672 ? -17.108 3.862 12.280 1.00 98.06 672 ILE A C 1
ATOM 5496 O O . ILE A 1 672 ? -16.278 3.541 11.426 1.00 98.06 672 ILE A O 1
ATOM 5500 N N . LEU A 1 673 ? -18.373 3.442 12.230 1.00 97.44 673 LEU A N 1
ATOM 5501 C CA . LEU A 1 673 ? -18.859 2.514 11.218 1.00 97.44 673 LEU A CA 1
ATOM 5502 C C . LEU A 1 673 ? -18.831 3.179 9.835 1.00 97.44 673 LEU A C 1
ATOM 5504 O O . LEU A 1 673 ? -18.303 2.601 8.882 1.00 97.44 673 LEU A O 1
ATOM 5508 N N . SER A 1 674 ? -19.283 4.432 9.764 1.00 97.62 674 SER A N 1
ATOM 5509 C CA . SER A 1 674 ? -19.186 5.308 8.598 1.00 97.62 674 SER A CA 1
ATOM 5510 C C . SER A 1 674 ? -17.732 5.578 8.196 1.00 97.62 674 SER A C 1
ATOM 5512 O O . SER A 1 674 ? -17.417 5.582 7.005 1.00 97.62 674 SER A O 1
ATOM 5514 N N . CYS A 1 675 ? -16.811 5.747 9.155 1.00 98.31 675 CYS A N 1
ATOM 5515 C CA . CYS A 1 675 ? -15.382 5.870 8.845 1.00 98.31 675 CYS A CA 1
ATOM 5516 C C . CYS A 1 675 ? -14.810 4.615 8.183 1.00 98.31 675 CYS A C 1
ATOM 5518 O O . CYS A 1 675 ? -14.061 4.725 7.212 1.00 98.31 675 CYS A O 1
ATOM 5520 N N . VAL A 1 676 ? -15.134 3.427 8.698 1.00 98.38 676 VAL A N 1
ATOM 5521 C CA . VAL A 1 676 ? -14.635 2.161 8.142 1.00 98.38 676 VAL A CA 1
ATOM 5522 C C . VAL A 1 676 ? -15.194 1.920 6.744 1.00 98.38 676 VAL A C 1
ATOM 5524 O O . VAL A 1 676 ? -14.437 1.545 5.845 1.00 98.38 676 VAL A O 1
ATOM 5527 N N . ASP A 1 677 ? -16.487 2.176 6.547 1.00 98.06 677 ASP A N 1
ATOM 5528 C CA . ASP A 1 677 ? -17.142 2.094 5.244 1.00 98.06 677 ASP A CA 1
ATOM 5529 C C . ASP A 1 677 ? -16.493 3.045 4.227 1.00 98.06 677 ASP A C 1
ATOM 5531 O O . ASP A 1 677 ? -16.009 2.611 3.175 1.00 98.06 677 ASP A O 1
ATOM 5535 N N . ALA A 1 678 ? -16.349 4.324 4.585 1.00 98.06 678 ALA A N 1
ATOM 5536 C CA . ALA A 1 678 ? -15.717 5.314 3.726 1.00 98.06 678 ALA A CA 1
ATOM 5537 C C . ALA A 1 678 ? -14.249 4.980 3.427 1.00 98.06 678 ALA A C 1
ATOM 5539 O O . ALA A 1 678 ? -13.830 5.042 2.272 1.00 98.06 678 ALA A O 1
ATOM 5540 N N . ALA A 1 679 ? -13.459 4.585 4.431 1.00 98.25 679 ALA A N 1
ATOM 5541 C CA . ALA A 1 679 ? -12.062 4.199 4.240 1.00 98.25 679 ALA A CA 1
ATOM 5542 C C . ALA A 1 679 ? -11.936 3.005 3.282 1.00 98.25 679 ALA A C 1
ATOM 5544 O O . ALA A 1 679 ? -11.116 3.039 2.360 1.00 98.25 679 ALA A O 1
ATOM 5545 N N . PHE A 1 680 ? -12.783 1.980 3.437 1.00 97.81 680 PHE A N 1
ATOM 5546 C CA . PHE A 1 680 ? -12.828 0.842 2.520 1.00 97.81 680 PHE A CA 1
ATOM 5547 C C . PHE A 1 680 ? -13.140 1.277 1.082 1.00 97.81 680 PHE A C 1
ATOM 5549 O O . PHE A 1 680 ? -12.442 0.877 0.144 1.00 97.81 680 PHE A O 1
ATOM 5556 N N . LYS A 1 681 ? -14.155 2.126 0.899 1.00 97.44 681 LYS A N 1
ATOM 5557 C CA . LYS A 1 681 ? -14.560 2.617 -0.423 1.00 97.44 681 LYS A CA 1
ATOM 5558 C C . LYS A 1 681 ? -13.483 3.500 -1.056 1.00 97.44 681 LYS A C 1
ATOM 5560 O O . LYS A 1 681 ? -13.239 3.379 -2.255 1.00 97.44 681 LYS A O 1
ATOM 5565 N N . VAL A 1 682 ? -12.747 4.290 -0.266 1.00 97.38 682 VAL A N 1
ATOM 5566 C CA . VAL A 1 682 ? -11.562 5.040 -0.725 1.00 97.38 682 VAL A CA 1
ATOM 5567 C C . VAL A 1 682 ? -10.487 4.083 -1.249 1.00 97.38 682 VAL A C 1
ATOM 5569 O O . VAL A 1 682 ? -10.009 4.271 -2.370 1.00 97.38 682 VAL A O 1
ATOM 5572 N N . PHE A 1 683 ? -10.130 3.036 -0.489 1.00 95.88 683 PHE A N 1
ATOM 5573 C CA . PHE A 1 683 ? -9.182 2.017 -0.961 1.00 95.88 683 PHE A CA 1
ATOM 5574 C C . PHE A 1 683 ? -9.632 1.407 -2.293 1.00 95.88 683 PHE A C 1
ATOM 5576 O O . PHE A 1 683 ? -8.832 1.276 -3.224 1.00 95.88 683 PHE A O 1
ATOM 5583 N N . HIS A 1 684 ? -10.915 1.046 -2.390 1.00 94.38 684 HIS A N 1
ATOM 5584 C CA . HIS A 1 684 ? -11.460 0.336 -3.540 1.00 94.38 684 HIS A CA 1
ATOM 5585 C C . HIS A 1 684 ? -11.559 1.200 -4.800 1.00 94.38 684 HIS A C 1
ATOM 5587 O O . HIS A 1 684 ? -11.121 0.767 -5.869 1.00 94.38 684 HIS A O 1
ATOM 5593 N N . ILE A 1 685 ? -12.116 2.409 -4.690 1.00 95.62 685 ILE A N 1
ATOM 5594 C CA . ILE A 1 685 ? -12.328 3.305 -5.831 1.00 95.62 685 ILE A CA 1
ATOM 5595 C C . ILE A 1 685 ? -11.006 3.869 -6.319 1.00 95.62 685 ILE A C 1
ATOM 5597 O O . ILE A 1 685 ? -10.701 3.754 -7.501 1.00 95.62 685 ILE A O 1
ATOM 5601 N N . LEU A 1 686 ? -10.174 4.401 -5.419 1.00 94.25 686 LEU A N 1
ATOM 5602 C CA . LEU A 1 686 ? -8.906 5.033 -5.794 1.00 94.25 686 LEU A CA 1
ATOM 5603 C C . LEU A 1 686 ? -7.770 4.023 -6.034 1.00 94.25 686 LEU A C 1
ATOM 5605 O O . LEU A 1 686 ? -6.646 4.426 -6.334 1.00 94.25 686 LEU A O 1
ATOM 5609 N N . LYS A 1 687 ? -8.062 2.718 -5.928 1.00 91.94 687 LYS A N 1
ATOM 5610 C CA . LYS A 1 687 ? -7.128 1.598 -6.134 1.00 91.94 687 LYS A CA 1
ATOM 5611 C C . LYS A 1 687 ? -5.854 1.742 -5.284 1.00 91.94 687 LYS A C 1
ATOM 5613 O O . LYS A 1 687 ? -4.745 1.499 -5.763 1.00 91.94 687 LYS A O 1
ATOM 5618 N N . ILE A 1 688 ? -6.025 2.142 -4.022 1.00 91.56 688 ILE A N 1
ATOM 5619 C CA . ILE A 1 688 ? -4.940 2.263 -3.041 1.00 91.56 688 ILE A CA 1
ATOM 5620 C C . ILE A 1 688 ? -4.705 0.892 -2.397 1.00 91.56 688 ILE A C 1
ATOM 5622 O O . ILE A 1 688 ? -5.650 0.195 -2.028 1.00 91.56 688 ILE A O 1
ATOM 5626 N N . ASP A 1 689 ? -3.441 0.492 -2.259 1.00 90.19 689 ASP A N 1
ATOM 5627 C CA . ASP A 1 689 ? -3.086 -0.765 -1.602 1.00 90.19 689 ASP A CA 1
ATOM 5628 C C . ASP A 1 689 ? -3.377 -0.713 -0.094 1.00 90.19 689 ASP A C 1
ATOM 5630 O O . ASP A 1 689 ? -3.081 0.276 0.579 1.00 90.19 689 ASP A O 1
ATOM 5634 N N . TYR A 1 690 ? -3.891 -1.813 0.466 1.00 92.88 690 TYR A N 1
ATOM 5635 C CA . TYR A 1 690 ? -4.070 -1.914 1.914 1.00 92.88 690 TYR A CA 1
ATOM 5636 C C . TYR A 1 690 ? -2.727 -1.874 2.655 1.00 92.88 690 TYR A C 1
ATOM 5638 O O . TYR A 1 690 ? -1.774 -2.552 2.237 1.00 92.88 690 TYR A O 1
ATOM 5646 N N . PRO A 1 691 ? -2.659 -1.181 3.805 1.00 91.81 691 PRO A N 1
ATOM 5647 C CA . PRO A 1 691 ? -1.464 -1.148 4.636 1.00 91.81 691 PRO A CA 1
ATOM 5648 C C . PRO A 1 691 ? -1.064 -2.557 5.082 1.00 91.81 691 PRO A C 1
ATOM 5650 O O . PRO A 1 691 ? -1.892 -3.364 5.514 1.00 91.81 691 PRO A O 1
ATOM 5653 N N . LYS A 1 692 ? 0.232 -2.873 4.991 1.00 89.38 692 LYS A N 1
ATOM 5654 C CA . LYS A 1 692 ? 0.765 -4.228 5.232 1.00 89.38 692 LYS A CA 1
ATOM 5655 C C . LYS A 1 692 ? 0.443 -4.735 6.643 1.00 89.38 692 LYS A C 1
ATOM 5657 O O . LYS A 1 692 ? 0.233 -5.932 6.819 1.00 89.38 692 LYS A O 1
ATOM 5662 N N . GLN A 1 693 ? 0.397 -3.840 7.623 1.00 91.31 693 GLN A N 1
ATOM 5663 C CA . GLN A 1 693 ? 0.271 -4.121 9.049 1.00 91.31 693 GLN A CA 1
ATOM 5664 C C . GLN A 1 693 ? -1.128 -4.637 9.426 1.00 91.31 693 GLN A C 1
ATOM 5666 O O . GLN A 1 693 ? -1.237 -5.567 10.226 1.00 91.31 693 GLN A O 1
ATOM 5671 N N . CYS A 1 694 ? -2.195 -4.097 8.826 1.00 93.25 694 CYS A N 1
ATOM 5672 C CA . CYS A 1 694 ? -3.586 -4.528 9.046 1.00 93.25 694 CYS A CA 1
ATOM 5673 C C . CYS A 1 694 ? -4.278 -5.078 7.793 1.00 93.25 694 CYS A C 1
ATOM 5675 O O . CYS A 1 694 ? -5.493 -5.253 7.767 1.00 93.25 694 CYS A O 1
ATOM 5677 N N . LYS A 1 695 ? -3.501 -5.440 6.769 1.00 91.81 695 LYS A N 1
ATOM 5678 C CA . LYS A 1 695 ? -3.984 -5.991 5.497 1.00 91.81 695 LYS A CA 1
ATOM 5679 C C . LYS A 1 695 ? -5.019 -7.110 5.650 1.00 91.81 695 LYS A C 1
ATOM 5681 O O . LYS A 1 695 ? -5.992 -7.149 4.907 1.00 91.81 695 LYS A O 1
ATOM 5686 N N . SER A 1 696 ? -4.822 -8.014 6.611 1.00 91.06 696 SER A N 1
ATOM 5687 C CA . SER A 1 696 ? -5.749 -9.124 6.871 1.00 91.06 696 SER A CA 1
ATOM 5688 C C . SER A 1 696 ? -7.127 -8.656 7.346 1.00 91.06 696 SER A C 1
ATOM 5690 O O . SER A 1 696 ? -8.121 -9.279 6.989 1.00 91.06 696 SER A O 1
ATOM 5692 N N . VAL A 1 697 ? -7.192 -7.565 8.117 1.00 94.75 697 VAL A N 1
ATOM 5693 C CA . VAL A 1 697 ? -8.452 -6.968 8.584 1.00 94.75 697 VAL A CA 1
ATOM 5694 C C . VAL A 1 697 ? -9.197 -6.341 7.407 1.00 94.75 697 VAL A C 1
ATOM 5696 O O . VAL A 1 697 ? -10.367 -6.642 7.198 1.00 94.75 697 VAL A O 1
ATOM 5699 N N . TRP A 1 698 ? -8.508 -5.577 6.557 1.00 95.50 698 TRP A N 1
ATOM 5700 C CA . TRP A 1 698 ? -9.124 -5.020 5.348 1.00 95.50 698 TRP A CA 1
ATOM 5701 C C . TRP A 1 698 ? -9.580 -6.094 4.356 1.00 95.50 698 TRP A C 1
ATOM 5703 O O . TRP A 1 698 ? -10.649 -5.971 3.769 1.00 95.50 698 TRP A O 1
ATOM 5713 N N . TYR A 1 699 ? -8.832 -7.191 4.211 1.00 92.38 699 TYR A N 1
ATOM 5714 C CA . TYR A 1 699 ? -9.271 -8.337 3.409 1.00 92.38 699 TYR A CA 1
ATOM 5715 C C . TYR A 1 699 ? -10.475 -9.065 3.987 1.00 92.38 699 TYR A C 1
ATOM 5717 O O . TYR A 1 699 ? -11.321 -9.526 3.221 1.00 92.38 699 TYR A O 1
ATOM 5725 N N . PHE A 1 700 ? -10.564 -9.167 5.311 1.00 93.81 700 PHE A N 1
ATOM 5726 C CA . PHE A 1 700 ? -11.774 -9.651 5.954 1.00 93.81 700 PHE A CA 1
ATOM 5727 C C . PHE A 1 700 ? -12.960 -8.743 5.618 1.00 93.81 700 PHE A C 1
ATOM 5729 O O . PHE A 1 700 ? -13.968 -9.249 5.138 1.00 93.81 700 PHE A O 1
ATOM 5736 N N . ILE A 1 701 ? -12.811 -7.424 5.786 1.00 95.31 701 ILE A N 1
ATOM 5737 C CA . ILE A 1 701 ? -13.868 -6.450 5.486 1.00 95.31 701 ILE A CA 1
ATOM 5738 C C . ILE A 1 701 ? -14.315 -6.569 4.021 1.00 95.31 701 ILE A C 1
ATOM 5740 O O . ILE A 1 701 ? -15.508 -6.665 3.739 1.00 95.31 701 ILE A O 1
ATOM 5744 N N . GLN A 1 702 ? -13.354 -6.654 3.100 1.00 93.94 702 GLN A N 1
ATOM 5745 C CA . GLN A 1 702 ? -13.585 -6.794 1.664 1.00 93.94 702 GLN A CA 1
ATOM 5746 C C . GLN A 1 702 ? -14.413 -8.042 1.295 1.00 93.94 702 GLN A C 1
ATOM 5748 O O . GLN A 1 702 ? -15.365 -7.936 0.525 1.00 93.94 702 GLN A O 1
ATOM 5753 N N . ASP A 1 703 ? -14.036 -9.222 1.804 1.00 92.38 703 ASP A N 1
ATOM 5754 C CA . ASP A 1 703 ? -14.675 -10.510 1.466 1.00 92.38 703 ASP A CA 1
ATOM 5755 C C . ASP A 1 703 ? -15.987 -10.695 2.249 1.00 92.38 703 ASP A C 1
ATOM 5757 O O . ASP A 1 703 ? -16.985 -11.105 1.671 1.00 92.38 703 ASP A O 1
ATOM 5761 N N . TYR A 1 704 ? -16.026 -10.352 3.543 1.00 93.50 704 TYR A N 1
ATOM 5762 C CA . TYR A 1 704 ? -17.205 -10.574 4.386 1.00 93.50 704 TYR A CA 1
ATOM 5763 C C . TYR A 1 704 ? -18.317 -9.543 4.186 1.00 93.50 704 TYR A C 1
ATOM 5765 O O . TYR A 1 704 ? -19.479 -9.926 4.060 1.00 93.50 704 TYR A O 1
ATOM 5773 N N . PHE A 1 705 ? -18.000 -8.246 4.200 1.00 94.81 705 PHE A N 1
ATOM 5774 C CA . PHE A 1 705 ? -19.031 -7.218 4.066 1.00 94.81 705 PHE A CA 1
ATOM 5775 C C . PHE A 1 705 ? -19.343 -6.979 2.595 1.00 94.81 705 PHE A C 1
ATOM 5777 O O . PHE A 1 705 ? -20.494 -7.068 2.197 1.00 94.81 705 PHE A O 1
ATOM 5784 N N . PHE A 1 706 ? -18.333 -6.775 1.754 1.00 93.75 706 PHE A N 1
ATOM 5785 C CA . PHE A 1 706 ? -18.566 -6.320 0.381 1.00 93.75 706 PHE A CA 1
ATOM 5786 C C . PHE A 1 706 ? -18.579 -7.432 -0.678 1.00 93.75 706 PHE A C 1
ATOM 5788 O O . PHE A 1 706 ? -18.705 -7.127 -1.859 1.00 93.75 706 PHE A O 1
ATOM 5795 N N . ASP A 1 707 ? -18.454 -8.705 -0.281 1.00 91.56 707 ASP A N 1
ATOM 5796 C CA . ASP A 1 707 ? -18.421 -9.893 -1.157 1.00 91.56 707 ASP A CA 1
ATOM 5797 C C . ASP A 1 707 ? -17.354 -9.854 -2.274 1.00 91.56 707 ASP A C 1
ATOM 5799 O O . ASP A 1 707 ? -17.422 -10.590 -3.264 1.00 91.56 707 ASP A O 1
ATOM 5803 N N . ILE A 1 708 ? -16.310 -9.035 -2.115 1.00 89.44 708 ILE A N 1
ATOM 5804 C CA . ILE A 1 708 ? -15.246 -8.887 -3.111 1.00 89.44 708 ILE A CA 1
ATOM 5805 C C . ILE A 1 708 ? -14.110 -9.865 -2.779 1.00 89.44 708 ILE A C 1
ATOM 5807 O O . ILE A 1 708 ? -13.277 -9.644 -1.897 1.00 89.44 708 ILE A O 1
ATOM 5811 N N . LYS A 1 709 ? -14.035 -10.975 -3.521 1.00 83.31 709 LYS A N 1
ATOM 5812 C CA . LYS A 1 709 ? -13.012 -12.021 -3.329 1.00 83.31 709 LYS A CA 1
ATOM 5813 C C . LYS A 1 709 ? -11.716 -11.717 -4.075 1.00 83.31 709 LYS A C 1
ATOM 5815 O O . LYS A 1 709 ? -11.725 -11.320 -5.238 1.00 83.31 709 LYS A O 1
ATOM 5820 N N . LEU A 1 710 ? -10.574 -11.997 -3.445 1.00 65.81 710 LEU A N 1
ATOM 5821 C CA . LEU A 1 710 ? -9.277 -11.908 -4.122 1.00 65.81 710 LEU A CA 1
ATOM 5822 C C . LEU A 1 710 ? -8.971 -13.182 -4.916 1.00 65.81 710 LEU A C 1
ATOM 5824 O O . LEU A 1 710 ? -9.171 -14.279 -4.389 1.00 65.81 710 LEU A O 1
ATOM 5828 N N . PRO A 1 711 ? -8.360 -13.066 -6.111 1.00 50.03 711 PRO A N 1
ATOM 5829 C CA . PRO A 1 711 ? -8.019 -14.218 -6.947 1.00 50.03 711 PRO A CA 1
ATOM 5830 C C . PRO A 1 711 ? -7.016 -15.209 -6.330 1.00 50.03 711 PRO A C 1
ATOM 5832 O O . PRO A 1 711 ? -6.841 -16.284 -6.883 1.00 50.03 711 PRO A O 1
ATOM 5835 N N . ASN A 1 712 ? -6.343 -14.871 -5.221 1.00 50.00 712 ASN A N 1
ATOM 5836 C CA . ASN A 1 712 ? -5.313 -15.695 -4.570 1.00 50.00 712 ASN A CA 1
ATOM 5837 C C . ASN A 1 712 ? -5.224 -15.400 -3.059 1.00 50.00 712 ASN A C 1
ATOM 5839 O O . ASN A 1 712 ? -4.187 -14.949 -2.572 1.00 50.00 712 ASN A O 1
ATOM 5843 N N . CYS A 1 713 ? -6.309 -15.582 -2.303 1.00 53.00 713 CYS A N 1
ATOM 5844 C CA . CYS A 1 713 ? -6.276 -15.290 -0.867 1.00 53.00 713 CYS A CA 1
ATOM 5845 C C . CYS A 1 713 ? -5.267 -16.189 -0.121 1.00 53.00 713 CYS A C 1
ATOM 5847 O O . CYS A 1 713 ? -5.489 -17.390 0.036 1.00 53.00 713 CYS A O 1
ATOM 5849 N N . GLU A 1 714 ? -4.210 -15.582 0.428 1.00 53.91 714 GLU A N 1
ATOM 5850 C CA . GLU A 1 714 ? -3.481 -16.096 1.593 1.00 53.91 714 GLU A CA 1
ATOM 5851 C C . GLU A 1 714 ? -4.442 -16.073 2.799 1.00 53.91 714 GLU A C 1
ATOM 5853 O O . GLU A 1 714 ? -4.329 -15.219 3.677 1.00 53.91 714 GLU A O 1
ATOM 5858 N N . LYS A 1 715 ? -5.458 -16.953 2.823 1.00 62.94 715 LYS A N 1
ATOM 5859 C CA . LYS A 1 715 ? -6.363 -17.048 3.976 1.00 62.94 715 LYS A CA 1
ATOM 5860 C C . LYS A 1 715 ? -5.543 -17.551 5.155 1.00 62.94 715 LYS A C 1
ATOM 5862 O O . LYS A 1 715 ? -5.080 -18.690 5.165 1.00 62.94 715 LYS A O 1
ATOM 5867 N N . THR A 1 716 ? -5.319 -16.680 6.132 1.00 73.81 716 THR A N 1
ATOM 5868 C CA . THR A 1 716 ? -4.673 -17.068 7.383 1.00 73.81 716 THR A CA 1
ATOM 5869 C C . THR A 1 716 ? -5.597 -18.022 8.142 1.00 73.81 716 THR A C 1
ATOM 5871 O O . THR A 1 716 ? -6.813 -18.046 7.920 1.00 73.81 716 THR A O 1
ATOM 5874 N N . SER A 1 717 ? -5.036 -18.822 9.049 1.00 79.88 717 SER A N 1
ATOM 5875 C CA . SER A 1 717 ? -5.839 -19.687 9.920 1.00 79.88 717 SER A CA 1
ATOM 5876 C C . SER A 1 717 ? -6.847 -18.876 10.741 1.00 79.88 717 SER A C 1
ATOM 5878 O O . SER A 1 717 ? -8.002 -19.275 10.833 1.00 79.88 717 SER A O 1
ATOM 5880 N N . SER A 1 718 ? -6.447 -17.698 11.238 1.00 83.38 718 SER A N 1
ATOM 5881 C CA . SER A 1 718 ? -7.329 -16.759 11.948 1.00 83.38 718 SER A CA 1
ATOM 5882 C C . SER A 1 718 ? -8.500 -16.275 11.090 1.00 83.38 718 SER A C 1
ATOM 5884 O O . SER A 1 718 ? -9.645 -16.344 11.521 1.00 83.38 718 SER A O 1
ATOM 5886 N N . LEU A 1 719 ? -8.234 -15.853 9.850 1.00 85.06 719 LEU A N 1
ATOM 5887 C CA . LEU A 1 719 ? -9.260 -15.395 8.912 1.00 85.06 719 LEU A CA 1
ATOM 5888 C C . LEU A 1 719 ? -10.241 -16.526 8.567 1.00 85.06 719 LEU A C 1
ATOM 5890 O O . LEU A 1 719 ? -11.451 -16.327 8.532 1.00 85.06 719 LEU A O 1
ATOM 5894 N N . THR A 1 720 ? -9.715 -17.730 8.335 1.00 85.31 720 THR A N 1
ATOM 5895 C CA . THR A 1 720 ? -10.523 -18.917 8.017 1.00 85.31 720 THR A CA 1
ATOM 5896 C C . THR A 1 720 ? -11.401 -19.326 9.198 1.00 85.31 720 THR A C 1
ATOM 5898 O O . THR A 1 720 ? -12.577 -19.621 8.999 1.00 85.31 720 THR A O 1
ATOM 5901 N N . GLY A 1 721 ? -10.852 -19.295 10.417 1.00 85.50 721 GLY A N 1
ATOM 5902 C CA . GLY A 1 721 ? -11.598 -19.542 11.649 1.00 85.50 721 GLY A CA 1
ATOM 5903 C C . GLY A 1 721 ? -12.720 -18.528 11.857 1.00 85.50 721 GLY A C 1
ATOM 5904 O O . GLY A 1 721 ? -13.853 -18.925 12.105 1.00 85.50 721 GLY A O 1
ATOM 5905 N N . LEU A 1 722 ? -12.452 -17.234 11.650 1.00 88.94 722 LEU A N 1
ATOM 5906 C CA . LEU A 1 722 ? -13.477 -16.193 11.763 1.00 88.94 722 LEU A CA 1
ATOM 5907 C C . LEU A 1 722 ? -14.608 -16.383 10.739 1.00 88.94 722 LEU A C 1
ATOM 5909 O O . LEU A 1 722 ? -15.778 -16.339 11.110 1.00 88.94 722 LEU A O 1
ATOM 5913 N N . PHE A 1 723 ? -14.287 -16.675 9.473 1.00 89.19 723 PHE A N 1
ATOM 5914 C CA . PHE A 1 723 ? -15.310 -16.994 8.467 1.00 89.19 723 PHE A CA 1
ATOM 5915 C C . PHE A 1 723 ? -16.147 -18.222 8.825 1.00 89.19 723 PHE A C 1
ATOM 5917 O O . PHE A 1 723 ? -17.321 -18.280 8.469 1.00 89.19 723 PHE A O 1
ATOM 5924 N N . HIS A 1 724 ? -15.547 -19.222 9.471 1.00 87.94 724 HIS A N 1
ATOM 5925 C CA . HIS A 1 724 ? -16.280 -20.386 9.949 1.00 87.94 724 HIS A CA 1
ATOM 5926 C C . HIS A 1 724 ? -17.228 -20.004 11.090 1.00 87.94 724 HIS A C 1
ATOM 5928 O O . HIS A 1 724 ? -18.416 -20.294 10.998 1.00 87.94 724 HIS A O 1
ATOM 5934 N N . ASN A 1 725 ? -16.746 -19.270 12.095 1.00 87.50 725 ASN A N 1
ATOM 5935 C CA . ASN A 1 725 ? -17.560 -18.820 13.227 1.00 87.50 725 ASN A CA 1
ATOM 5936 C C . ASN A 1 725 ? -18.754 -17.966 12.776 1.00 87.50 725 ASN A C 1
ATOM 5938 O O . ASN A 1 725 ? -19.874 -18.211 13.211 1.00 87.50 725 ASN A O 1
ATOM 5942 N N . LEU A 1 726 ? -18.547 -17.049 11.825 1.00 88.19 726 LEU A N 1
ATOM 5943 C CA . LEU A 1 726 ? -19.618 -16.217 11.256 1.00 88.19 726 LEU A CA 1
ATOM 5944 C C . LEU A 1 726 ? -20.699 -17.022 10.514 1.00 88.19 726 LEU A C 1
ATOM 5946 O O . LEU A 1 726 ? -21.823 -16.542 10.387 1.00 88.19 726 LEU A O 1
ATOM 5950 N N . LYS A 1 727 ? -20.375 -18.232 10.037 1.00 85.75 727 LYS A N 1
ATOM 5951 C CA . LYS A 1 727 ? -21.325 -19.164 9.405 1.00 85.75 727 LYS A CA 1
ATOM 5952 C C . LYS A 1 727 ? -21.981 -20.137 10.379 1.00 85.75 727 LYS A C 1
ATOM 5954 O O . LYS A 1 727 ? -23.034 -20.665 10.064 1.00 85.75 727 LYS A O 1
ATOM 5959 N N . VAL A 1 728 ? -21.318 -20.472 11.483 1.00 77.00 728 VAL A N 1
ATOM 5960 C CA . VAL A 1 728 ? -21.819 -21.468 12.445 1.00 77.00 728 VAL A CA 1
ATOM 5961 C C . VAL A 1 728 ? -22.743 -20.820 13.463 1.00 77.00 728 VAL A C 1
ATOM 5963 O O . VAL A 1 728 ? -23.775 -21.388 13.784 1.00 77.00 728 VAL A O 1
ATOM 5966 N N . ILE A 1 729 ? -22.412 -19.610 13.912 1.00 64.56 729 ILE A N 1
ATOM 5967 C CA . ILE A 1 729 ? -23.197 -18.852 14.898 1.00 64.56 729 ILE A CA 1
ATOM 5968 C C . ILE A 1 729 ? -24.433 -18.192 14.232 1.00 64.56 729 ILE A C 1
ATOM 5970 O O . ILE A 1 729 ? -25.115 -17.369 14.824 1.00 64.56 729 ILE A O 1
ATOM 5974 N N . SER A 1 730 ? -24.746 -18.547 12.977 1.00 50.56 730 SER A N 1
ATOM 5975 C CA . SER A 1 730 ? -25.974 -18.144 12.273 1.00 50.56 730 SER A CA 1
ATOM 5976 C C . SER A 1 730 ? -27.153 -19.110 12.491 1.00 50.56 730 SER A C 1
ATOM 5978 O O . SER A 1 730 ? -28.103 -19.085 11.708 1.00 50.56 730 SER A O 1
ATOM 5980 N N . VAL A 1 731 ? -27.058 -20.000 13.483 1.00 36.94 731 VAL A N 1
ATOM 5981 C CA . VAL A 1 731 ? -28.099 -20.936 13.947 1.00 36.94 731 VAL A CA 1
ATOM 5982 C C . VAL A 1 731 ? -28.303 -20.685 15.430 1.00 36.94 731 VAL A C 1
ATOM 5984 O O . VAL A 1 731 ? -29.478 -20.688 15.854 1.00 36.94 731 VAL A O 1
#

Sequence (731 aa):
MKSTRLVYKNMDSNNQLLQLLKELQGEIFYQIFADCQVNVTSLKFMGSQHLDQLIPKNLFGPRIIFEHYLKEWQEKQTAVVKPKDPLEAAVETQVERKPRAIPKLILPKLTTTTTTNEPESIVTDSIEIFNSMPPKTEIIMEDTETMDSSYPSEPWPSQPDDDDYTNDSSLLEPLPSTSTKRSEPYDTGVKLTVIDILKQSFNGKQVLTYYEKNSILTPKMRVLLATSLVEYLVEKKIIPKRENIEAMAENIVKCFKTEDKDIYYVPPERGKKPGGILYLKYYNYAKKLKKVGCYDMMEYAKPSIKFSLDEEANSEEPNPILFTPLCKSVFDLKLPVAKILSKSYDGRQLLNHYEKHDNLTQKHSYMVSACIINYMFENEIRAKPEDFEVIADNIIQLFPNESKETYYSKERGKKPGGILFRKYHNTISQLKRKGLEVIAMTQCKKQRLSAPAINETDQQAEDRLWLQQYLKPMDEIMQKWKSTHVIRLAFIEQNNLSKILEEWPLYRQTFGHKLIEMDFSMESPETANNLHTRWEHFSNVLMCLLKDVVDHEIVEMLKDFYGTQHDQEVNNCIIFYAIHYIIKPTARIITHDPVTKERKNNKVSMQESRNSFMILCQTQKDLQSAIAKMKSDSDSNNEAFPPIIGCVGDSIFHITEYYVFYDEVCYEFNDILSCVDAAFKVFHILKIDYPKQCKSVWYFIQDYFFDIKLPNCEKTSSLTGLFHNLKVISV

Secondary structure (DSSP, 8-state):
-HHHHHHHHHHHHHHHHHHHHHHTT-GGGHHHHHHTT--HHHHTT--HHHHHHHS-GGGHHHHHHHHHHHHHHHHHHHTT-----S-------------PPP----PPP---------------------------------------------PPPPP----------------------------------HHHHHHTSHHHHHHHHHHHHHSS--HHHHHHHHHHHHHHHHHTTB---HHHHHHHHHHHHHH-TT--HHHH-BPPPTTS--BSHHHHHHHHHHHHHHHTT---GGG-B-PPP-PPP------------------------SS-HHHHHTTSHHHHHHHHHHHHHS---HHHHHHHHHHHHHHHHHTT----HHHHHHHHHHHHHH-TTS-HHHH-B--TTS--BSHHHHHHHHHHHHHHHTT-TTTS--SSS------------HHHHHHHHHHHH----HHHHHHHHHHTHHHHHHHHTTS-HHHHHHH-GGGGSTTHHHHHHHHHHHH-TTTTTHHHHTHHHHHHHHHHHHTT---HHHHHHHHHHHHS---HHHHHHHHHHHHHHHS----EEEEE-TTT--EEEEEPPHHHHHHTTEEEESSHHHHHHHHHHHHHHHHHTT-----EEEEEEEETTEEEEEEEEETTEEEEESSHHHHHHHHHHHHHHTTPPPPTTTHHHHHHHHHHTT----TT----HHHHHHHHHHHHTT-

Organism: Stomoxys calcitrans (NCBI:txid35570)